Protein AF-A0AAD6QR06-F1 (afdb_monomer_lite)

Secondary structure (DSSP, 8-state):
----------------------S------------S-----PPPHHHHHHHHHHHHHHHHHTTTEEEETTEEEETTT--B---HHHHHHHHHHHHHHHHHHTSHHHHHHHHHHHHHHHHTTS-S----TT-SGGGGS-EEE--HHHHHHHTT--HHHHHHHHHHHHHHHTSHHHHHHHHHHHHHHHHHHHHHHHHH----S--HHHHHHHHHHHHHHHHHTT--TTS-TTSPPPPP--TT------SHHHHHHHHHHHHHHHTT-GGGHHHHHHHHHHHHHHHHHTTS---TT--HHHHHHHHHHHHHHHHHH--TT-HHHHHHHHHHHHS--PPEEESB---EEE-SSTTEEEEEEEEE-S--SHHHHHHHHHHHHHHHHHHHHHHHHTT-SSEEEEEEEEEEE-----S-TTSSEEEEEEETT--HHHHHHHHHHHHHHHHHHHHTTSS--S--------

Structure (mmCIF, N/CA/C/O backbone):
data_AF-A0AAD6QR06-F1
#
_entry.id   AF-A0AAD6QR06-F1
#
loop_
_atom_site.group_PDB
_atom_site.id
_atom_site.type_symbol
_atom_site.label_atom_id
_atom_site.label_alt_id
_atom_site.label_comp_id
_atom_site.label_asym_id
_atom_site.label_entity_id
_atom_site.label_seq_id
_atom_site.pdbx_PDB_ins_code
_atom_site.Cartn_x
_atom_site.Cartn_y
_atom_site.Cartn_z
_atom_site.occupancy
_atom_site.B_iso_or_equiv
_atom_site.auth_seq_id
_atom_site.auth_comp_id
_atom_site.auth_asym_id
_atom_site.auth_atom_id
_atom_site.pdbx_PDB_model_num
ATOM 1 N N . MET A 1 1 ? 11.609 42.475 17.264 1.00 23.59 1 MET A N 1
ATOM 2 C CA . MET A 1 1 ? 11.074 43.327 16.184 1.00 23.59 1 MET A CA 1
ATOM 3 C C . MET A 1 1 ? 11.097 42.509 14.900 1.00 23.59 1 MET A C 1
ATOM 5 O O . MET A 1 1 ? 12.183 42.180 14.459 1.00 23.59 1 MET A O 1
ATOM 9 N N . MET A 1 2 ? 9.897 42.173 14.398 1.00 23.73 2 MET A N 1
ATOM 10 C CA . MET A 1 2 ? 9.542 41.562 13.097 1.00 23.73 2 MET A CA 1
ATOM 11 C C . MET A 1 2 ? 10.066 40.153 12.747 1.00 23.73 2 MET A C 1
ATOM 13 O O . MET A 1 2 ? 11.244 39.888 12.904 1.00 23.73 2 MET A O 1
ATOM 17 N N . VAL A 1 3 ? 9.311 39.222 12.151 1.00 22.89 3 VAL A N 1
ATOM 18 C CA . VAL A 1 3 ? 7.869 38.895 12.049 1.00 22.89 3 VAL A CA 1
ATOM 19 C C . VAL A 1 3 ? 7.801 37.560 11.271 1.00 22.89 3 VAL A C 1
ATOM 21 O O . VAL A 1 3 ? 8.634 37.286 10.413 1.00 22.89 3 VAL A O 1
ATOM 24 N N . TYR A 1 4 ? 6.807 36.749 11.626 1.00 23.62 4 TYR A N 1
ATOM 25 C CA . TYR A 1 4 ? 6.247 35.560 10.966 1.00 23.62 4 TYR A CA 1
ATOM 26 C C . TYR A 1 4 ? 6.240 35.534 9.417 1.00 23.62 4 TYR A C 1
ATOM 28 O O . TYR A 1 4 ? 6.037 36.564 8.781 1.00 23.62 4 TYR A O 1
ATOM 36 N N . GLY A 1 5 ? 6.282 34.330 8.820 1.00 22.58 5 GLY A N 1
ATOM 37 C CA . GLY A 1 5 ? 6.011 34.126 7.386 1.00 22.58 5 GLY A CA 1
ATOM 38 C C . GLY A 1 5 ? 5.990 32.661 6.916 1.00 22.58 5 GLY A C 1
ATOM 39 O O . GLY A 1 5 ? 6.977 32.162 6.399 1.00 22.58 5 GLY A O 1
ATOM 40 N N . HIS A 1 6 ? 4.847 32.008 7.130 1.00 23.20 6 HIS A N 1
ATOM 41 C CA . HIS A 1 6 ? 4.323 30.709 6.670 1.00 23.20 6 HIS A CA 1
ATOM 42 C C . HIS A 1 6 ? 4.967 29.847 5.551 1.00 23.20 6 HIS A C 1
ATOM 44 O O . HIS A 1 6 ? 5.336 30.292 4.469 1.00 23.20 6 HIS A O 1
ATOM 50 N N . VAL A 1 7 ? 4.873 28.541 5.846 1.00 27.84 7 VAL A N 1
ATOM 51 C CA . VAL A 1 7 ? 4.613 27.336 5.028 1.00 27.84 7 VAL A CA 1
ATOM 52 C C . VAL A 1 7 ? 3.863 27.565 3.697 1.00 27.84 7 VAL A C 1
ATOM 54 O O . VAL A 1 7 ? 2.975 28.408 3.617 1.00 27.84 7 VAL A O 1
ATOM 57 N N . GLN A 1 8 ? 4.135 26.660 2.738 1.00 23.53 8 GLN A N 1
ATOM 58 C CA . GLN A 1 8 ? 3.248 26.144 1.670 1.00 23.53 8 GLN A CA 1
ATOM 59 C C . GLN A 1 8 ? 3.609 26.553 0.231 1.00 23.53 8 GLN A C 1
ATOM 61 O O . GLN A 1 8 ? 3.416 27.698 -0.168 1.00 23.53 8 GLN A O 1
ATOM 66 N N . LYS A 1 9 ? 4.048 25.564 -0.571 1.00 22.41 9 LYS A N 1
ATOM 67 C CA . LYS A 1 9 ? 3.583 25.302 -1.954 1.00 22.41 9 LYS A CA 1
ATOM 68 C C . LYS A 1 9 ? 4.241 24.044 -2.543 1.00 22.41 9 LYS A C 1
ATOM 70 O O . LYS A 1 9 ? 5.333 24.080 -3.098 1.00 22.41 9 LYS A O 1
ATOM 75 N N . PHE A 1 10 ? 3.517 22.932 -2.430 1.00 25.58 10 PHE A N 1
ATOM 76 C CA . PHE A 1 10 ? 3.449 21.927 -3.489 1.00 25.58 10 PHE A CA 1
ATOM 77 C C . PHE A 1 10 ? 2.713 22.539 -4.702 1.00 25.58 10 PHE A C 1
ATOM 79 O O . PHE A 1 10 ? 1.826 23.370 -4.511 1.00 25.58 10 PHE A O 1
ATOM 86 N N . LEU A 1 11 ? 3.042 22.035 -5.899 1.00 24.23 11 LEU A N 1
ATOM 87 C CA . LEU A 1 11 ? 2.409 22.214 -7.223 1.00 24.23 11 LEU A CA 1
ATOM 88 C C . LEU A 1 11 ? 2.989 23.268 -8.194 1.00 24.23 11 LEU A C 1
ATOM 90 O O . LEU A 1 11 ? 3.011 24.468 -7.934 1.00 24.23 11 LEU A O 1
ATOM 94 N N . THR A 1 12 ? 3.287 22.742 -9.396 1.00 25.30 12 THR A N 1
ATOM 95 C CA . THR A 1 12 ? 3.298 23.347 -10.749 1.00 25.30 12 THR A CA 1
ATOM 96 C C . THR A 1 12 ? 4.293 24.463 -11.089 1.00 25.30 12 THR A C 1
ATOM 98 O O . THR A 1 12 ? 4.269 25.545 -10.517 1.00 25.30 12 THR A O 1
ATOM 101 N N . GLY A 1 13 ? 5.075 24.238 -12.155 1.00 23.14 13 GLY A N 1
ATOM 102 C CA . GLY A 1 13 ? 5.738 25.309 -12.907 1.00 23.14 13 GLY A CA 1
ATOM 103 C C . GLY A 1 13 ? 6.953 24.849 -13.715 1.00 23.14 13 GLY A C 1
ATOM 104 O O . GLY A 1 13 ? 8.020 24.615 -13.154 1.00 23.14 13 GLY A O 1
ATOM 105 N N . ALA A 1 14 ? 6.797 24.758 -15.037 1.00 29.11 14 ALA A N 1
ATOM 106 C CA . ALA A 1 14 ? 7.862 24.482 -15.999 1.00 29.11 14 ALA A CA 1
ATOM 107 C C . ALA A 1 14 ? 8.745 25.715 -16.271 1.00 29.11 14 ALA A C 1
ATOM 109 O O . ALA A 1 14 ? 8.269 26.848 -16.199 1.00 29.11 14 ALA A O 1
ATOM 110 N N . LYS A 1 15 ? 10.006 25.475 -16.662 1.00 24.91 15 LYS A N 1
ATOM 111 C CA . LYS A 1 15 ? 10.748 26.232 -17.692 1.00 24.91 15 LYS A CA 1
ATOM 112 C C . LYS A 1 15 ? 12.075 25.533 -18.008 1.00 24.91 15 LYS A C 1
ATOM 114 O O . LYS A 1 15 ? 12.868 25.262 -17.108 1.00 24.91 15 LYS A O 1
ATOM 119 N N . CYS A 1 16 ? 12.284 25.264 -19.293 1.00 26.81 16 CYS A N 1
ATOM 120 C CA . CYS A 1 16 ? 13.544 24.810 -19.875 1.00 26.81 16 CYS A CA 1
ATOM 121 C C . CYS A 1 16 ? 14.561 25.967 -19.892 1.00 26.81 16 CYS A C 1
ATOM 123 O O . CYS A 1 16 ? 14.151 27.128 -19.949 1.00 26.81 16 CYS A O 1
ATOM 125 N N . PHE A 1 17 ? 15.864 25.667 -19.875 1.00 26.86 17 PHE A N 1
ATOM 126 C CA . PHE A 1 17 ? 16.877 26.644 -20.276 1.00 26.86 17 PHE A CA 1
ATOM 127 C C . PHE A 1 17 ? 17.873 26.056 -21.265 1.00 26.86 17 PHE A C 1
ATOM 129 O O . PHE A 1 17 ? 18.478 25.007 -21.041 1.00 26.86 17 PHE A O 1
ATOM 136 N N . GLU A 1 18 ? 18.013 26.816 -22.346 1.00 27.47 18 GLU A N 1
ATOM 137 C CA . GLU A 1 18 ? 18.989 26.690 -23.406 1.00 27.47 18 GLU A CA 1
ATOM 138 C C . GLU A 1 18 ? 20.428 26.716 -22.896 1.00 27.47 18 GLU A C 1
ATOM 140 O O . GLU A 1 18 ? 20.798 27.342 -21.899 1.00 27.47 18 GLU A O 1
ATOM 145 N N . TYR A 1 19 ? 21.254 26.052 -23.686 1.00 27.06 19 TYR A N 1
ATOM 146 C CA . TYR A 1 19 ? 22.686 25.938 -23.543 1.00 27.06 19 TYR A CA 1
ATOM 147 C C . TYR A 1 19 ? 23.368 27.315 -23.620 1.00 27.06 19 TYR A C 1
ATOM 149 O O . TYR A 1 19 ? 23.449 27.920 -24.689 1.00 27.06 19 TYR A O 1
ATOM 157 N N . LYS A 1 20 ? 23.970 27.782 -22.518 1.00 24.98 20 LYS A N 1
ATOM 158 C CA . LYS A 1 20 ? 25.107 28.710 -22.597 1.00 24.98 20 LYS A CA 1
ATOM 159 C C . LYS A 1 20 ? 26.310 28.174 -21.832 1.00 24.98 20 LYS A C 1
ATOM 161 O O . LYS A 1 20 ? 26.338 28.055 -20.614 1.00 24.98 20 LYS A O 1
ATOM 166 N N . ARG A 1 21 ? 27.309 27.848 -22.647 1.00 34.66 21 ARG A N 1
ATOM 167 C CA . ARG A 1 21 ? 28.691 27.473 -22.358 1.00 34.66 21 ARG A CA 1
ATOM 168 C C . ARG A 1 21 ? 29.282 28.364 -21.257 1.00 34.66 21 ARG A C 1
ATOM 170 O O . ARG A 1 21 ? 29.522 29.533 -21.522 1.00 34.66 21 ARG A O 1
ATOM 177 N N . ASN A 1 22 ? 29.521 27.811 -20.063 1.00 24.97 22 ASN A N 1
ATOM 178 C CA . ASN A 1 22 ? 30.714 28.072 -19.246 1.00 24.97 22 ASN A CA 1
ATOM 179 C C . ASN A 1 22 ? 30.798 27.138 -18.023 1.00 24.97 22 ASN A C 1
ATOM 181 O O . ASN A 1 22 ? 29.799 26.713 -17.453 1.00 24.97 22 ASN A O 1
ATOM 185 N N . ARG A 1 23 ? 32.039 26.763 -17.700 1.00 34.47 23 ARG A N 1
ATOM 186 C CA . ARG A 1 23 ? 32.459 25.707 -16.770 1.00 34.47 23 ARG A CA 1
ATOM 187 C C . ARG A 1 23 ? 32.049 25.991 -15.318 1.00 34.47 23 ARG A C 1
ATOM 189 O O . ARG A 1 23 ? 32.700 26.821 -14.708 1.00 34.47 23 ARG A O 1
ATOM 196 N N . VAL A 1 24 ? 31.070 25.248 -14.786 1.00 25.41 24 VAL A N 1
ATOM 197 C CA . VAL A 1 24 ? 30.998 24.643 -13.429 1.00 25.41 24 VAL A CA 1
ATOM 198 C C . VAL A 1 24 ? 29.870 23.593 -13.474 1.00 25.41 24 VAL A C 1
ATOM 200 O O . VAL A 1 24 ? 28.715 23.929 -13.720 1.00 25.41 24 VAL A O 1
ATOM 203 N N . THR A 1 25 ? 30.174 22.310 -13.272 1.00 28.23 25 THR A N 1
ATOM 204 C CA . THR A 1 25 ? 29.180 21.219 -13.259 1.00 28.23 25 THR A CA 1
ATOM 205 C C . THR A 1 25 ? 28.503 21.094 -11.893 1.00 28.23 25 THR A C 1
ATOM 207 O O . THR A 1 25 ? 28.933 20.307 -11.056 1.00 28.23 25 THR A O 1
ATOM 210 N N . HIS A 1 26 ? 27.406 21.826 -11.684 1.00 26.89 26 HIS A N 1
ATOM 211 C CA . HIS A 1 26 ? 26.409 21.491 -10.662 1.00 26.89 26 HIS A CA 1
ATOM 212 C C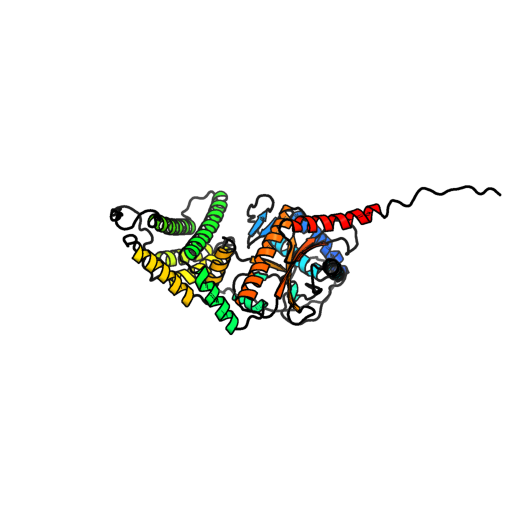 . HIS A 1 26 ? 25.263 20.709 -11.315 1.00 26.89 26 HIS A C 1
ATOM 214 O O . HIS A 1 26 ? 24.435 21.268 -12.031 1.00 26.89 26 HIS A O 1
ATOM 220 N N . LEU A 1 27 ? 25.220 19.397 -11.079 1.00 31.75 27 LEU A N 1
ATOM 221 C CA . LEU A 1 27 ? 24.152 18.503 -11.536 1.00 31.75 27 LEU A CA 1
ATOM 222 C C . LEU A 1 27 ? 22.964 18.592 -10.560 1.00 31.75 27 LEU A C 1
ATOM 224 O O . LEU A 1 27 ? 22.673 17.660 -9.818 1.00 31.75 27 LEU A O 1
ATOM 228 N N . ASN A 1 28 ? 22.297 19.748 -10.536 1.00 28.44 28 ASN A N 1
ATOM 229 C CA . ASN A 1 28 ? 21.021 19.899 -9.839 1.00 28.44 28 ASN A CA 1
ATOM 230 C C . ASN A 1 28 ? 19.931 19.206 -10.666 1.00 28.44 28 ASN A C 1
ATOM 232 O O . ASN A 1 28 ? 19.435 19.751 -11.651 1.00 28.44 28 ASN A O 1
ATOM 236 N N . LEU A 1 29 ? 19.596 17.975 -10.276 1.00 37.25 29 LEU A N 1
ATOM 237 C CA . LEU A 1 29 ? 18.522 17.184 -10.868 1.00 37.25 29 LEU A CA 1
ATOM 238 C C . LEU A 1 29 ? 17.175 17.827 -10.484 1.00 37.25 29 LEU A C 1
ATOM 240 O O . LEU A 1 29 ? 16.661 17.609 -9.389 1.00 37.25 29 LEU A O 1
ATOM 244 N N . ARG A 1 30 ? 16.618 18.673 -11.357 1.00 33.72 30 ARG A N 1
ATOM 245 C CA . ARG A 1 30 ? 15.245 19.178 -11.206 1.00 33.72 30 ARG A CA 1
ATOM 246 C C . ARG A 1 30 ? 14.251 18.131 -11.709 1.00 33.72 30 ARG A C 1
ATOM 248 O O . ARG A 1 30 ? 14.433 17.550 -12.774 1.00 33.72 30 ARG A O 1
ATOM 255 N N . LEU A 1 31 ? 13.211 17.915 -10.909 1.00 32.22 31 LEU A N 1
ATOM 256 C CA . LEU A 1 31 ? 12.103 16.990 -11.136 1.00 32.22 31 LEU A CA 1
ATOM 257 C C . LEU A 1 31 ? 11.321 17.360 -12.408 1.00 32.22 31 LEU A C 1
ATOM 259 O O . LEU A 1 31 ? 10.751 18.447 -12.490 1.00 32.22 31 LEU A O 1
ATOM 263 N N . PHE A 1 32 ? 11.258 16.438 -13.369 1.00 37.38 32 PHE A N 1
ATOM 264 C CA . PHE A 1 32 ? 10.325 16.501 -14.493 1.00 37.38 32 PHE A CA 1
ATOM 265 C C . PHE A 1 32 ? 9.001 15.858 -14.068 1.00 37.38 32 PHE A C 1
ATOM 267 O O . PHE A 1 32 ? 8.853 14.641 -14.119 1.00 37.38 32 PHE A O 1
ATOM 274 N N . HIS A 1 33 ? 8.041 16.675 -13.639 1.00 31.59 33 HIS A N 1
ATOM 275 C CA . HIS A 1 33 ? 6.640 16.269 -13.535 1.00 31.59 33 HIS A CA 1
ATOM 276 C C . HIS A 1 33 ? 5.791 17.302 -14.271 1.00 31.59 33 HIS A C 1
ATOM 278 O O . HIS A 1 33 ? 5.741 18.470 -13.882 1.00 31.59 33 HIS A O 1
ATOM 284 N N . SER A 1 34 ? 5.143 16.902 -15.361 1.00 30.45 34 SER A N 1
ATOM 285 C CA . SER A 1 34 ? 4.104 17.701 -16.010 1.00 30.45 34 SER A CA 1
ATOM 286 C C . SER A 1 34 ? 3.046 16.778 -16.595 1.00 30.45 34 SER A C 1
ATOM 288 O O . SER A 1 34 ? 3.274 16.068 -17.566 1.00 30.45 34 SER A O 1
ATOM 290 N N . SER A 1 35 ? 1.884 16.828 -15.949 1.00 34.47 35 SER A N 1
ATOM 291 C CA . SER A 1 35 ? 0.579 16.390 -16.431 1.00 34.47 35 SER A CA 1
ATOM 292 C C . SER A 1 35 ? 0.161 17.272 -17.614 1.00 34.47 35 SER A C 1
ATOM 294 O O . SER A 1 35 ? -0.552 18.262 -17.452 1.00 34.47 35 SER A O 1
ATOM 296 N N . GLY A 1 36 ? 0.638 16.923 -18.798 1.00 29.39 36 GLY A N 1
ATOM 297 C CA . GLY A 1 36 ? 0.153 17.414 -20.077 1.00 29.39 36 GLY A CA 1
ATOM 298 C C . GLY A 1 36 ? 0.478 16.353 -21.113 1.00 29.39 36 GLY A C 1
ATOM 299 O O . GLY A 1 36 ? 1.550 15.758 -21.053 1.00 29.39 36 GLY A O 1
ATOM 300 N N . GLU A 1 37 ? -0.453 16.066 -22.016 1.00 33.41 37 GLU A N 1
ATOM 301 C CA . GLU A 1 37 ? -0.216 15.209 -23.179 1.00 33.41 37 GLU A CA 1
ATOM 302 C C . GLU A 1 37 ? 0.811 15.887 -24.100 1.00 33.41 37 GLU A C 1
ATOM 304 O O . GLU A 1 37 ? 0.477 16.496 -25.110 1.00 33.41 37 GLU A O 1
ATOM 309 N N . THR A 1 38 ? 2.084 15.857 -23.718 1.00 32.12 38 THR A N 1
ATOM 310 C CA . THR A 1 38 ? 3.198 16.261 -24.567 1.00 32.12 38 THR A CA 1
ATOM 311 C C . THR A 1 38 ? 3.811 15.002 -25.147 1.00 32.12 38 THR A C 1
ATOM 313 O O . THR A 1 38 ? 4.170 14.082 -24.409 1.00 32.12 38 THR A O 1
ATOM 316 N N . GLN A 1 39 ? 3.858 14.977 -26.480 1.00 39.69 39 GLN A N 1
ATOM 317 C CA . GLN A 1 39 ? 4.442 13.928 -27.305 1.00 39.69 39 GLN A CA 1
ATOM 318 C C . GLN A 1 39 ? 5.783 13.440 -26.750 1.00 39.69 39 GLN A C 1
ATOM 320 O O . GLN A 1 39 ? 6.558 14.214 -26.193 1.00 39.69 39 GLN A O 1
ATOM 325 N N . GLU A 1 40 ? 6.004 12.137 -26.911 1.00 49.09 40 GLU A N 1
ATOM 326 C CA . GLU A 1 40 ? 7.196 11.375 -26.544 1.00 49.09 40 GLU A CA 1
ATOM 327 C C . GLU A 1 40 ? 8.504 12.160 -26.728 1.00 49.09 40 GLU A C 1
ATOM 329 O O . GLU A 1 40 ? 9.080 12.189 -27.813 1.00 49.09 40 GLU A O 1
ATOM 334 N N . GLU A 1 41 ? 9.044 12.737 -25.655 1.00 57.91 41 GLU A N 1
ATOM 335 C CA . GLU A 1 41 ? 10.452 13.137 -25.651 1.00 57.91 41 GLU A CA 1
ATOM 336 C C . GLU A 1 41 ? 11.297 11.896 -25.357 1.00 57.91 41 GLU A C 1
ATOM 338 O O . GLU A 1 41 ? 11.707 11.624 -24.225 1.00 57.91 41 GLU A O 1
ATOM 343 N N . VAL A 1 42 ? 11.527 11.100 -26.404 1.00 65.50 42 VAL A N 1
ATOM 344 C CA . VAL A 1 42 ? 12.669 10.185 -26.430 1.00 65.50 42 VAL A CA 1
ATOM 345 C C . VAL A 1 42 ? 13.918 11.046 -26.271 1.00 65.50 42 VAL A C 1
ATOM 347 O O . VAL A 1 42 ? 14.171 11.949 -27.069 1.00 65.50 42 VAL A O 1
ATOM 350 N N . LEU A 1 43 ? 14.679 10.801 -25.205 1.00 77.88 43 LEU A N 1
ATOM 351 C CA . LEU A 1 43 ? 15.882 11.578 -24.927 1.00 77.88 43 LEU A CA 1
ATOM 352 C C . LEU A 1 43 ? 16.978 11.248 -25.958 1.00 77.88 43 LEU A C 1
ATOM 354 O O . LEU A 1 43 ? 17.017 10.128 -26.473 1.00 77.88 43 LEU A O 1
ATOM 358 N N . PRO A 1 44 ? 17.893 12.188 -26.256 1.00 80.31 44 PRO A N 1
ATOM 359 C CA . PRO A 1 44 ? 19.030 11.912 -27.129 1.00 80.31 44 PRO A CA 1
ATOM 360 C C . PRO A 1 44 ? 19.883 10.755 -26.597 1.00 80.31 44 PRO A C 1
ATOM 362 O O . PRO A 1 44 ? 20.020 10.585 -25.380 1.00 80.31 44 PRO A O 1
ATOM 365 N N . ILE A 1 45 ? 20.487 9.972 -27.494 1.00 77.00 45 ILE A N 1
ATOM 366 C CA . ILE A 1 45 ? 21.297 8.803 -27.119 1.00 77.00 45 ILE A CA 1
ATOM 367 C C . ILE A 1 45 ? 22.451 9.181 -26.179 1.00 77.00 45 ILE A C 1
ATOM 369 O O . ILE A 1 45 ? 22.734 8.466 -25.218 1.00 77.00 45 ILE A O 1
ATOM 373 N N . GLU A 1 46 ? 23.018 10.374 -26.360 1.00 80.69 46 GLU A N 1
ATOM 374 C CA . GLU A 1 46 ? 24.108 10.926 -25.555 1.00 80.69 46 GLU A CA 1
ATOM 375 C C . GLU A 1 46 ? 23.699 11.132 -24.088 1.00 80.69 46 GLU A C 1
ATOM 377 O O . GLU A 1 46 ? 24.531 11.066 -23.178 1.00 80.69 46 GLU A O 1
ATOM 382 N N . TRP A 1 47 ? 22.409 11.380 -23.824 1.00 86.44 47 TRP A N 1
ATOM 383 C CA . TRP A 1 47 ? 21.896 11.467 -22.458 1.00 86.44 47 TRP A CA 1
ATOM 384 C C . TRP A 1 47 ? 21.946 10.100 -21.776 1.00 86.44 47 TRP A C 1
ATOM 386 O O . TRP A 1 47 ? 22.433 9.999 -20.646 1.00 86.44 47 TRP A O 1
ATOM 396 N N . TYR A 1 48 ? 21.497 9.047 -22.468 1.00 81.69 48 TYR A N 1
ATOM 397 C CA . TYR A 1 48 ? 21.517 7.683 -21.941 1.00 81.69 48 TYR A CA 1
ATOM 398 C C . TYR A 1 48 ? 22.954 7.217 -21.683 1.00 81.69 48 TYR A C 1
ATOM 400 O O . TYR A 1 48 ? 23.241 6.714 -20.597 1.00 81.69 48 TYR A O 1
ATOM 408 N N . GLU A 1 49 ? 23.876 7.471 -22.613 1.00 82.00 49 GLU A N 1
ATOM 409 C CA . GLU A 1 49 ? 25.301 7.150 -22.449 1.00 82.00 49 GLU A CA 1
ATOM 410 C C . GLU A 1 49 ? 25.929 7.858 -21.239 1.00 82.00 49 GLU A C 1
ATOM 412 O O . GLU A 1 49 ? 26.700 7.257 -20.491 1.00 82.00 49 GLU A O 1
ATOM 417 N N . LYS A 1 50 ? 25.562 9.121 -20.988 1.00 86.19 50 LYS A N 1
ATOM 418 C CA . LYS A 1 50 ? 26.084 9.900 -19.856 1.00 86.19 50 LYS A CA 1
ATOM 419 C C . LYS A 1 50 ? 25.501 9.480 -18.505 1.00 86.19 50 LYS A C 1
ATOM 421 O O . LYS A 1 50 ? 26.181 9.581 -17.484 1.00 86.19 50 LYS A O 1
ATOM 426 N N . VAL A 1 51 ? 24.233 9.076 -18.469 1.00 86.00 51 VAL A N 1
ATOM 427 C CA . VAL A 1 51 ? 23.521 8.747 -17.223 1.00 86.00 51 VAL A CA 1
ATOM 428 C C . VAL A 1 51 ? 23.733 7.296 -16.805 1.00 86.00 51 VAL A C 1
ATOM 430 O O . VAL A 1 51 ? 23.735 7.008 -15.608 1.00 86.00 51 VAL A O 1
ATOM 433 N N . PHE A 1 52 ? 23.958 6.389 -17.755 1.00 84.06 52 PHE A N 1
ATOM 434 C CA . PHE A 1 52 ? 24.112 4.965 -17.473 1.00 84.06 52 PHE A CA 1
ATOM 435 C C . PHE A 1 52 ? 25.202 4.650 -16.428 1.00 84.06 52 PHE A C 1
ATOM 437 O O . PHE A 1 52 ? 24.882 3.948 -15.469 1.00 84.06 52 PHE A O 1
ATOM 444 N N . PRO A 1 53 ? 26.425 5.227 -16.481 1.00 87.44 53 PRO A N 1
ATOM 445 C CA . PRO A 1 53 ? 27.439 4.998 -15.447 1.00 87.44 53 PRO A CA 1
ATOM 446 C C . PRO A 1 53 ? 26.954 5.339 -14.034 1.00 87.44 53 PRO A C 1
ATOM 448 O O . PRO A 1 53 ? 27.274 4.632 -13.082 1.00 87.44 53 PRO A O 1
ATOM 451 N N . LYS A 1 54 ? 26.126 6.383 -13.899 1.00 89.31 54 LYS A N 1
ATOM 452 C CA . LYS A 1 54 ? 25.536 6.780 -12.617 1.00 89.31 54 LYS A CA 1
ATOM 453 C C . LYS A 1 54 ? 24.497 5.770 -12.128 1.00 89.31 54 LYS A C 1
ATOM 455 O O . LYS A 1 54 ? 24.431 5.512 -10.931 1.00 89.31 54 LYS A O 1
ATOM 460 N N . ILE A 1 55 ? 23.690 5.194 -13.023 1.00 88.56 55 ILE A N 1
ATOM 461 C CA . ILE A 1 55 ? 22.764 4.106 -12.665 1.00 88.56 55 ILE A CA 1
ATOM 462 C C . ILE A 1 55 ? 23.554 2.895 -12.175 1.00 88.56 55 ILE A C 1
ATOM 464 O O . ILE A 1 55 ? 23.215 2.348 -11.130 1.00 88.56 55 ILE A O 1
ATOM 468 N N . THR A 1 56 ? 24.620 2.509 -12.876 1.00 87.69 56 THR A N 1
ATOM 469 C CA . THR A 1 56 ? 25.477 1.383 -12.482 1.00 87.69 56 THR A CA 1
ATOM 470 C C . THR A 1 56 ? 26.122 1.616 -11.118 1.00 87.69 56 THR A C 1
ATOM 472 O O . THR A 1 56 ? 26.076 0.737 -10.259 1.00 87.69 56 THR A O 1
ATOM 475 N N . GLU A 1 57 ? 26.657 2.816 -10.881 1.00 90.81 57 GLU A N 1
ATOM 476 C CA . GLU A 1 57 ? 27.228 3.201 -9.588 1.00 90.81 57 GLU A CA 1
ATOM 477 C C . GLU A 1 57 ? 26.184 3.123 -8.463 1.00 90.81 57 GLU A C 1
ATOM 479 O O . GLU A 1 57 ? 26.435 2.510 -7.426 1.00 90.81 57 GLU A O 1
ATOM 484 N N . LEU A 1 58 ? 24.995 3.697 -8.672 1.00 91.88 58 LEU A N 1
ATOM 485 C CA . LEU A 1 58 ? 23.913 3.671 -7.685 1.00 91.88 58 LEU A CA 1
ATOM 486 C C . LEU A 1 58 ? 23.406 2.249 -7.423 1.00 91.88 58 LEU A C 1
ATOM 488 O O . LEU A 1 58 ? 23.167 1.901 -6.273 1.00 91.88 58 LEU A O 1
ATOM 492 N N . THR A 1 59 ? 23.279 1.428 -8.465 1.00 90.38 59 THR A N 1
ATOM 493 C CA . THR A 1 59 ? 22.860 0.021 -8.361 1.00 90.38 59 THR A CA 1
ATOM 494 C C . THR A 1 59 ? 23.853 -0.768 -7.507 1.00 90.38 59 THR A C 1
ATOM 496 O O . THR A 1 59 ? 23.447 -1.493 -6.606 1.00 90.38 59 THR A O 1
ATOM 499 N N . HIS A 1 60 ? 25.158 -0.552 -7.709 1.00 90.88 60 HIS A N 1
ATOM 500 C CA . HIS A 1 60 ? 26.200 -1.165 -6.885 1.00 90.88 60 HIS A CA 1
ATOM 501 C C . HIS A 1 60 ? 26.171 -0.666 -5.431 1.00 90.88 60 HIS A C 1
ATOM 503 O O . HIS A 1 60 ? 26.305 -1.454 -4.499 1.00 90.88 60 HIS A O 1
ATOM 509 N N . GLN A 1 61 ? 25.993 0.639 -5.212 1.00 92.44 61 GLN A N 1
ATOM 510 C CA . GLN A 1 61 ? 25.942 1.222 -3.864 1.00 92.44 61 GLN A CA 1
ATOM 511 C C . GLN A 1 61 ? 24.692 0.818 -3.072 1.00 92.44 61 GLN A C 1
ATOM 513 O O . GLN A 1 61 ? 24.724 0.837 -1.847 1.00 92.44 61 GLN A O 1
ATOM 518 N N . LEU A 1 62 ? 23.601 0.486 -3.762 1.00 93.12 62 LEU A N 1
ATOM 519 C CA . LEU A 1 62 ? 22.317 0.091 -3.178 1.00 93.12 62 LEU A CA 1
ATOM 520 C C . LEU A 1 62 ? 22.084 -1.419 -3.260 1.00 93.12 62 LEU A C 1
ATOM 522 O O . LEU A 1 62 ? 20.942 -1.875 -3.194 1.00 93.12 62 LEU A O 1
ATOM 526 N N . LYS A 1 63 ? 23.151 -2.202 -3.434 1.00 89.69 63 LYS A N 1
ATOM 527 C CA . LYS A 1 63 ? 23.048 -3.655 -3.502 1.00 89.69 63 LYS A CA 1
ATOM 528 C C . LYS A 1 63 ? 22.358 -4.185 -2.239 1.00 89.69 63 LYS A C 1
ATOM 530 O O . LYS A 1 63 ? 22.716 -3.783 -1.135 1.00 89.69 63 LYS A O 1
ATOM 535 N N . HIS A 1 64 ? 21.382 -5.076 -2.416 1.00 89.75 64 HIS A N 1
ATOM 536 C CA . HIS A 1 64 ? 20.534 -5.643 -1.354 1.00 89.75 64 HIS A CA 1
ATOM 537 C C . HIS A 1 64 ? 19.581 -4.653 -0.667 1.00 89.75 64 HIS A C 1
ATOM 539 O O . HIS A 1 64 ? 18.913 -5.024 0.290 1.00 89.75 64 HIS A O 1
ATOM 545 N N . VAL A 1 65 ? 19.486 -3.407 -1.133 1.00 93.06 65 VAL A N 1
ATOM 546 C CA . VAL A 1 65 ? 18.569 -2.408 -0.575 1.00 93.06 65 VAL A CA 1
ATOM 547 C C . VAL A 1 65 ? 17.361 -2.245 -1.498 1.00 93.06 65 VAL A C 1
ATOM 549 O O . VAL A 1 65 ? 17.536 -2.096 -2.708 1.00 93.06 65 VAL A O 1
ATOM 552 N N . ASP A 1 66 ? 16.145 -2.217 -0.944 1.00 90.75 66 ASP A N 1
ATOM 553 C CA . ASP A 1 66 ? 14.915 -1.820 -1.653 1.00 90.75 66 ASP A CA 1
ATOM 554 C C . ASP A 1 66 ? 13.994 -0.969 -0.756 1.00 90.75 66 ASP A C 1
ATOM 556 O O . ASP A 1 66 ? 14.120 -0.954 0.465 1.00 90.75 66 ASP A O 1
ATOM 560 N N . MET A 1 67 ? 13.073 -0.230 -1.375 1.00 88.38 67 MET A N 1
ATOM 561 C CA . MET A 1 67 ? 12.006 0.517 -0.709 1.00 88.38 67 MET A CA 1
ATOM 562 C C . MET A 1 67 ? 10.734 -0.335 -0.612 1.00 88.38 67 MET A C 1
ATOM 564 O O . MET A 1 67 ? 9.920 -0.331 -1.527 1.00 88.38 67 MET A O 1
ATOM 568 N N . ILE A 1 68 ? 10.546 -1.088 0.459 1.00 87.00 68 ILE A N 1
ATOM 569 C CA . ILE A 1 68 ? 9.426 -2.013 0.633 1.00 87.00 68 ILE A CA 1
ATOM 570 C C . ILE A 1 68 ? 8.375 -1.374 1.541 1.00 87.00 68 ILE A C 1
ATOM 572 O O . ILE A 1 68 ? 8.675 -1.037 2.686 1.00 87.00 68 ILE A O 1
ATOM 576 N N . ASP A 1 69 ? 7.137 -1.244 1.053 1.00 79.81 69 ASP A N 1
ATOM 577 C CA . ASP A 1 69 ? 5.986 -0.809 1.857 1.00 79.81 69 ASP A CA 1
ATOM 578 C C . ASP A 1 69 ? 6.252 0.509 2.639 1.00 79.81 69 ASP A C 1
ATOM 580 O O . ASP A 1 69 ? 5.968 0.626 3.838 1.00 79.81 69 ASP A O 1
ATOM 584 N N . GLY A 1 70 ? 6.873 1.489 1.965 1.00 78.81 70 GLY A N 1
ATOM 585 C CA . GLY A 1 70 ? 7.237 2.801 2.521 1.00 78.81 70 GLY A CA 1
ATOM 586 C C . GLY A 1 70 ? 8.526 2.839 3.350 1.00 78.81 70 GLY A C 1
ATOM 587 O O . GLY A 1 70 ? 8.862 3.883 3.910 1.00 78.81 70 GLY A O 1
ATOM 588 N N . ARG A 1 71 ? 9.259 1.723 3.463 1.00 84.25 71 ARG A N 1
ATOM 589 C CA . ARG A 1 71 ? 10.519 1.641 4.217 1.00 84.25 71 ARG A CA 1
ATOM 590 C C . ARG A 1 71 ? 11.682 1.237 3.346 1.00 84.25 71 ARG A C 1
ATOM 592 O O . ARG A 1 71 ? 11.579 0.336 2.524 1.00 84.25 71 ARG A O 1
ATOM 599 N N . LEU A 1 72 ? 12.831 1.839 3.610 1.00 89.00 72 LEU A N 1
ATOM 600 C CA . LEU A 1 72 ? 14.084 1.360 3.061 1.00 89.00 72 LEU A CA 1
ATOM 601 C C . LEU A 1 72 ? 14.538 0.141 3.874 1.00 89.00 72 LEU A C 1
ATOM 603 O O . LEU A 1 72 ? 14.624 0.220 5.097 1.00 89.00 72 LEU A O 1
ATOM 607 N N . VAL A 1 73 ? 14.782 -0.985 3.210 1.00 90.38 73 VAL A N 1
ATOM 608 C CA . VAL A 1 73 ? 15.045 -2.278 3.852 1.00 90.38 73 VAL A CA 1
ATOM 609 C C . VAL A 1 73 ? 16.254 -2.944 3.206 1.00 90.38 73 VAL A C 1
ATOM 611 O O . VAL A 1 73 ? 16.394 -2.923 1.980 1.00 90.38 73 VAL A O 1
ATOM 614 N N . ASN A 1 74 ? 17.110 -3.551 4.027 1.00 91.75 74 ASN A N 1
ATOM 615 C CA . ASN A 1 74 ? 18.076 -4.539 3.561 1.00 91.75 74 ASN A CA 1
ATOM 616 C C . ASN A 1 74 ? 17.348 -5.873 3.360 1.00 91.75 74 ASN A C 1
ATOM 618 O O . ASN A 1 74 ? 16.834 -6.467 4.303 1.00 91.75 74 ASN A O 1
ATOM 622 N N . VAL A 1 75 ? 17.273 -6.336 2.120 1.00 90.31 75 VAL A N 1
ATOM 623 C CA . VAL A 1 75 ? 16.468 -7.499 1.737 1.00 90.31 75 VAL A CA 1
ATOM 624 C C . VAL A 1 75 ? 17.044 -8.812 2.272 1.00 90.31 75 VAL A C 1
ATOM 626 O O . VAL A 1 75 ? 16.286 -9.758 2.456 1.00 90.31 75 VAL A O 1
ATOM 629 N N . ASN A 1 76 ? 18.341 -8.871 2.590 1.00 87.94 76 ASN A N 1
ATOM 630 C CA . ASN A 1 76 ? 18.969 -10.102 3.075 1.00 87.94 76 ASN A CA 1
ATOM 631 C C . ASN A 1 76 ? 18.551 -10.462 4.507 1.00 87.94 76 ASN A C 1
ATOM 633 O O . ASN A 1 76 ? 18.393 -11.636 4.826 1.00 87.94 76 ASN A O 1
ATOM 637 N N . ASP A 1 77 ? 18.421 -9.462 5.379 1.00 87.00 77 ASP A N 1
ATOM 638 C CA . ASP A 1 77 ? 18.126 -9.653 6.806 1.00 87.00 77 ASP A CA 1
ATOM 639 C C . ASP A 1 77 ? 16.800 -9.012 7.247 1.00 87.00 77 ASP A C 1
ATOM 641 O O . ASP A 1 77 ? 16.372 -9.191 8.386 1.00 87.00 77 ASP A O 1
ATOM 645 N N . GLY A 1 78 ? 16.128 -8.285 6.350 1.00 84.19 78 GLY A N 1
ATOM 646 C CA . GLY A 1 78 ? 14.871 -7.593 6.620 1.00 84.19 78 GLY A CA 1
ATOM 647 C C . GLY A 1 78 ? 15.016 -6.346 7.494 1.00 84.19 78 GLY A C 1
ATOM 648 O O . GLY A 1 78 ? 14.003 -5.788 7.920 1.00 84.19 78 GLY A O 1
ATOM 649 N N . SER A 1 79 ? 16.241 -5.892 7.779 1.00 85.00 79 SER A N 1
ATOM 650 C CA . SER A 1 79 ? 16.475 -4.737 8.646 1.00 85.00 79 SER A CA 1
ATOM 651 C C . SER A 1 79 ? 16.046 -3.424 7.986 1.00 85.00 79 SER A C 1
ATOM 653 O O . SER A 1 79 ? 16.263 -3.188 6.795 1.00 85.00 79 SER A O 1
ATOM 655 N N . VAL A 1 80 ? 15.423 -2.544 8.776 1.00 84.81 80 VAL A N 1
ATOM 656 C CA . VAL A 1 80 ? 15.001 -1.211 8.326 1.00 84.81 80 VAL A CA 1
ATOM 657 C C . VAL A 1 80 ? 16.199 -0.264 8.345 1.00 84.81 80 VAL A C 1
ATOM 659 O O . VAL A 1 80 ? 16.879 -0.119 9.359 1.00 84.81 80 VAL A O 1
ATOM 662 N N . ILE A 1 81 ? 16.429 0.419 7.227 1.00 85.12 81 ILE A N 1
ATOM 663 C CA . ILE A 1 81 ? 17.502 1.395 7.051 1.00 85.12 81 ILE A CA 1
ATOM 664 C C . ILE A 1 81 ? 16.925 2.796 7.250 1.00 85.12 81 ILE A C 1
ATOM 666 O O . ILE A 1 81 ? 16.114 3.271 6.455 1.00 85.12 81 ILE A O 1
ATOM 670 N N . VAL A 1 82 ? 17.387 3.488 8.290 1.00 81.06 82 VAL A N 1
ATOM 671 C CA . VAL A 1 82 ? 17.008 4.878 8.584 1.00 81.06 82 VAL A CA 1
ATOM 672 C C . VAL A 1 82 ? 18.171 5.799 8.211 1.00 81.06 82 VAL A C 1
ATOM 674 O O . VAL A 1 82 ? 18.891 6.305 9.066 1.00 81.06 82 VAL A O 1
ATOM 677 N N . ASP A 1 83 ? 18.388 5.976 6.907 1.00 83.94 83 ASP A N 1
ATOM 678 C CA . ASP A 1 83 ? 19.442 6.836 6.360 1.00 83.94 83 ASP A CA 1
ATOM 679 C C . ASP A 1 83 ? 18.892 7.668 5.187 1.00 83.94 83 ASP A C 1
ATOM 681 O O . ASP A 1 83 ? 18.577 7.145 4.113 1.00 83.94 83 ASP A O 1
ATOM 685 N N . GLU A 1 84 ? 18.790 8.987 5.392 1.00 85.06 84 GLU A N 1
ATOM 686 C CA . GLU A 1 84 ? 18.270 9.941 4.401 1.00 85.06 84 GLU A CA 1
ATOM 687 C C . GLU A 1 84 ? 19.134 9.979 3.127 1.00 85.06 84 GLU A C 1
ATOM 689 O O . GLU A 1 84 ? 18.629 10.170 2.018 1.00 85.06 84 GLU A O 1
ATOM 694 N N . TYR A 1 85 ? 20.443 9.764 3.247 1.00 89.31 85 TYR A N 1
ATOM 695 C CA . TYR A 1 85 ? 21.353 9.734 2.110 1.00 89.31 85 TYR A CA 1
ATOM 696 C C . TYR A 1 85 ? 21.148 8.474 1.260 1.00 89.31 85 TYR A C 1
ATOM 698 O O . TYR A 1 85 ? 21.062 8.580 0.031 1.00 89.31 85 TYR A O 1
ATOM 706 N N . ILE A 1 86 ? 20.993 7.299 1.879 1.00 91.00 86 ILE A N 1
ATOM 707 C CA . ILE A 1 86 ? 20.683 6.057 1.147 1.00 91.00 86 ILE A CA 1
ATOM 708 C C . ILE A 1 86 ? 19.279 6.136 0.530 1.00 91.00 86 ILE A C 1
ATOM 710 O O . ILE A 1 86 ? 19.097 5.786 -0.639 1.00 91.00 86 ILE A O 1
ATOM 714 N N . GLN A 1 87 ? 18.301 6.691 1.247 1.00 89.12 87 GLN A N 1
ATOM 715 C CA . GLN A 1 87 ? 16.959 6.931 0.716 1.00 89.12 87 GLN A CA 1
ATOM 716 C C . GLN A 1 87 ? 16.989 7.845 -0.524 1.00 89.12 87 GLN A C 1
ATOM 718 O O . GLN A 1 87 ? 16.382 7.531 -1.551 1.00 89.12 87 GLN A O 1
ATOM 723 N N . ASN A 1 88 ? 17.757 8.936 -0.486 1.00 90.50 88 ASN A N 1
ATOM 724 C CA . ASN A 1 88 ? 17.928 9.834 -1.630 1.00 90.50 88 ASN A CA 1
ATOM 725 C C . ASN A 1 88 ? 18.610 9.151 -2.826 1.00 90.50 88 ASN A C 1
ATOM 727 O O . ASN A 1 88 ? 18.223 9.387 -3.979 1.00 90.50 88 ASN A O 1
ATOM 731 N N . LYS A 1 89 ? 19.591 8.272 -2.582 1.00 93.62 89 LYS A N 1
ATOM 732 C CA . LYS A 1 89 ? 20.184 7.435 -3.636 1.00 93.62 89 LYS A CA 1
ATOM 733 C C . LYS A 1 89 ? 19.150 6.514 -4.264 1.00 93.62 89 LYS A C 1
ATOM 735 O O . LYS A 1 89 ? 19.090 6.447 -5.490 1.00 93.62 89 LYS A O 1
ATOM 740 N N . MET A 1 90 ? 18.320 5.858 -3.453 1.00 93.56 90 MET A N 1
ATOM 741 C CA . MET A 1 90 ? 17.265 4.963 -3.928 1.00 93.56 90 MET A CA 1
ATOM 742 C C . MET A 1 90 ? 16.251 5.707 -4.803 1.00 93.56 90 MET A C 1
ATOM 744 O O . MET A 1 90 ? 15.980 5.293 -5.931 1.00 93.56 90 MET A O 1
ATOM 748 N N . HIS A 1 91 ? 15.753 6.859 -4.346 1.00 91.56 91 HIS A N 1
ATOM 749 C CA . HIS A 1 91 ? 14.854 7.693 -5.148 1.00 91.56 91 HIS A CA 1
ATOM 750 C C . HIS A 1 91 ? 15.511 8.166 -6.450 1.00 91.56 91 HIS A C 1
ATOM 752 O O . HIS A 1 91 ? 14.870 8.154 -7.504 1.00 91.56 91 HIS A O 1
ATOM 758 N N . THR A 1 92 ? 16.795 8.537 -6.405 1.00 92.75 92 THR A N 1
ATOM 759 C CA . THR A 1 92 ? 17.554 8.919 -7.603 1.00 92.75 92 THR A CA 1
ATOM 760 C C . THR A 1 92 ? 17.654 7.752 -8.579 1.00 92.75 92 THR A C 1
ATOM 762 O O . THR A 1 92 ? 17.343 7.930 -9.755 1.00 92.75 92 THR A O 1
ATOM 765 N N . LEU A 1 93 ? 18.030 6.560 -8.107 1.00 92.94 93 LEU A N 1
ATOM 766 C CA . LEU A 1 93 ? 18.128 5.357 -8.928 1.00 92.94 93 LEU A CA 1
ATOM 767 C C . LEU A 1 93 ? 16.788 5.050 -9.600 1.00 92.94 93 LEU A C 1
ATOM 769 O O . LEU A 1 93 ? 16.720 5.032 -10.827 1.00 92.94 93 LEU A O 1
ATOM 773 N N . LYS A 1 94 ? 15.714 4.885 -8.816 1.00 92.56 94 LYS A N 1
ATOM 774 C CA . LYS A 1 94 ? 14.374 4.578 -9.339 1.00 92.56 94 LYS A CA 1
ATOM 775 C C . LYS A 1 94 ? 13.905 5.635 -10.335 1.00 92.56 94 LYS A C 1
ATOM 777 O O . LYS A 1 94 ? 13.356 5.300 -11.381 1.00 92.56 94 LYS A O 1
ATOM 782 N N . SER A 1 95 ? 14.180 6.914 -10.070 1.00 90.88 95 SER A N 1
ATOM 783 C CA . SER A 1 95 ? 13.846 7.987 -11.004 1.00 90.88 95 SER A CA 1
ATOM 784 C C . SER A 1 95 ? 14.564 7.844 -12.345 1.00 90.88 95 SER A C 1
ATOM 786 O O . SER A 1 95 ? 13.904 7.871 -13.381 1.00 90.88 95 SER A O 1
ATOM 788 N N . LEU A 1 96 ? 15.883 7.627 -12.333 1.00 89.94 96 LEU A N 1
ATOM 789 C CA . LEU A 1 96 ? 16.680 7.464 -13.551 1.00 89.94 96 LEU A CA 1
ATOM 790 C C . LEU A 1 96 ? 16.277 6.205 -14.327 1.00 89.94 96 LEU A C 1
ATOM 792 O O . LEU A 1 96 ? 16.086 6.275 -15.538 1.00 89.94 96 LEU A O 1
ATOM 796 N N . VAL A 1 97 ? 16.082 5.076 -13.641 1.00 89.19 97 VAL A N 1
ATOM 797 C CA . VAL A 1 97 ? 15.688 3.807 -14.269 1.00 89.19 97 VAL A CA 1
ATOM 798 C C . VAL A 1 97 ? 14.369 3.951 -15.033 1.00 89.19 97 VAL A C 1
ATOM 800 O O . VAL A 1 97 ? 14.277 3.476 -16.161 1.00 89.19 97 VAL A O 1
ATOM 803 N N . ARG A 1 98 ? 13.378 4.683 -14.509 1.00 89.12 98 ARG A N 1
ATOM 804 C CA . ARG A 1 98 ? 12.102 4.922 -15.216 1.00 89.12 98 ARG A CA 1
ATOM 805 C C . ARG A 1 98 ? 12.278 5.629 -16.560 1.00 89.12 98 ARG A C 1
ATOM 807 O O . ARG A 1 98 ? 11.531 5.340 -17.486 1.00 89.12 98 ARG A O 1
ATOM 814 N N . PHE A 1 99 ? 13.273 6.502 -16.723 1.00 85.81 99 PHE A N 1
ATOM 815 C CA . PHE A 1 99 ? 13.578 7.078 -18.042 1.00 85.81 99 PHE A CA 1
ATOM 816 C C . PHE A 1 99 ? 14.159 6.037 -19.002 1.00 85.81 99 PHE A C 1
ATOM 818 O O . PHE A 1 99 ? 13.823 6.035 -20.186 1.00 85.81 99 PHE A O 1
ATOM 825 N N . PHE A 1 100 ? 14.996 5.129 -18.497 1.00 86.25 100 PHE A N 1
ATOM 826 C CA . PHE A 1 100 ? 15.574 4.045 -19.292 1.00 86.25 100 PHE A CA 1
ATOM 827 C C . PHE A 1 100 ? 14.537 3.004 -19.706 1.00 86.25 100 PHE A C 1
ATOM 829 O O . PHE A 1 100 ? 14.616 2.509 -20.829 1.00 86.25 100 PHE A O 1
ATOM 836 N N . VAL A 1 101 ? 13.536 2.721 -18.864 1.00 84.94 101 VAL A N 1
ATOM 837 C CA . VAL A 1 101 ? 12.417 1.833 -19.225 1.00 84.94 101 VAL A CA 1
ATOM 838 C C . VAL A 1 101 ? 11.713 2.312 -20.495 1.00 84.94 101 VAL A C 1
ATOM 840 O O . VAL A 1 101 ? 11.344 1.496 -21.329 1.00 84.94 101 VAL A O 1
ATOM 843 N N . GLY A 1 102 ? 11.593 3.627 -20.693 1.00 82.19 102 GLY A N 1
ATOM 844 C CA . GLY A 1 102 ? 11.008 4.211 -21.902 1.00 82.19 102 GLY A CA 1
ATOM 845 C C . GLY A 1 102 ? 11.932 4.292 -23.119 1.00 82.19 102 GLY A C 1
ATOM 846 O O . GLY A 1 102 ? 11.503 4.796 -24.150 1.00 82.19 102 GLY A O 1
ATOM 847 N N . SER A 1 103 ? 13.195 3.866 -23.021 1.00 82.75 103 SER A N 1
ATOM 848 C CA . SER A 1 103 ? 14.137 3.973 -24.143 1.00 82.75 103 SER A CA 1
ATOM 849 C C . SER A 1 103 ? 13.791 2.992 -25.276 1.00 82.75 103 SER A C 1
ATOM 851 O O . SER A 1 103 ? 13.336 1.880 -24.990 1.00 82.75 103 SER A O 1
ATOM 853 N N . PRO A 1 104 ? 14.054 3.337 -26.554 1.00 79.62 104 PRO A N 1
ATOM 854 C CA . PRO A 1 104 ? 13.725 2.471 -27.689 1.00 79.62 104 PRO A CA 1
ATOM 855 C C . PRO A 1 104 ? 14.300 1.052 -27.581 1.00 79.62 104 PRO A C 1
ATOM 857 O O . PRO A 1 104 ? 13.587 0.080 -27.814 1.00 79.62 104 PRO A O 1
ATOM 860 N N . SER A 1 105 ? 15.560 0.913 -27.151 1.00 75.12 105 SER A N 1
ATOM 861 C CA . SER A 1 105 ? 16.213 -0.394 -26.974 1.00 75.12 105 SER A CA 1
ATOM 862 C C . SER A 1 105 ? 15.527 -1.257 -25.916 1.00 75.12 105 SER A C 1
ATOM 864 O O . SER A 1 105 ? 15.371 -2.465 -26.086 1.00 75.12 105 SER A O 1
ATOM 866 N N . VAL A 1 106 ? 15.084 -0.641 -24.820 1.00 76.88 106 VAL A N 1
ATOM 867 C CA . VAL A 1 106 ? 14.386 -1.352 -23.749 1.00 76.88 106 VAL A CA 1
ATOM 868 C C . VAL A 1 106 ? 12.970 -1.728 -24.170 1.00 76.88 106 VAL A C 1
ATOM 870 O O . VAL A 1 106 ? 12.556 -2.864 -23.953 1.00 76.88 106 VAL A O 1
ATOM 873 N N . GLN A 1 107 ? 12.254 -0.819 -24.829 1.00 79.62 107 GLN A N 1
ATOM 874 C CA . GLN A 1 107 ? 10.913 -1.072 -25.355 1.00 79.62 107 GLN A CA 1
ATOM 875 C C . GLN A 1 107 ? 10.913 -2.182 -26.418 1.00 79.62 107 GLN A C 1
ATOM 877 O O . GLN A 1 107 ? 10.024 -3.035 -26.416 1.00 79.62 107 GLN A O 1
ATOM 882 N N . GLN A 1 108 ? 11.952 -2.249 -27.259 1.00 76.19 108 GLN A N 1
ATOM 883 C CA . GLN A 1 108 ? 12.151 -3.362 -28.188 1.00 76.19 108 GLN A CA 1
ATOM 884 C C . GLN A 1 108 ? 12.282 -4.698 -27.442 1.00 76.19 108 GLN A C 1
ATOM 886 O O . GLN A 1 108 ? 11.586 -5.656 -27.774 1.00 76.19 108 GLN A O 1
ATOM 891 N N . LYS A 1 109 ? 13.105 -4.754 -26.389 1.00 72.81 109 LYS A N 1
ATOM 892 C CA . LYS A 1 109 ? 13.302 -5.973 -25.592 1.00 72.81 109 LYS A CA 1
ATOM 893 C C . LYS A 1 109 ? 12.045 -6.397 -24.827 1.00 72.81 109 LYS A C 1
ATOM 895 O O . LYS A 1 109 ? 11.735 -7.584 -24.757 1.00 72.81 109 LYS A O 1
ATOM 900 N N . VAL A 1 110 ? 11.298 -5.439 -24.274 1.00 71.44 110 VAL A N 1
ATOM 901 C CA . VAL A 1 110 ? 9.988 -5.703 -23.658 1.00 71.44 110 VAL A CA 1
ATOM 902 C C . VAL A 1 110 ? 9.043 -6.311 -24.696 1.00 71.44 110 VAL A C 1
ATOM 904 O O . VAL A 1 110 ? 8.411 -7.327 -24.415 1.00 71.44 110 VAL A O 1
ATOM 907 N N . SER A 1 111 ? 9.002 -5.763 -25.913 1.00 73.38 111 SER A N 1
ATOM 908 C CA . SER A 1 111 ? 8.198 -6.312 -27.010 1.00 73.38 111 SER A CA 1
ATOM 909 C C . SER A 1 111 ? 8.616 -7.737 -27.394 1.00 73.38 111 SER A C 1
ATOM 911 O O . SER A 1 111 ? 7.754 -8.597 -27.562 1.00 73.38 111 SER A O 1
ATOM 913 N N . GLU A 1 112 ? 9.916 -8.019 -27.502 1.00 72.81 112 GLU A N 1
ATOM 914 C CA . GLU A 1 112 ? 10.446 -9.356 -27.811 1.00 72.81 112 GLU A CA 1
ATOM 915 C C . GLU A 1 112 ? 10.085 -10.386 -26.730 1.00 72.81 112 GLU A C 1
ATOM 917 O O . GLU A 1 112 ? 9.570 -11.457 -27.052 1.00 72.81 112 GLU A O 1
ATOM 922 N N . ASN A 1 113 ? 10.262 -10.041 -25.452 1.00 67.94 113 ASN A N 1
ATOM 923 C CA . ASN A 1 113 ? 9.902 -10.916 -24.333 1.00 67.94 113 ASN A CA 1
ATOM 924 C C . ASN A 1 113 ? 8.400 -11.218 -24.301 1.00 67.94 113 ASN A C 1
ATOM 926 O O . ASN A 1 113 ? 7.992 -12.359 -24.093 1.00 67.94 113 ASN A O 1
ATOM 930 N N . VAL A 1 114 ? 7.570 -10.199 -24.537 1.00 66.31 114 VAL A N 1
ATOM 931 C CA . VAL A 1 114 ? 6.116 -10.366 -24.603 1.00 66.31 114 VAL A CA 1
ATOM 932 C C . VAL A 1 114 ? 5.727 -11.256 -25.784 1.00 66.31 114 VAL A C 1
ATOM 934 O O . VAL A 1 114 ? 4.894 -12.140 -25.611 1.00 66.31 114 VAL A O 1
ATOM 937 N N . LYS A 1 115 ? 6.367 -11.101 -26.953 1.00 68.31 115 LYS A N 1
ATOM 938 C CA . LYS A 1 115 ? 6.156 -11.989 -28.110 1.00 68.31 115 LYS A CA 1
ATOM 939 C C . LYS A 1 115 ? 6.531 -13.439 -27.805 1.00 68.31 115 LYS A C 1
ATOM 941 O O . LYS A 1 115 ? 5.787 -14.328 -28.204 1.00 68.31 115 LYS A O 1
ATOM 946 N N . GLY A 1 116 ? 7.620 -13.684 -27.075 1.00 61.38 116 GLY A N 1
ATOM 947 C CA . GLY A 1 116 ? 7.993 -15.032 -26.627 1.00 61.38 116 GLY A CA 1
ATOM 948 C C . GLY A 1 116 ? 6.898 -15.699 -25.785 1.00 61.38 116 GLY A C 1
ATOM 949 O O . GLY A 1 116 ? 6.557 -16.853 -26.015 1.00 61.38 116 GLY A O 1
ATOM 950 N N . LEU A 1 117 ? 6.255 -14.942 -24.890 1.00 61.25 117 LEU A N 1
ATOM 951 C CA . LEU A 1 117 ? 5.151 -15.439 -24.056 1.00 61.25 117 LEU A CA 1
ATOM 952 C C . LEU A 1 117 ? 3.854 -15.722 -24.832 1.00 61.25 117 LEU A C 1
ATOM 954 O O . LEU A 1 117 ? 3.033 -16.518 -24.369 1.00 61.25 117 LEU A O 1
ATOM 958 N N . LEU A 1 118 ? 3.652 -15.090 -25.996 1.00 57.34 118 LEU A N 1
ATOM 959 C CA . LEU A 1 118 ? 2.535 -15.411 -26.896 1.00 57.34 118 LEU A CA 1
ATOM 960 C C . LEU A 1 118 ? 2.715 -16.791 -27.541 1.00 57.34 118 LEU A C 1
ATOM 962 O O . LEU A 1 118 ? 1.739 -17.518 -27.702 1.00 57.34 118 LEU A O 1
ATOM 966 N N . VAL A 1 119 ? 3.952 -17.142 -27.922 1.00 55.38 119 VAL A N 1
ATOM 967 C CA . VAL A 1 119 ? 4.269 -18.421 -28.588 1.00 55.38 119 VAL A CA 1
ATOM 968 C C . VAL A 1 119 ? 3.984 -19.602 -27.656 1.00 55.38 119 VAL A C 1
ATOM 970 O O . VAL A 1 119 ? 3.475 -20.625 -28.107 1.00 55.38 119 VAL A O 1
ATOM 973 N N . ASP A 1 120 ? 4.187 -19.413 -26.352 1.00 53.66 120 ASP A N 1
ATOM 974 C CA . ASP A 1 120 ? 3.858 -20.390 -25.307 1.00 53.66 120 ASP A CA 1
ATOM 975 C C . ASP A 1 120 ? 2.367 -20.395 -24.903 1.00 53.66 120 ASP A C 1
ATOM 977 O O . ASP A 1 120 ? 1.975 -21.107 -23.978 1.00 53.66 120 ASP A O 1
ATOM 981 N N . GLY A 1 121 ? 1.517 -19.582 -25.545 1.00 54.28 121 GLY A N 1
ATOM 982 C CA . GLY A 1 121 ? 0.082 -19.491 -25.250 1.00 54.28 121 GLY A CA 1
ATOM 983 C C . GLY A 1 121 ? -0.266 -18.873 -23.887 1.00 54.28 121 GLY A C 1
ATOM 984 O O . GLY A 1 121 ? -1.427 -18.917 -23.479 1.00 54.28 121 GLY A O 1
ATOM 985 N N . LYS A 1 122 ? 0.716 -18.294 -23.179 1.00 51.97 122 LYS A N 1
ATOM 986 C CA . LYS A 1 122 ? 0.569 -17.745 -21.817 1.00 51.97 122 LYS A CA 1
ATOM 987 C C . LYS A 1 122 ? 0.067 -16.304 -21.779 1.00 51.97 122 LYS A C 1
ATOM 989 O O . LYS A 1 122 ? -0.435 -15.871 -20.751 1.00 51.97 122 LYS A O 1
ATOM 994 N N . CYS A 1 123 ? 0.192 -15.557 -22.873 1.00 51.19 123 CYS A N 1
ATOM 995 C CA . CYS A 1 123 ? -0.314 -14.192 -22.990 1.00 51.19 123 CYS A CA 1
ATOM 996 C C . CYS A 1 123 ? -1.150 -14.079 -24.265 1.00 51.19 123 CYS A C 1
ATOM 998 O O . CYS A 1 123 ? -0.723 -14.543 -25.321 1.00 51.19 123 CYS A O 1
ATOM 1000 N N . ARG A 1 124 ? -2.348 -13.492 -24.183 1.00 52.69 124 ARG A N 1
ATOM 1001 C CA . ARG A 1 124 ? -3.223 -13.339 -25.357 1.00 52.69 124 ARG A CA 1
ATOM 1002 C C . ARG A 1 124 ? -3.007 -12.016 -26.087 1.00 52.69 124 ARG A C 1
ATOM 1004 O O . ARG A 1 124 ? -3.386 -11.918 -27.249 1.00 52.69 124 ARG A O 1
ATOM 1011 N N . ASN A 1 125 ? -2.386 -11.019 -25.443 1.00 56.84 125 ASN A N 1
ATOM 1012 C CA . ASN A 1 125 ? -2.365 -9.640 -25.938 1.00 56.84 125 ASN A CA 1
ATOM 1013 C C . ASN A 1 125 ? -1.016 -8.934 -25.734 1.00 56.84 125 ASN A C 1
ATOM 1015 O O . ASN A 1 125 ? -0.636 -8.646 -24.600 1.00 56.84 125 ASN A O 1
ATOM 1019 N N . PRO A 1 126 ? -0.303 -8.579 -26.815 1.00 52.50 126 PRO A N 1
ATOM 1020 C CA . PRO A 1 126 ? 0.993 -7.926 -26.725 1.00 52.50 126 PRO A CA 1
ATOM 1021 C C . PRO A 1 126 ? 0.859 -6.406 -26.823 1.00 52.50 126 PRO A C 1
ATOM 1023 O O . PRO A 1 126 ? 1.187 -5.801 -27.843 1.00 52.50 126 PRO A O 1
ATOM 1026 N N . GLY A 1 127 ? 0.376 -5.766 -25.760 1.00 58.41 127 GLY A N 1
ATOM 1027 C CA . GLY A 1 127 ? 0.606 -4.332 -25.600 1.00 58.41 127 GLY A CA 1
ATOM 1028 C C . GLY A 1 127 ? 2.090 -4.079 -25.319 1.00 58.41 127 GLY A C 1
ATOM 1029 O O . GLY A 1 127 ? 2.695 -4.785 -24.512 1.00 58.41 127 GLY A O 1
ATOM 1030 N N . VAL A 1 128 ? 2.700 -3.089 -25.976 1.00 67.25 128 VAL A N 1
ATOM 1031 C CA . VAL A 1 128 ? 4.027 -2.597 -25.577 1.00 67.25 128 VAL A CA 1
ATOM 1032 C C . VAL A 1 128 ? 3.845 -1.762 -24.309 1.00 67.25 128 VAL A C 1
ATOM 1034 O O . VAL A 1 128 ? 3.430 -0.602 -24.370 1.00 67.25 128 VAL A O 1
ATOM 1037 N N . SER A 1 129 ? 4.099 -2.385 -23.159 1.00 76.69 129 SER A N 1
ATOM 1038 C CA . SER A 1 129 ? 3.931 -1.757 -21.850 1.00 76.69 129 SER A CA 1
ATOM 1039 C C . SER A 1 129 ? 4.995 -0.695 -21.571 1.00 76.69 129 SER A C 1
ATOM 1041 O O . SER A 1 129 ? 6.174 -0.878 -21.882 1.00 76.69 129 SER A O 1
ATOM 1043 N N . PHE A 1 130 ? 4.589 0.383 -20.892 1.00 85.69 130 PHE A N 1
ATOM 1044 C CA . PHE A 1 130 ? 5.467 1.454 -20.403 1.00 85.69 130 PHE A CA 1
ATOM 1045 C C . PHE A 1 130 ? 6.044 2.366 -21.490 1.00 85.69 130 PHE A C 1
ATOM 1047 O O . PHE A 1 130 ? 7.034 3.059 -21.242 1.00 85.69 130 PHE A O 1
ATOM 1054 N N . SER A 1 131 ? 5.443 2.396 -22.677 1.00 81.06 131 SER A N 1
ATOM 1055 C CA . SER A 1 131 ? 5.865 3.272 -23.778 1.00 81.06 131 SER A CA 1
ATOM 1056 C C . SER A 1 131 ? 5.569 4.744 -23.477 1.00 81.06 131 SER A C 1
ATOM 1058 O O . SER A 1 131 ? 6.368 5.626 -23.807 1.00 81.06 131 SER A O 1
ATOM 1060 N N . LYS A 1 132 ? 4.499 5.032 -22.725 1.00 85.62 132 LYS A N 1
ATOM 1061 C CA . LYS A 1 132 ? 4.132 6.403 -22.341 1.00 85.62 132 LYS A CA 1
ATOM 1062 C C . LYS A 1 132 ? 4.860 6.849 -21.077 1.00 85.62 132 LYS A C 1
ATOM 1064 O O . LYS A 1 132 ? 5.014 6.091 -20.123 1.00 85.62 132 LYS A O 1
ATOM 1069 N N . SER A 1 133 ? 5.256 8.121 -21.022 1.00 84.31 133 SER A N 1
ATOM 1070 C CA . SER A 1 133 ? 5.859 8.717 -19.817 1.00 84.31 133 SER A CA 1
ATOM 1071 C C . SER A 1 133 ? 4.940 8.618 -18.600 1.00 84.31 133 SER A C 1
ATOM 1073 O O . SER A 1 133 ? 5.407 8.302 -17.508 1.00 84.31 133 SER A O 1
ATOM 1075 N N . SER A 1 134 ? 3.633 8.794 -18.803 1.00 86.50 134 SER A N 1
ATOM 1076 C CA . SER A 1 134 ? 2.616 8.657 -17.762 1.00 86.50 134 SER A CA 1
ATOM 1077 C C . SER A 1 134 ? 2.548 7.242 -17.182 1.00 86.50 134 SER A C 1
ATOM 1079 O O . SER A 1 134 ? 2.314 7.099 -15.987 1.00 86.50 134 SER A O 1
ATOM 1081 N N . GLU A 1 135 ? 2.787 6.191 -17.964 1.00 89.81 135 GLU A N 1
ATOM 1082 C CA . GLU A 1 135 ? 2.808 4.800 -17.481 1.00 89.81 135 GLU A CA 1
ATOM 1083 C C . GLU A 1 135 ? 4.033 4.524 -16.597 1.00 89.81 135 GLU A C 1
ATOM 1085 O O . GLU A 1 135 ? 4.012 3.634 -15.750 1.00 89.81 135 GLU A O 1
ATOM 1090 N N . ARG A 1 136 ? 5.102 5.311 -16.757 1.00 90.44 136 ARG A N 1
ATOM 1091 C CA . ARG A 1 136 ? 6.366 5.142 -16.031 1.00 90.44 136 ARG A CA 1
ATOM 1092 C C . ARG A 1 136 ? 6.440 5.906 -14.716 1.00 90.44 136 ARG A C 1
ATOM 1094 O O . ARG A 1 136 ? 7.483 5.905 -14.073 1.00 90.44 136 ARG A O 1
ATOM 1101 N N . GLU A 1 137 ? 5.364 6.568 -14.311 1.00 91.06 137 GLU A N 1
ATOM 1102 C CA . GLU A 1 137 ? 5.279 7.250 -13.021 1.00 91.06 137 GLU A CA 1
ATOM 1103 C C . GLU A 1 137 ? 5.126 6.250 -11.862 1.00 91.06 137 GLU A C 1
ATOM 1105 O O . GLU A 1 137 ? 4.572 5.162 -12.055 1.00 91.06 137 GLU A O 1
ATOM 1110 N N . PRO A 1 138 ? 5.596 6.600 -10.649 1.00 92.56 138 PRO A N 1
ATOM 1111 C CA . PRO A 1 138 ? 5.410 5.743 -9.492 1.00 92.56 138 PRO A CA 1
ATOM 1112 C C . PRO A 1 138 ? 3.961 5.867 -9.009 1.00 92.56 138 PRO A C 1
ATOM 1114 O O . PRO A 1 138 ? 3.286 6.873 -9.247 1.00 92.56 138 PRO A O 1
ATOM 1117 N N . MET A 1 139 ? 3.484 4.877 -8.270 1.00 92.81 139 MET A N 1
ATOM 1118 C CA . MET A 1 139 ? 2.167 4.920 -7.653 1.00 92.81 139 MET A CA 1
ATOM 1119 C C . MET A 1 139 ? 2.221 4.331 -6.252 1.00 92.81 139 MET A C 1
ATOM 1121 O O . MET A 1 139 ? 2.694 3.219 -6.055 1.00 92.81 139 MET A O 1
ATOM 1125 N N . VAL A 1 140 ? 1.667 5.071 -5.293 1.00 92.25 140 VAL A N 1
ATOM 1126 C CA . VAL A 1 140 ? 1.367 4.561 -3.952 1.00 92.25 140 VAL A CA 1
ATOM 1127 C C . VAL A 1 140 ? -0.125 4.267 -3.885 1.00 92.25 140 VAL A C 1
ATOM 1129 O O . VAL A 1 140 ? -0.953 5.178 -4.044 1.00 92.25 140 VAL A O 1
ATOM 1132 N N . VAL A 1 141 ? -0.455 2.997 -3.680 1.00 92.94 141 VAL A N 1
ATOM 1133 C CA . VAL A 1 141 ? -1.821 2.495 -3.559 1.00 92.94 141 VAL A CA 1
ATOM 1134 C C . VAL A 1 141 ? -2.229 2.585 -2.090 1.00 92.94 141 VAL A C 1
ATOM 1136 O O . VAL A 1 141 ? -1.847 1.741 -1.287 1.00 92.94 141 VAL A O 1
ATOM 1139 N N . ASP A 1 142 ? -2.986 3.631 -1.749 1.00 92.62 142 ASP A N 1
ATOM 1140 C CA . ASP A 1 142 ? -3.372 3.977 -0.367 1.00 92.62 142 ASP A CA 1
ATOM 1141 C C . ASP A 1 142 ? -4.887 4.151 -0.157 1.00 92.62 142 ASP A C 1
ATOM 1143 O O . ASP A 1 142 ? -5.341 4.555 0.918 1.00 92.62 142 ASP A O 1
ATOM 1147 N N . SER A 1 143 ? -5.685 3.909 -1.200 1.00 95.12 143 SER A N 1
ATOM 1148 C CA . SER A 1 143 ? -7.137 4.066 -1.165 1.00 95.12 143 SER A CA 1
ATOM 1149 C C . SER A 1 143 ? -7.824 3.323 -2.309 1.00 95.12 143 SER A C 1
ATOM 1151 O O . SER A 1 143 ? -7.314 3.253 -3.433 1.00 95.12 143 SER A O 1
ATOM 1153 N N . LEU A 1 144 ? -9.059 2.867 -2.066 1.00 96.12 144 LEU A N 1
ATOM 1154 C CA . LEU A 1 144 ? -9.925 2.318 -3.119 1.00 96.12 144 LEU A CA 1
ATOM 1155 C C . LEU A 1 144 ? -10.224 3.351 -4.209 1.00 96.12 144 LEU A C 1
ATOM 1157 O O . LEU A 1 144 ? -10.413 2.987 -5.367 1.00 96.12 144 LEU A O 1
ATOM 1161 N N . ALA A 1 145 ? -10.260 4.642 -3.860 1.00 95.75 145 ALA A N 1
ATOM 1162 C CA . ALA A 1 145 ? -10.447 5.726 -4.818 1.00 95.75 145 ALA A CA 1
ATOM 1163 C C . ALA A 1 145 ? -9.338 5.758 -5.875 1.00 95.75 145 ALA A C 1
ATOM 1165 O O . ALA A 1 145 ? -9.659 5.850 -7.058 1.00 95.75 145 ALA A O 1
ATOM 1166 N N . LYS A 1 146 ? -8.063 5.627 -5.481 1.00 95.69 146 LYS A N 1
ATOM 1167 C CA . LYS A 1 146 ? -6.948 5.562 -6.438 1.00 95.69 146 LYS A CA 1
ATOM 1168 C C . LYS A 1 146 ? -7.071 4.360 -7.371 1.00 95.69 146 LYS A C 1
ATOM 1170 O O . LYS A 1 146 ? -7.024 4.544 -8.583 1.00 95.69 146 LYS A O 1
ATOM 1175 N N . VAL A 1 147 ? -7.307 3.169 -6.818 1.00 96.38 147 VAL A N 1
ATOM 1176 C CA . VAL A 1 147 ? -7.471 1.928 -7.601 1.00 96.38 147 VAL A CA 1
ATOM 1177 C C . VAL A 1 147 ? -8.653 2.043 -8.567 1.00 96.38 147 VAL A C 1
ATOM 1179 O O . VAL A 1 147 ? -8.524 1.783 -9.758 1.00 96.38 147 VAL A O 1
ATOM 1182 N N . SER A 1 148 ? -9.798 2.519 -8.080 1.00 96.31 148 SER A N 1
ATOM 1183 C CA . SER A 1 148 ? -11.019 2.673 -8.877 1.00 96.31 148 SER A CA 1
ATOM 1184 C C . SER A 1 148 ? -10.904 3.741 -9.956 1.00 96.31 148 SER A C 1
ATOM 1186 O O . SER A 1 148 ? -11.462 3.574 -11.035 1.00 96.31 148 SER A O 1
ATOM 1188 N N . ASN A 1 149 ? -10.212 4.849 -9.679 1.00 95.44 149 ASN A N 1
ATOM 1189 C CA . ASN A 1 149 ? -9.934 5.868 -10.688 1.00 95.44 149 ASN A CA 1
ATOM 1190 C C . ASN A 1 149 ? -9.030 5.301 -11.783 1.00 95.44 149 ASN A C 1
ATOM 1192 O O . ASN A 1 149 ? -9.298 5.522 -12.955 1.00 95.44 149 ASN A O 1
ATOM 1196 N N . TYR A 1 150 ? -8.003 4.540 -11.403 1.00 94.56 150 TYR A N 1
ATOM 1197 C CA . TYR A 1 150 ? -7.089 3.917 -12.353 1.00 94.56 150 TYR A CA 1
ATOM 1198 C C . TYR A 1 150 ? -7.798 2.879 -13.242 1.00 94.56 150 TYR A C 1
ATOM 1200 O O . TYR A 1 150 ? -7.611 2.871 -14.453 1.00 94.56 150 TYR A O 1
ATOM 1208 N N . LEU A 1 151 ? -8.665 2.046 -12.658 1.00 93.94 151 LEU A N 1
ATOM 1209 C CA . LEU A 1 151 ? -9.471 1.042 -13.369 1.00 93.94 151 LEU A CA 1
ATOM 1210 C C . LEU A 1 151 ? -10.705 1.626 -14.089 1.00 93.94 151 LEU A C 1
ATOM 1212 O O . LEU A 1 151 ? -11.490 0.870 -14.656 1.00 93.94 151 LEU A O 1
ATOM 1216 N N . ASN A 1 152 ? -10.913 2.949 -14.052 1.00 93.69 152 ASN A N 1
ATOM 1217 C CA . ASN A 1 152 ? -12.100 3.625 -14.593 1.00 93.69 152 ASN A CA 1
ATOM 1218 C C . ASN A 1 152 ? -13.442 3.064 -14.076 1.00 93.69 152 ASN A C 1
ATOM 1220 O O . ASN A 1 152 ? -14.450 3.046 -14.782 1.00 93.69 152 ASN A O 1
ATOM 1224 N N . VAL A 1 153 ? -13.481 2.636 -12.812 1.00 94.75 153 VAL A N 1
ATOM 1225 C CA . VAL A 1 153 ? -14.691 2.121 -12.156 1.00 94.75 153 VAL A CA 1
ATOM 1226 C C . VAL A 1 153 ? -15.700 3.256 -11.979 1.00 94.75 153 VAL A C 1
ATOM 1228 O O . VAL A 1 153 ? -15.386 4.304 -11.395 1.00 94.75 153 VAL A O 1
ATOM 1231 N N . SER A 1 154 ? -16.931 3.042 -12.446 1.00 94.75 154 SER A N 1
ATOM 1232 C CA . SER A 1 154 ? -18.010 4.036 -12.377 1.00 94.75 154 SER A CA 1
ATOM 1233 C C . SER A 1 154 ? -18.477 4.306 -10.943 1.00 94.75 154 SER A C 1
ATOM 1235 O O . SER A 1 154 ? -18.304 3.487 -10.041 1.00 94.75 154 SER A O 1
ATOM 1237 N N . ALA A 1 155 ? -19.149 5.438 -10.714 1.00 94.62 155 ALA A N 1
ATOM 1238 C CA . ALA A 1 155 ? -19.678 5.783 -9.391 1.00 94.62 155 ALA A CA 1
ATOM 1239 C C . ALA A 1 155 ? -20.647 4.724 -8.828 1.00 94.62 155 ALA A C 1
ATOM 1241 O O . ALA A 1 155 ? -20.658 4.483 -7.621 1.00 94.62 155 ALA A O 1
ATOM 1242 N N . GLN A 1 156 ? -21.434 4.066 -9.686 1.00 95.00 156 GLN A N 1
ATOM 1243 C CA . GLN A 1 156 ? -22.354 3.013 -9.257 1.00 95.00 156 GLN A CA 1
ATOM 1244 C C . GLN A 1 156 ? -21.603 1.746 -8.835 1.00 95.00 156 GLN A C 1
ATOM 1246 O O . GLN A 1 156 ? -21.907 1.171 -7.793 1.00 95.00 156 GLN A O 1
ATOM 1251 N N . GLN A 1 157 ? -20.579 1.350 -9.588 1.00 95.94 157 GLN A N 1
ATOM 1252 C CA . GLN A 1 157 ? -19.744 0.201 -9.236 1.00 95.94 157 GLN A CA 1
ATOM 1253 C C . GLN A 1 157 ? -18.922 0.464 -7.972 1.00 95.94 157 GLN A C 1
ATOM 1255 O O . GLN A 1 157 ? -18.819 -0.412 -7.124 1.00 95.94 157 GLN A O 1
ATOM 1260 N N . ARG A 1 158 ? -18.431 1.693 -7.764 1.00 95.69 158 ARG A N 1
ATOM 1261 C CA . ARG A 1 158 ? -17.769 2.087 -6.505 1.00 95.69 158 ARG A CA 1
ATOM 1262 C C . ARG A 1 158 ? -18.668 1.885 -5.289 1.00 95.69 158 ARG A C 1
ATOM 1264 O O . ARG A 1 158 ? -18.178 1.495 -4.233 1.00 95.69 158 ARG A O 1
ATOM 1271 N N . LYS A 1 159 ? -19.980 2.126 -5.415 1.00 94.50 159 LYS A N 1
ATOM 1272 C CA . LYS A 1 159 ? -20.933 1.824 -4.335 1.00 94.50 159 LYS A CA 1
ATOM 1273 C C . LYS A 1 159 ? -20.975 0.326 -4.054 1.00 94.50 159 LYS A C 1
ATOM 1275 O O . LYS A 1 159 ? -20.869 -0.046 -2.893 1.00 94.50 159 LYS A O 1
ATOM 1280 N N . VAL A 1 160 ? -21.080 -0.508 -5.092 1.00 94.44 160 VAL A N 1
ATOM 1281 C CA . VAL A 1 160 ? -21.065 -1.978 -4.962 1.00 94.44 160 VAL A CA 1
ATOM 1282 C C . VAL A 1 160 ? -19.779 -2.445 -4.281 1.00 94.44 160 VAL A C 1
ATOM 1284 O O . VAL A 1 160 ? -19.851 -3.116 -3.257 1.00 94.44 160 VAL A O 1
ATOM 1287 N N . VAL A 1 161 ? -18.620 -1.993 -4.768 1.00 94.44 161 VAL A N 1
ATOM 1288 C CA . VAL A 1 161 ? -17.304 -2.273 -4.173 1.00 94.44 161 VAL A CA 1
ATOM 1289 C C . VAL A 1 161 ? -17.274 -1.906 -2.697 1.00 94.44 161 VAL A C 1
ATOM 1291 O O . VAL A 1 161 ? -16.941 -2.746 -1.864 1.00 94.44 161 VAL A O 1
ATOM 1294 N N . ARG A 1 162 ? -17.686 -0.681 -2.354 1.00 95.12 162 ARG A N 1
ATOM 1295 C CA . ARG A 1 162 ? -17.732 -0.228 -0.961 1.00 95.12 162 ARG A CA 1
ATOM 1296 C C . ARG A 1 162 ? -18.626 -1.125 -0.108 1.00 95.12 162 ARG A C 1
ATOM 1298 O O . ARG A 1 162 ? -18.185 -1.564 0.944 1.00 95.12 162 ARG A O 1
ATOM 1305 N N . PHE A 1 163 ? -19.866 -1.381 -0.529 1.00 92.19 163 PHE A N 1
ATOM 1306 C CA . PHE A 1 163 ? -20.818 -2.161 0.269 1.00 92.19 163 PHE A CA 1
ATOM 1307 C C . PHE A 1 163 ? -20.324 -3.588 0.520 1.00 92.19 163 PHE A C 1
ATOM 1309 O O . PHE A 1 163 ? -20.368 -4.042 1.662 1.00 92.19 163 PHE A O 1
ATOM 1316 N N . THR A 1 164 ? -19.792 -4.252 -0.509 1.00 92.50 164 THR A N 1
ATOM 1317 C CA . THR A 1 164 ? -19.251 -5.612 -0.391 1.00 92.50 164 THR A CA 1
ATOM 1318 C C . THR A 1 164 ? -18.031 -5.659 0.527 1.00 92.50 164 THR A C 1
ATOM 1320 O O . THR A 1 164 ? -17.956 -6.516 1.406 1.00 92.50 164 THR A O 1
ATOM 1323 N N . ILE A 1 165 ? -17.087 -4.725 0.359 1.00 93.19 165 ILE A N 1
ATOM 1324 C CA . ILE A 1 165 ? -15.857 -4.688 1.159 1.00 93.19 165 ILE A CA 1
ATOM 1325 C C . ILE A 1 165 ? -16.165 -4.324 2.611 1.00 93.19 165 ILE A C 1
ATOM 1327 O O . ILE A 1 165 ? -15.723 -5.036 3.508 1.00 93.19 165 ILE A O 1
ATOM 1331 N N . CYS A 1 166 ? -16.946 -3.264 2.859 1.00 92.56 166 CYS A N 1
ATOM 1332 C CA . CYS A 1 166 ? -17.272 -2.800 4.210 1.00 92.56 166 CYS A CA 1
ATOM 1333 C C . CYS A 1 166 ? -17.830 -3.930 5.079 1.00 92.56 166 CYS A C 1
ATOM 1335 O O . CYS A 1 166 ? -17.355 -4.130 6.193 1.00 92.56 166 CYS A O 1
ATOM 1337 N N . GLN A 1 167 ? -18.773 -4.716 4.550 1.00 87.00 167 GLN A N 1
ATOM 1338 C CA . GLN A 1 167 ? -19.381 -5.816 5.296 1.00 87.00 167 GLN A CA 1
ATOM 1339 C C . GLN A 1 167 ? -18.341 -6.829 5.802 1.00 87.00 167 GLN A C 1
ATOM 1341 O O . GLN A 1 167 ? -18.491 -7.371 6.900 1.00 87.00 167 GLN A O 1
ATOM 1346 N N . GLN A 1 168 ? -17.293 -7.080 5.016 1.00 89.12 168 GLN A N 1
ATOM 1347 C CA . GLN A 1 168 ? -16.246 -8.036 5.358 1.00 89.12 168 GLN A CA 1
ATOM 1348 C C . GLN A 1 168 ? -15.197 -7.419 6.280 1.00 89.12 168 GLN A C 1
ATOM 1350 O O . GLN A 1 168 ? -14.894 -8.002 7.314 1.00 89.12 168 GLN A O 1
ATOM 1355 N N . VAL A 1 169 ? -14.671 -6.239 5.941 1.00 92.44 169 VAL A N 1
ATOM 1356 C CA . VAL A 1 169 ? -13.456 -5.701 6.575 1.00 92.44 169 VAL A CA 1
ATOM 1357 C C . VAL A 1 169 ? -13.722 -4.897 7.846 1.00 92.44 169 VAL A C 1
ATOM 1359 O O . VAL A 1 169 ? -12.808 -4.702 8.638 1.00 92.44 169 VAL A O 1
ATOM 1362 N N . THR A 1 170 ? -14.958 -4.445 8.091 1.00 92.56 170 THR A N 1
ATOM 1363 C CA . THR A 1 170 ? -15.289 -3.686 9.313 1.00 92.56 170 THR A CA 1
ATOM 1364 C C . THR A 1 170 ? -15.737 -4.574 10.474 1.00 92.56 170 THR A C 1
ATOM 1366 O O . THR A 1 170 ? -16.326 -4.074 11.431 1.00 92.56 170 THR A O 1
ATOM 1369 N N . GLN A 1 171 ? -15.523 -5.893 10.400 1.00 89.19 171 GLN A N 1
ATOM 1370 C CA . GLN A 1 171 ? -15.747 -6.781 11.545 1.00 89.19 171 GLN A CA 1
ATOM 1371 C C . GLN A 1 171 ? -14.862 -6.342 12.716 1.00 89.19 171 GLN A C 1
ATOM 1373 O O . GLN A 1 171 ? -13.693 -6.016 12.509 1.00 89.19 171 GLN A O 1
ATOM 1378 N N . HIS A 1 172 ? -15.397 -6.389 13.940 1.00 87.44 172 HIS A N 1
ATOM 1379 C CA . HIS A 1 172 ? -14.700 -5.907 15.137 1.00 87.44 172 HIS A CA 1
ATOM 1380 C C . HIS A 1 172 ? -13.294 -6.515 15.295 1.00 87.44 172 HIS A C 1
ATOM 1382 O O . HIS A 1 172 ? -12.332 -5.786 15.516 1.00 87.44 172 HIS A O 1
ATOM 1388 N N . ARG A 1 173 ? -13.144 -7.824 15.051 1.00 88.62 173 ARG A N 1
ATOM 1389 C CA . ARG A 1 173 ? -11.841 -8.513 15.076 1.00 88.62 173 ARG A CA 1
ATOM 1390 C C . ARG A 1 173 ? -10.824 -7.970 14.062 1.00 88.62 173 ARG A C 1
ATOM 1392 O O . ARG A 1 173 ? -9.659 -7.829 14.398 1.00 88.62 173 ARG A O 1
ATOM 1399 N N . ILE A 1 174 ? -11.257 -7.646 12.839 1.00 90.69 174 ILE A N 1
ATOM 1400 C CA . ILE A 1 174 ? -10.376 -7.135 11.773 1.00 90.69 174 ILE A CA 1
ATOM 1401 C C . ILE A 1 174 ? -9.987 -5.697 12.097 1.00 90.69 174 ILE A C 1
ATOM 1403 O O . ILE A 1 174 ? -8.815 -5.348 12.031 1.00 90.69 174 ILE A O 1
ATOM 1407 N N . TRP A 1 175 ? -10.970 -4.886 12.496 1.00 92.12 175 TRP A N 1
ATOM 1408 C CA . TRP A 1 175 ? -10.763 -3.517 12.960 1.00 92.12 175 TRP A CA 1
ATOM 1409 C C . TRP A 1 175 ? -9.706 -3.447 14.059 1.00 92.12 175 TRP A C 1
ATOM 1411 O O . TRP A 1 175 ? -8.721 -2.717 13.950 1.00 92.12 175 TRP A O 1
ATOM 1421 N N . ARG A 1 176 ? -9.913 -4.243 15.108 1.00 90.88 176 ARG A N 1
ATOM 1422 C CA . ARG A 1 176 ? -9.053 -4.275 16.279 1.00 90.88 176 ARG A CA 1
ATOM 1423 C C . ARG A 1 176 ? -7.652 -4.766 15.939 1.00 90.88 176 ARG A C 1
ATOM 1425 O O . ARG A 1 176 ? -6.682 -4.128 16.330 1.00 90.88 176 ARG A O 1
ATOM 1432 N N . ALA A 1 177 ? -7.546 -5.859 15.192 1.00 92.94 177 ALA A N 1
ATOM 1433 C CA . ALA A 1 177 ? -6.252 -6.436 14.871 1.00 92.94 177 ALA A CA 1
ATOM 1434 C C . ALA A 1 177 ? -5.447 -5.559 13.889 1.00 92.94 177 ALA A C 1
ATOM 1436 O O . ALA A 1 177 ? -4.232 -5.455 14.020 1.00 92.94 177 ALA A O 1
ATOM 1437 N N . ALA A 1 178 ? -6.108 -4.826 12.984 1.00 95.12 178 ALA A N 1
ATOM 1438 C CA . ALA A 1 178 ? -5.451 -3.808 12.162 1.00 95.12 178 ALA A CA 1
ATOM 1439 C C . ALA A 1 178 ? -4.925 -2.627 13.000 1.00 95.12 178 ALA A C 1
ATOM 1441 O O . ALA A 1 178 ? -3.837 -2.115 12.741 1.00 95.12 178 ALA A O 1
ATOM 1442 N N . LEU A 1 179 ? -5.688 -2.190 14.010 1.00 94.81 179 LEU A N 1
ATOM 1443 C CA . LEU A 1 179 ? -5.258 -1.149 14.948 1.00 94.81 179 LEU A CA 1
ATOM 1444 C C . LEU A 1 179 ? -4.031 -1.593 15.753 1.00 94.81 179 LEU A C 1
ATOM 1446 O O . LEU A 1 179 ? -3.082 -0.828 15.915 1.00 94.81 179 LEU A O 1
ATOM 1450 N N . GLU A 1 180 ? -4.058 -2.835 16.231 1.00 94.69 180 GLU A N 1
ATOM 1451 C CA . GLU A 1 180 ? -2.965 -3.461 16.966 1.00 94.69 180 GLU A CA 1
ATOM 1452 C C . GLU A 1 180 ? -1.701 -3.596 16.108 1.00 94.69 180 GLU A C 1
ATOM 1454 O O . GLU A 1 180 ? -0.624 -3.223 16.566 1.00 94.69 180 GLU A O 1
ATOM 1459 N N . GLU A 1 181 ? -1.830 -4.030 14.851 1.00 94.94 181 GLU A N 1
ATOM 1460 C CA . GLU A 1 181 ? -0.713 -4.114 13.900 1.00 94.94 181 GLU A CA 1
ATOM 1461 C C . GLU A 1 181 ? -0.028 -2.751 13.711 1.00 94.94 181 GLU A C 1
ATOM 1463 O O . GLU A 1 181 ? 1.190 -2.653 13.830 1.00 94.94 181 GLU A O 1
ATOM 1468 N N . ILE A 1 182 ? -0.794 -1.669 13.507 1.00 93.81 182 ILE A N 1
ATOM 1469 C CA . ILE A 1 182 ? -0.237 -0.309 13.355 1.00 93.81 182 ILE A CA 1
ATOM 1470 C C . ILE A 1 182 ? 0.545 0.110 14.602 1.00 93.81 182 ILE A C 1
ATOM 1472 O O . ILE A 1 182 ? 1.648 0.650 14.503 1.00 93.81 182 ILE A O 1
ATOM 1476 N N . LEU A 1 183 ? -0.029 -0.120 15.784 1.00 94.19 183 LEU A N 1
ATOM 1477 C CA . LEU A 1 183 ? 0.592 0.255 17.051 1.00 94.19 183 LEU A CA 1
ATOM 1478 C C . LEU A 1 183 ? 1.843 -0.584 17.346 1.00 94.19 183 LEU A C 1
ATOM 1480 O O . LEU A 1 183 ? 2.824 -0.038 17.846 1.00 94.19 183 LEU A O 1
ATOM 1484 N N . ASN A 1 184 ? 1.835 -1.877 17.016 1.00 93.25 184 ASN A N 1
ATOM 1485 C CA . ASN A 1 184 ? 2.987 -2.763 17.176 1.00 93.25 184 ASN A CA 1
ATOM 1486 C C . ASN A 1 184 ? 4.120 -2.410 16.209 1.00 93.25 184 ASN A C 1
ATOM 1488 O O . ASN A 1 184 ? 5.274 -2.330 16.633 1.00 93.25 184 ASN A O 1
ATOM 1492 N N . GLU A 1 185 ? 3.808 -2.137 14.939 1.00 89.00 185 GLU A N 1
ATOM 1493 C CA . GLU A 1 185 ? 4.804 -1.669 13.975 1.00 89.00 185 GLU A CA 1
ATOM 1494 C C . GLU A 1 185 ? 5.444 -0.359 14.446 1.00 89.00 185 GLU A C 1
ATOM 1496 O O . GLU A 1 185 ? 6.671 -0.258 14.505 1.00 89.00 185 GLU A O 1
ATOM 1501 N N . LEU A 1 186 ? 4.630 0.617 14.855 1.00 88.88 186 LEU A N 1
ATOM 1502 C CA . LEU A 1 186 ? 5.125 1.881 15.392 1.00 88.88 186 LEU A CA 1
ATOM 1503 C C . LEU A 1 186 ? 5.987 1.668 16.642 1.00 88.88 186 LEU A C 1
ATOM 1505 O O . LEU A 1 186 ? 7.076 2.230 16.733 1.00 88.88 186 LEU A O 1
ATOM 1509 N N . LYS A 1 187 ? 5.538 0.834 17.589 1.00 90.44 187 LYS A N 1
ATOM 1510 C CA . LYS A 1 187 ? 6.296 0.512 18.803 1.00 90.44 187 LYS A CA 1
ATOM 1511 C C . LYS A 1 187 ? 7.668 -0.068 18.468 1.00 90.44 187 LYS A C 1
ATOM 1513 O O . LYS A 1 187 ? 8.661 0.396 19.018 1.00 90.44 187 LYS A O 1
ATOM 1518 N N . SER A 1 188 ? 7.726 -1.025 17.541 1.00 85.75 188 SER A N 1
ATOM 1519 C CA . SER A 1 188 ? 8.983 -1.658 17.129 1.00 85.75 188 SER A CA 1
ATOM 1520 C C . SER A 1 188 ? 9.980 -0.650 16.546 1.00 85.75 188 SER A C 1
ATOM 1522 O O . SER A 1 188 ? 11.169 -0.700 16.854 1.00 85.75 188 SER A O 1
ATOM 1524 N N . GLU A 1 189 ? 9.502 0.324 15.768 1.00 81.56 189 GLU A N 1
ATOM 1525 C CA . GLU A 1 189 ? 10.351 1.377 15.206 1.00 81.56 189 GLU A CA 1
ATOM 1526 C C . GLU A 1 189 ? 10.794 2.391 16.271 1.00 81.56 189 GLU A C 1
ATOM 1528 O O . GLU A 1 189 ? 11.950 2.816 16.277 1.00 81.56 189 GLU A O 1
ATOM 1533 N N . MET A 1 190 ? 9.923 2.719 17.229 1.00 83.12 190 MET A N 1
ATOM 1534 C CA . MET A 1 190 ? 10.292 3.533 18.391 1.00 83.12 190 MET A CA 1
ATOM 1535 C C . MET A 1 190 ? 11.354 2.849 19.259 1.00 83.12 190 MET A C 1
ATOM 1537 O O . MET A 1 190 ? 12.279 3.518 19.719 1.00 83.12 190 MET A O 1
ATOM 1541 N N . ASP A 1 191 ? 11.252 1.535 19.468 1.00 83.75 191 ASP A N 1
ATOM 1542 C CA . ASP A 1 191 ? 12.228 0.752 20.232 1.00 83.75 191 ASP A CA 1
ATOM 1543 C C . ASP A 1 191 ? 13.609 0.755 19.544 1.00 83.75 191 ASP A C 1
ATOM 1545 O O . ASP A 1 191 ? 14.628 0.964 20.208 1.00 83.75 191 ASP A O 1
ATOM 1549 N N . LEU A 1 192 ? 13.653 0.626 18.210 1.00 76.06 192 LEU A N 1
ATOM 1550 C CA . LEU A 1 192 ? 14.892 0.727 17.422 1.00 76.06 192 LEU A CA 1
ATOM 1551 C C . LEU A 1 192 ? 15.558 2.106 17.545 1.00 76.06 192 LEU A C 1
ATOM 1553 O O . LEU A 1 192 ? 16.780 2.206 17.662 1.00 76.06 192 LEU A O 1
ATOM 1557 N N . LEU A 1 193 ? 14.768 3.181 17.535 1.00 72.56 193 LEU A N 1
ATOM 1558 C CA . LEU A 1 193 ? 15.283 4.546 17.663 1.00 72.56 193 LEU A CA 1
ATOM 1559 C C . LEU A 1 193 ? 15.737 4.865 19.090 1.00 72.56 193 LEU A C 1
ATOM 1561 O O . LEU A 1 193 ? 16.787 5.479 19.272 1.00 72.56 193 LEU A O 1
ATOM 1565 N N . ASN A 1 194 ? 15.000 4.396 20.100 1.00 70.12 194 ASN A N 1
ATOM 1566 C CA . ASN A 1 194 ? 15.392 4.530 21.504 1.00 70.12 194 ASN A CA 1
ATOM 1567 C C . ASN A 1 194 ? 16.711 3.801 21.803 1.00 70.12 194 ASN A C 1
ATOM 1569 O O . ASN A 1 194 ? 17.492 4.279 22.620 1.00 70.12 194 ASN A O 1
ATOM 1573 N N . TYR A 1 195 ? 17.007 2.688 21.121 1.00 54.66 195 TYR A N 1
ATOM 1574 C CA . TYR A 1 195 ? 18.298 2.004 21.255 1.00 54.66 195 TYR A CA 1
ATOM 1575 C C . TYR A 1 195 ? 19.476 2.868 20.767 1.00 54.66 195 TYR A C 1
ATOM 1577 O O . TYR A 1 195 ? 20.561 2.836 21.348 1.00 54.66 195 TYR A O 1
ATOM 1585 N N . ASN A 1 196 ? 19.252 3.693 19.738 1.00 52.97 196 ASN A N 1
ATOM 1586 C CA . ASN A 1 196 ? 20.257 4.608 19.189 1.00 52.97 196 ASN A CA 1
ATOM 1587 C C . ASN A 1 196 ? 20.361 5.934 19.968 1.00 52.97 196 ASN A C 1
ATOM 1589 O O . ASN A 1 196 ? 21.381 6.620 19.890 1.00 52.97 196 ASN A O 1
ATOM 1593 N N . CYS A 1 197 ? 19.337 6.287 20.747 1.00 46.91 197 CYS A N 1
ATOM 1594 C CA . CYS A 1 197 ? 19.308 7.461 21.613 1.00 46.91 197 CYS A CA 1
ATOM 1595 C C . CYS A 1 197 ? 19.261 7.035 23.088 1.00 46.91 197 CYS A C 1
ATOM 1597 O O . CYS A 1 197 ? 18.208 7.036 23.721 1.00 46.91 197 CYS A O 1
ATOM 1599 N N . LEU A 1 198 ? 20.427 6.713 23.657 1.00 42.25 198 LEU A N 1
ATOM 1600 C CA . LEU A 1 198 ? 20.626 6.554 25.104 1.00 42.25 198 LEU A CA 1
ATOM 1601 C C . LEU A 1 198 ? 20.356 7.897 25.812 1.00 42.25 198 LEU A C 1
ATOM 1603 O O . LEU A 1 198 ? 21.260 8.691 26.060 1.00 42.25 198 LEU A O 1
ATOM 1607 N N . GLY A 1 199 ? 19.085 8.176 26.093 1.00 43.25 199 GLY A N 1
ATOM 1608 C CA . GLY A 1 199 ? 18.640 9.429 26.689 1.00 43.25 199 GLY A CA 1
ATOM 1609 C C . GLY A 1 199 ? 17.250 9.296 27.292 1.00 43.25 199 GLY A C 1
ATOM 1610 O O . GLY A 1 199 ? 16.243 9.462 26.616 1.00 43.25 199 GLY A O 1
ATOM 1611 N N . GLN A 1 200 ? 17.217 8.990 28.586 1.00 47.56 200 GLN A N 1
ATOM 1612 C CA . GLN A 1 200 ? 16.038 9.003 29.447 1.00 47.56 200 GLN A CA 1
ATOM 1613 C C . GLN A 1 200 ? 15.184 10.267 29.257 1.00 47.56 200 GLN A C 1
ATOM 1615 O O . GLN A 1 200 ? 15.655 11.387 29.442 1.00 47.56 200 GLN A O 1
ATOM 1620 N N . GLY A 1 201 ? 13.896 10.060 29.011 1.00 42.59 201 GLY A N 1
ATOM 1621 C CA . GLY A 1 201 ? 12.862 11.077 29.148 1.00 42.59 201 GLY A CA 1
ATOM 1622 C C . GLY A 1 201 ? 11.587 10.582 28.493 1.00 42.59 201 GLY A C 1
ATOM 1623 O O . GLY A 1 201 ? 11.572 10.443 27.280 1.00 42.59 201 GLY A O 1
ATOM 1624 N N . ASN A 1 202 ? 10.569 10.260 29.302 1.00 54.12 202 ASN A N 1
ATOM 1625 C CA . ASN A 1 202 ? 9.202 9.892 28.908 1.00 54.12 202 ASN A CA 1
ATOM 1626 C C . ASN A 1 202 ? 8.857 10.293 27.465 1.00 54.12 202 ASN A C 1
ATOM 1628 O O . ASN A 1 202 ? 8.372 11.401 27.228 1.00 54.12 202 ASN A O 1
ATOM 1632 N N . ASN A 1 203 ? 9.088 9.398 26.500 1.00 74.00 203 ASN A N 1
ATOM 1633 C CA . ASN A 1 203 ? 8.573 9.612 25.159 1.00 74.00 203 ASN A CA 1
ATOM 1634 C C . ASN A 1 203 ? 7.057 9.445 25.275 1.00 74.00 203 ASN A C 1
ATOM 1636 O O . ASN A 1 203 ? 6.554 8.326 25.377 1.00 74.00 203 ASN A O 1
ATOM 1640 N N . MET A 1 204 ? 6.345 10.569 25.356 1.00 83.56 204 MET A N 1
ATOM 1641 C CA . MET A 1 204 ? 4.892 10.616 25.507 1.00 83.56 204 MET A CA 1
ATOM 1642 C C . MET A 1 204 ? 4.207 9.744 24.448 1.00 83.56 204 MET A C 1
ATOM 1644 O O . MET A 1 204 ? 3.310 8.978 24.782 1.00 83.56 204 MET A O 1
ATOM 1648 N N . GLY A 1 205 ? 4.715 9.742 23.209 1.00 85.25 205 GLY A N 1
ATOM 1649 C CA . GLY A 1 205 ? 4.239 8.849 22.152 1.00 85.25 205 GLY A CA 1
ATOM 1650 C C . GLY A 1 205 ? 4.370 7.366 22.515 1.00 85.25 205 GLY A C 1
ATOM 1651 O O . GLY A 1 205 ? 3.437 6.599 22.302 1.00 85.25 205 GLY A O 1
ATOM 1652 N N . TYR A 1 206 ? 5.478 6.954 23.139 1.00 87.56 206 TYR A N 1
ATOM 1653 C CA . TYR A 1 206 ? 5.692 5.562 23.554 1.00 87.56 206 TYR A CA 1
ATOM 1654 C C . TYR A 1 206 ? 4.718 5.134 24.655 1.00 87.56 206 TYR A C 1
ATOM 1656 O O . TYR A 1 206 ? 4.189 4.018 24.642 1.00 87.56 206 TYR A O 1
ATOM 1664 N N . GLN A 1 207 ? 4.466 6.030 25.613 1.00 88.81 207 GLN A N 1
ATOM 1665 C CA . GLN A 1 207 ? 3.491 5.803 26.678 1.00 88.81 207 GLN A CA 1
ATOM 1666 C C . GLN A 1 207 ? 2.075 5.695 26.115 1.00 88.81 207 GLN A C 1
ATOM 1668 O O . GLN A 1 207 ? 1.335 4.793 26.509 1.00 88.81 207 GLN A O 1
ATOM 1673 N N . ILE A 1 208 ? 1.722 6.559 25.160 1.00 90.62 208 ILE A N 1
ATOM 1674 C CA . ILE A 1 208 ? 0.436 6.504 24.465 1.00 90.62 208 ILE A CA 1
ATOM 1675 C C . ILE A 1 208 ? 0.277 5.176 23.712 1.00 90.62 208 ILE A C 1
ATOM 1677 O O . ILE A 1 208 ? -0.722 4.485 23.909 1.00 90.62 208 ILE A O 1
ATOM 1681 N N . VAL A 1 209 ? 1.272 4.768 22.914 1.00 92.06 209 VAL A N 1
ATOM 1682 C CA . VAL A 1 209 ? 1.249 3.490 22.176 1.00 92.06 209 VAL A CA 1
ATOM 1683 C C . VAL A 1 209 ? 1.094 2.308 23.131 1.00 92.06 209 VAL A C 1
ATOM 1685 O O . VAL A 1 209 ? 0.232 1.454 22.931 1.00 92.06 209 VAL A O 1
ATOM 1688 N N . SER A 1 210 ? 1.872 2.285 24.215 1.00 91.06 210 SER A N 1
ATOM 1689 C CA . SER A 1 210 ? 1.790 1.232 25.233 1.00 91.06 210 SER A CA 1
ATOM 1690 C C . SER A 1 210 ? 0.421 1.188 25.919 1.00 91.06 210 SER A C 1
ATOM 1692 O O . SER A 1 210 ? -0.085 0.106 26.213 1.00 91.06 210 SER A O 1
ATOM 1694 N N . SER A 1 211 ? -0.194 2.350 26.153 1.00 91.19 211 SER A N 1
ATOM 1695 C CA . SER A 1 211 ? -1.514 2.455 26.782 1.00 91.19 211 SER A CA 1
ATOM 1696 C C . SER A 1 211 ? -2.625 1.978 25.847 1.00 91.19 211 SER A C 1
ATOM 1698 O O . SER A 1 211 ? -3.490 1.218 26.278 1.00 91.19 211 SER A O 1
ATOM 1700 N N . CYS A 1 212 ? -2.556 2.336 24.560 1.00 92.44 212 CYS A N 1
ATOM 1701 C CA . CYS A 1 212 ? -3.474 1.843 23.532 1.00 92.44 212 CYS A CA 1
ATOM 1702 C C . CYS A 1 212 ? -3.362 0.321 23.358 1.00 92.44 212 CYS A C 1
ATOM 1704 O O . CYS A 1 212 ? -4.375 -0.369 23.351 1.00 92.44 212 CYS A O 1
ATOM 1706 N N . LEU A 1 213 ? -2.145 -0.226 23.275 1.00 92.94 213 LEU A N 1
ATOM 1707 C CA . LEU A 1 213 ? -1.939 -1.676 23.166 1.00 92.94 213 LEU A CA 1
ATOM 1708 C C . LEU A 1 213 ? -2.487 -2.420 24.386 1.00 92.94 213 LEU A C 1
ATOM 1710 O O . LEU A 1 213 ? -3.207 -3.401 24.232 1.00 92.94 213 LEU A O 1
ATOM 1714 N N . LYS A 1 214 ? -2.217 -1.917 25.597 1.00 90.88 214 LYS A N 1
ATOM 1715 C CA . LYS A 1 214 ? -2.763 -2.495 26.830 1.00 90.88 214 LYS A CA 1
ATOM 1716 C C . LYS A 1 214 ? -4.291 -2.488 26.832 1.00 90.88 214 LYS A C 1
ATOM 1718 O O . LYS A 1 214 ? -4.901 -3.484 27.208 1.00 90.88 214 LYS A O 1
ATOM 1723 N N . PHE A 1 215 ? -4.900 -1.388 26.395 1.00 88.75 215 PHE A N 1
ATOM 1724 C CA . PHE A 1 215 ? -6.348 -1.296 26.249 1.00 88.75 215 PHE A CA 1
ATOM 1725 C C . PHE A 1 215 ? -6.898 -2.382 25.317 1.00 88.75 215 PHE A C 1
ATOM 1727 O O . PHE A 1 215 ? -7.865 -3.048 25.678 1.00 88.75 215 PHE A O 1
ATOM 1734 N N . LEU A 1 216 ? -6.255 -2.608 24.164 1.00 88.75 216 LEU A N 1
ATOM 1735 C CA . LEU A 1 216 ? -6.663 -3.656 23.228 1.00 88.75 216 LEU A CA 1
ATOM 1736 C C . LEU A 1 216 ? -6.528 -5.043 23.868 1.00 88.75 216 LEU A C 1
ATOM 1738 O O . LEU A 1 216 ? -7.490 -5.803 23.839 1.00 88.75 216 LEU A O 1
ATOM 1742 N N . SER A 1 217 ? -5.398 -5.361 24.506 1.00 85.81 217 SER A N 1
ATOM 1743 C CA . SER A 1 217 ? -5.190 -6.658 25.171 1.00 85.81 217 SER A CA 1
ATOM 1744 C C . SER A 1 217 ? -6.183 -6.925 26.307 1.00 85.81 217 SER A C 1
ATOM 1746 O O . SER A 1 217 ? -6.637 -8.056 26.482 1.00 85.81 217 SER A O 1
ATOM 1748 N N . ASP A 1 218 ? -6.569 -5.899 27.070 1.00 79.62 218 ASP A N 1
ATOM 1749 C CA . ASP A 1 218 ? -7.560 -6.041 28.140 1.00 79.62 218 ASP A CA 1
ATOM 1750 C C . ASP A 1 218 ? -8.936 -6.482 27.591 1.00 79.62 218 ASP A C 1
ATOM 1752 O O . ASP A 1 218 ? -9.692 -7.145 28.305 1.00 79.62 218 ASP A O 1
ATOM 1756 N N . MET A 1 219 ? -9.261 -6.175 26.326 1.00 72.06 219 MET A N 1
ATOM 1757 C CA . MET A 1 219 ? -10.512 -6.606 25.687 1.00 72.06 219 MET A CA 1
ATOM 1758 C C . MET A 1 219 ? -10.547 -8.120 25.396 1.00 72.06 219 MET A C 1
ATOM 1760 O O . MET A 1 219 ? -11.609 -8.727 25.555 1.00 72.06 219 MET A O 1
ATOM 1764 N N . ASP A 1 220 ? -9.411 -8.747 25.050 1.00 61.56 220 ASP A N 1
ATOM 1765 C CA . ASP A 1 220 ? -9.313 -10.200 24.774 1.00 61.56 220 ASP A CA 1
ATOM 1766 C C . ASP A 1 220 ? -9.641 -11.058 25.991 1.00 61.56 220 ASP A C 1
ATOM 1768 O O . ASP A 1 220 ? -10.278 -12.105 25.890 1.00 61.56 220 ASP A O 1
ATOM 1772 N N . THR A 1 221 ? -9.227 -10.609 27.175 1.00 50.53 221 THR A N 1
ATOM 1773 C CA . THR A 1 221 ? -9.376 -11.391 28.412 1.00 50.53 221 THR A CA 1
ATOM 1774 C C . THR A 1 221 ? -10.834 -11.570 28.858 1.00 50.53 221 THR A C 1
ATOM 1776 O O . THR A 1 221 ? -11.110 -12.329 29.787 1.00 50.53 221 THR A O 1
ATOM 1779 N N . SER A 1 222 ? -11.782 -10.908 28.183 1.00 44.66 222 SER A N 1
ATOM 1780 C CA . SER A 1 222 ? -13.223 -11.040 28.425 1.00 44.66 222 SER A CA 1
ATOM 1781 C C . SER A 1 222 ? -13.913 -12.101 27.551 1.00 44.66 222 SER A C 1
ATOM 1783 O O . SER A 1 222 ? -15.036 -12.518 27.862 1.00 44.66 222 SER A O 1
ATOM 1785 N N . SER A 1 223 ? -13.258 -12.592 26.491 1.00 45.09 223 SER A N 1
ATOM 1786 C CA . SER A 1 223 ? -13.823 -13.545 25.527 1.00 45.09 223 SER A CA 1
ATOM 1787 C C . SER A 1 223 ? -13.143 -14.914 25.604 1.00 45.09 223 SER A C 1
ATOM 1789 O O . SER A 1 223 ? -12.593 -15.411 24.627 1.00 45.09 223 SER A O 1
ATOM 1791 N N . ASP A 1 224 ? -13.200 -15.560 26.769 1.00 40.97 224 ASP A N 1
ATOM 1792 C CA . ASP A 1 224 ? -12.920 -16.996 26.850 1.00 40.97 224 ASP A CA 1
ATOM 1793 C C . ASP A 1 224 ? -14.027 -17.759 26.096 1.00 40.97 224 ASP A C 1
ATOM 1795 O O . ASP A 1 224 ? -15.158 -17.865 26.587 1.00 40.97 224 ASP A O 1
ATOM 1799 N N . HIS A 1 225 ? -13.728 -18.175 24.862 1.00 47.41 225 HIS A N 1
ATOM 1800 C CA . HIS A 1 225 ? -14.682 -18.755 23.908 1.00 47.41 225 HIS A CA 1
ATOM 1801 C C . HIS A 1 225 ? -15.199 -20.145 24.320 1.00 47.41 225 HIS A C 1
ATOM 1803 O O . HIS A 1 225 ? -16.267 -20.540 23.852 1.00 47.41 225 HIS A O 1
ATOM 1809 N N . ASP A 1 226 ? -14.514 -20.830 25.240 1.00 43.50 226 ASP A N 1
ATOM 1810 C CA . ASP A 1 226 ? -14.887 -22.167 25.725 1.00 43.50 226 ASP A CA 1
ATOM 1811 C C . ASP A 1 226 ? -15.712 -22.139 27.029 1.00 43.50 226 ASP A C 1
ATOM 1813 O O . ASP A 1 226 ? -16.203 -23.169 27.495 1.00 43.50 226 ASP A O 1
ATOM 1817 N N . SER A 1 227 ? -15.928 -20.954 27.612 1.00 41.12 227 SER A N 1
ATOM 1818 C CA . SER A 1 227 ? -16.664 -20.787 28.870 1.00 41.12 227 SER A CA 1
ATOM 1819 C C . SER A 1 227 ? -18.121 -20.385 28.630 1.00 41.12 227 SER A C 1
ATOM 1821 O O . SER A 1 227 ? -18.426 -19.252 28.247 1.00 41.12 227 SER A O 1
ATOM 1823 N N . THR A 1 228 ? -19.060 -21.283 28.937 1.00 41.00 228 THR A N 1
ATOM 1824 C CA . THR A 1 228 ? -20.498 -20.982 28.908 1.00 41.00 228 THR A CA 1
ATOM 1825 C C . THR A 1 228 ? -20.844 -19.824 29.853 1.00 41.00 228 THR A C 1
ATOM 1827 O O . THR A 1 228 ? -20.595 -19.883 31.058 1.00 41.00 228 THR A O 1
ATOM 1830 N N . SER A 1 229 ? -21.462 -18.773 29.303 1.00 46.16 229 SER A N 1
ATOM 1831 C CA . SER A 1 229 ? -21.626 -17.438 29.907 1.00 46.16 229 SER A CA 1
ATOM 1832 C C . SER A 1 229 ? -22.381 -17.363 31.242 1.00 46.16 229 SER A C 1
ATOM 1834 O O . SER A 1 229 ? -22.430 -16.295 31.841 1.00 46.16 229 SER A O 1
ATOM 1836 N N . TRP A 1 230 ? -23.000 -18.448 31.704 1.00 51.47 230 TRP A N 1
ATOM 1837 C CA . TRP A 1 230 ? -23.783 -18.502 32.944 1.00 51.47 230 TRP A CA 1
ATOM 1838 C C . TRP A 1 230 ? -22.977 -18.991 34.161 1.00 51.47 230 TRP A C 1
ATOM 1840 O O . TRP A 1 230 ? -23.505 -18.997 35.268 1.00 51.47 230 TRP A O 1
ATOM 1850 N N . MET A 1 231 ? -21.699 -19.355 33.978 1.00 39.91 231 MET A N 1
ATOM 1851 C CA . MET A 1 231 ? -20.778 -19.731 35.065 1.00 39.91 231 MET A CA 1
ATOM 1852 C C . MET A 1 231 ? -19.713 -18.666 35.381 1.00 39.91 231 MET A C 1
ATOM 1854 O O . MET A 1 231 ? -18.885 -18.875 36.268 1.00 39.91 231 MET A O 1
ATOM 1858 N N . ARG A 1 232 ? -19.706 -17.515 34.691 1.00 47.78 232 ARG A N 1
ATOM 1859 C CA . ARG A 1 232 ? -18.737 -16.447 34.983 1.00 47.78 232 ARG A CA 1
ATOM 1860 C C . ARG A 1 232 ? -19.122 -15.714 36.264 1.00 47.78 232 ARG A C 1
ATOM 1862 O O . ARG A 1 232 ? -20.167 -15.074 36.341 1.00 47.78 232 ARG A O 1
ATOM 1869 N N . LEU A 1 233 ? -18.240 -15.785 37.258 1.00 41.38 233 LEU A N 1
ATOM 1870 C CA . LEU A 1 233 ? -18.272 -14.893 38.413 1.00 41.38 233 LEU A CA 1
ATOM 1871 C C . LEU A 1 233 ? -18.116 -13.448 37.921 1.00 41.38 233 LEU A C 1
ATOM 1873 O O . LEU A 1 233 ? -17.282 -13.176 37.055 1.00 41.38 233 LEU A O 1
ATOM 1877 N N . ALA A 1 234 ? -18.917 -12.531 38.472 1.00 39.47 234 ALA A N 1
ATOM 1878 C CA . ALA A 1 234 ? -18.793 -11.103 38.197 1.00 39.47 234 ALA A CA 1
ATOM 1879 C C . ALA A 1 234 ? -17.326 -10.668 38.387 1.00 39.47 234 ALA A C 1
ATOM 1881 O O . ALA A 1 234 ? -16.717 -11.072 39.387 1.00 39.47 234 ALA A O 1
ATOM 1882 N N . PRO A 1 235 ? -16.740 -9.871 37.470 1.00 42.56 235 PRO A N 1
ATOM 1883 C CA . PRO A 1 235 ? -15.359 -9.435 37.606 1.00 42.56 235 PRO A CA 1
ATOM 1884 C C . PRO A 1 235 ? -15.179 -8.766 38.967 1.00 42.56 235 PRO A C 1
ATOM 1886 O O . PRO A 1 235 ? -15.863 -7.789 39.286 1.00 42.56 235 PRO A O 1
ATOM 1889 N N . ALA A 1 236 ? -14.286 -9.303 39.800 1.00 40.47 236 ALA A N 1
ATOM 1890 C CA . ALA A 1 236 ? -13.964 -8.671 41.069 1.00 40.47 236 ALA A CA 1
ATOM 1891 C C . ALA A 1 236 ? -13.467 -7.250 40.771 1.00 40.47 236 ALA A C 1
ATOM 1893 O O . ALA A 1 236 ? -12.531 -7.086 39.985 1.00 40.47 236 ALA A O 1
ATOM 1894 N N . LYS A 1 237 ? -14.099 -6.230 41.374 1.00 37.28 237 LYS A N 1
ATOM 1895 C CA . LYS A 1 237 ? -13.650 -4.831 41.298 1.00 37.28 237 LYS A CA 1
ATOM 1896 C C . LYS A 1 237 ? -12.172 -4.778 41.692 1.00 37.28 237 LYS A C 1
ATOM 1898 O O . LYS A 1 237 ? -11.851 -4.789 42.879 1.00 37.28 237 LYS A O 1
ATOM 1903 N N . ARG A 1 238 ? -11.263 -4.740 40.713 1.00 37.00 238 ARG A N 1
ATOM 1904 C CA . ARG A 1 238 ? -9.838 -4.521 40.972 1.00 37.00 238 ARG A CA 1
ATOM 1905 C C . ARG A 1 238 ? -9.662 -3.058 41.352 1.00 37.00 238 ARG A C 1
ATOM 1907 O O . ARG A 1 238 ? -9.550 -2.183 40.502 1.00 37.00 238 ARG A O 1
ATOM 1914 N N . VAL A 1 239 ? -9.677 -2.805 42.654 1.00 35.00 239 VAL A N 1
ATOM 1915 C CA . VAL A 1 239 ? -9.243 -1.539 43.239 1.00 35.00 239 VAL A CA 1
ATOM 1916 C C . VAL A 1 239 ? -7.727 -1.452 43.040 1.00 35.00 239 VAL A C 1
ATOM 1918 O O . VAL A 1 239 ? -6.998 -2.277 43.584 1.00 35.00 239 VAL A O 1
ATOM 1921 N N . GLY A 1 240 ? -7.260 -0.487 42.239 1.00 32.53 240 GLY A N 1
ATOM 1922 C CA . GLY A 1 240 ? -5.836 -0.126 42.170 1.00 32.53 240 GLY A CA 1
ATOM 1923 C C . GLY A 1 240 ? -5.143 -0.158 40.802 1.00 32.53 240 GLY A C 1
ATOM 1924 O O . GLY A 1 240 ? -3.921 -0.040 40.771 1.00 32.53 240 GLY A O 1
ATOM 1925 N N . CYS A 1 241 ? -5.844 -0.288 39.671 1.00 32.88 241 CYS A N 1
ATOM 1926 C CA . CYS A 1 241 ? -5.206 0.003 38.379 1.00 32.88 241 CYS A CA 1
ATOM 1927 C C . CYS A 1 241 ? -5.144 1.528 38.133 1.00 32.88 241 CYS A C 1
ATOM 1929 O O . CYS A 1 241 ? -6.091 2.224 38.506 1.00 32.88 241 CYS A O 1
ATOM 1931 N N . PRO A 1 242 ? -4.076 2.055 37.488 1.00 38.31 242 PRO A N 1
ATOM 1932 C CA . PRO A 1 242 ? -4.105 3.402 36.900 1.00 38.31 242 PRO A CA 1
ATOM 1933 C C . PRO A 1 242 ? -5.326 3.508 35.980 1.00 38.31 242 PRO A C 1
ATOM 1935 O O . PRO A 1 242 ? -5.763 2.448 35.519 1.00 38.31 242 PRO A O 1
ATOM 1938 N N . PRO A 1 243 ? -5.869 4.710 35.697 1.00 42.62 243 PRO A N 1
ATOM 1939 C CA . PRO A 1 243 ? -7.064 4.837 34.871 1.00 42.62 243 PRO A CA 1
ATOM 1940 C C . PRO A 1 243 ? -6.808 4.109 33.552 1.00 42.62 243 PRO A C 1
ATOM 1942 O O . PRO A 1 243 ? -6.005 4.534 32.725 1.00 42.62 243 PRO A O 1
ATOM 1945 N N . SER A 1 244 ? -7.401 2.924 33.416 1.00 51.12 244 SER A N 1
ATOM 1946 C CA . SER A 1 244 ? -7.441 2.237 32.144 1.00 51.12 244 SER A CA 1
ATOM 1947 C C . SER A 1 244 ? -8.321 3.107 31.273 1.00 51.12 244 SER A C 1
ATOM 1949 O O . SER A 1 244 ? -9.422 3.432 31.715 1.00 51.12 244 SER A O 1
ATOM 1951 N N . CYS A 1 245 ? -7.840 3.453 30.083 1.00 53.22 245 CYS A N 1
ATOM 1952 C CA . CYS A 1 245 ? -8.667 3.954 28.994 1.00 53.22 245 CYS A CA 1
ATOM 1953 C C . CYS A 1 245 ? -10.011 3.197 29.010 1.00 53.22 245 CYS A C 1
ATOM 1955 O O . CYS A 1 245 ? -10.036 1.960 28.969 1.00 53.22 245 CYS A O 1
ATOM 1957 N N . GLY A 1 246 ? -11.089 3.920 29.307 1.00 62.81 246 GLY A N 1
ATOM 1958 C CA . GLY A 1 246 ? -12.375 3.342 29.694 1.00 62.81 246 GLY A CA 1
ATOM 1959 C C . GLY A 1 246 ? -13.262 3.039 28.495 1.00 62.81 246 GLY A C 1
ATOM 1960 O O . GLY A 1 246 ? -14.082 2.122 28.553 1.00 62.81 246 GLY A O 1
ATOM 1961 N N . ASP A 1 247 ? -13.066 3.769 27.401 1.00 77.75 247 ASP A N 1
ATOM 1962 C CA . ASP A 1 247 ? -13.880 3.704 26.196 1.00 77.75 247 ASP A CA 1
ATOM 1963 C C . ASP A 1 247 ? -13.081 4.073 24.929 1.00 77.75 247 ASP A C 1
ATOM 1965 O O . ASP A 1 247 ? -11.878 4.334 24.957 1.00 77.75 247 ASP A O 1
ATOM 1969 N N . TRP A 1 248 ? -13.752 4.038 23.775 1.00 86.56 248 TRP A N 1
ATOM 1970 C CA . TRP A 1 248 ? -13.157 4.408 22.489 1.00 86.56 248 TRP A CA 1
ATOM 1971 C C . TRP A 1 248 ? -12.897 5.916 22.342 1.00 86.56 248 TRP A C 1
ATOM 1973 O O . TRP A 1 248 ? -12.140 6.300 21.446 1.00 86.56 248 TRP A O 1
ATOM 1983 N N . GLU A 1 249 ? -13.514 6.767 23.168 1.00 89.88 249 GLU A N 1
ATOM 1984 C CA . GLU A 1 249 ? -13.306 8.218 23.146 1.00 89.88 249 GLU A CA 1
ATOM 1985 C C . GLU A 1 249 ? -11.931 8.565 23.727 1.00 89.88 249 GLU A C 1
ATOM 1987 O O . GLU A 1 249 ? -11.149 9.246 23.063 1.00 89.88 249 GLU A O 1
ATOM 1992 N N . ASP A 1 250 ? -11.562 7.956 24.853 1.00 89.31 250 ASP A N 1
ATOM 1993 C CA . ASP A 1 250 ? -10.214 8.044 25.421 1.00 89.31 250 ASP A CA 1
ATOM 1994 C C . ASP A 1 250 ? -9.131 7.578 24.416 1.00 89.31 250 ASP A C 1
ATOM 1996 O O . ASP A 1 250 ? -8.081 8.209 24.263 1.00 89.31 250 ASP A O 1
ATOM 2000 N N . VAL A 1 251 ? -9.372 6.475 23.682 1.00 90.94 251 VAL A N 1
ATOM 2001 C CA . VAL A 1 251 ? -8.440 6.000 22.633 1.00 90.94 251 VAL A CA 1
ATOM 2002 C C . VAL A 1 251 ? -8.316 7.016 21.504 1.00 90.94 251 VAL A C 1
ATOM 2004 O O . VAL A 1 251 ? -7.225 7.230 20.974 1.00 90.94 251 VAL A O 1
ATOM 2007 N N . LEU A 1 252 ? -9.423 7.640 21.108 1.00 93.38 252 LEU A N 1
ATOM 2008 C CA . LEU A 1 252 ? -9.428 8.646 20.055 1.00 93.38 252 LEU A CA 1
ATOM 2009 C C . LEU A 1 252 ? -8.589 9.873 20.443 1.00 93.38 252 LEU A C 1
ATOM 2011 O O . LEU A 1 252 ? -7.837 10.376 19.601 1.00 93.38 252 LEU A O 1
ATOM 2015 N N . GLU A 1 253 ? -8.689 10.331 21.692 1.00 93.12 253 GLU A N 1
ATOM 2016 C CA . GLU A 1 253 ? -7.862 11.418 22.230 1.00 93.12 253 GLU A CA 1
ATOM 2017 C C . GLU A 1 253 ? -6.381 11.027 22.258 1.00 93.12 253 GLU A C 1
ATOM 2019 O O . GLU A 1 253 ? -5.540 11.746 21.717 1.00 93.12 253 GLU A O 1
ATOM 2024 N N . MET A 1 254 ? -6.067 9.822 22.740 1.00 93.38 254 MET A N 1
ATOM 2025 C CA . MET A 1 254 ? -4.711 9.273 22.681 1.00 93.38 254 MET A CA 1
ATOM 2026 C C . MET A 1 254 ? -4.157 9.242 21.247 1.00 93.38 254 MET A C 1
ATOM 2028 O O . MET A 1 254 ? -3.009 9.615 21.012 1.00 93.38 254 MET A O 1
ATOM 2032 N N . PHE A 1 255 ? -4.961 8.857 20.254 1.00 93.25 255 PHE A N 1
ATOM 2033 C CA . PHE A 1 255 ? -4.551 8.886 18.847 1.00 93.25 255 PHE A CA 1
ATOM 2034 C C . PHE A 1 255 ? -4.297 10.307 18.341 1.00 93.25 255 PHE A C 1
ATOM 2036 O O . PHE A 1 255 ? -3.370 10.521 17.556 1.00 93.25 255 PHE A O 1
ATOM 2043 N N . HIS A 1 256 ? -5.105 11.280 18.768 1.00 93.88 256 HIS A N 1
ATOM 2044 C CA . HIS A 1 256 ? -4.878 12.685 18.444 1.00 93.88 256 HIS A CA 1
ATOM 2045 C C . HIS A 1 256 ? -3.518 13.160 18.966 1.00 93.88 256 HIS A C 1
ATOM 2047 O O . HIS A 1 256 ? -2.724 13.702 18.189 1.00 93.88 256 HIS A O 1
ATOM 2053 N N . ASP A 1 257 ? -3.232 12.886 20.237 1.00 91.75 257 ASP A N 1
ATOM 2054 C CA . ASP A 1 257 ? -1.978 13.261 20.886 1.00 91.75 257 ASP A CA 1
ATOM 2055 C C . ASP A 1 257 ? -0.785 12.541 20.256 1.00 91.75 257 ASP A C 1
ATOM 2057 O O . ASP A 1 257 ? 0.222 13.173 19.942 1.00 91.75 257 ASP A O 1
ATOM 2061 N N . LEU A 1 258 ? -0.916 11.243 19.963 1.00 91.31 258 LEU A N 1
ATOM 2062 C CA . LEU A 1 258 ? 0.129 10.458 19.309 1.00 91.31 258 LEU A CA 1
ATOM 2063 C C . LEU A 1 258 ? 0.486 11.024 17.933 1.00 91.31 258 LEU A C 1
ATOM 2065 O O . LEU A 1 258 ? 1.663 11.196 17.616 1.00 91.31 258 LEU A O 1
ATOM 2069 N N . ILE A 1 259 ? -0.518 11.355 17.119 1.00 91.50 259 ILE A N 1
ATOM 2070 C CA . ILE A 1 259 ? -0.302 11.994 15.816 1.00 91.50 259 ILE A CA 1
ATOM 2071 C C . ILE A 1 259 ? 0.428 13.327 15.997 1.00 91.50 259 ILE A C 1
ATOM 2073 O O . ILE A 1 259 ? 1.339 13.634 15.229 1.00 91.50 259 ILE A O 1
ATOM 2077 N N . GLN A 1 260 ? 0.052 14.122 17.000 1.00 89.75 260 GLN A N 1
ATOM 2078 C CA . GLN A 1 260 ? 0.695 15.405 17.258 1.00 89.75 260 GLN A CA 1
ATOM 2079 C C . GLN A 1 260 ? 2.150 15.246 17.721 1.00 89.75 260 GLN A C 1
ATOM 2081 O O . GLN A 1 260 ? 3.006 15.994 17.249 1.00 89.75 260 GLN A O 1
ATOM 2086 N N . CYS A 1 261 ? 2.446 14.251 18.561 1.00 86.19 261 CYS A N 1
ATOM 2087 C CA . CYS A 1 261 ? 3.810 13.897 18.955 1.00 86.19 261 CYS A CA 1
ATOM 2088 C C . CYS A 1 261 ? 4.663 13.476 17.754 1.00 86.19 261 CYS A C 1
ATOM 2090 O O . CYS A 1 261 ? 5.830 13.837 17.666 1.00 86.19 261 CYS A O 1
ATOM 2092 N N . LEU A 1 262 ? 4.088 12.715 16.821 1.00 84.62 262 LEU A N 1
ATOM 2093 C CA . LEU A 1 262 ? 4.828 12.171 15.685 1.00 84.62 262 LEU A CA 1
ATOM 2094 C C . LEU A 1 262 ? 5.002 13.169 14.538 1.00 84.62 262 LEU A C 1
ATOM 2096 O O . LEU A 1 262 ? 5.946 13.031 13.769 1.00 84.62 262 LEU A O 1
ATOM 2100 N N . LYS A 1 263 ? 4.149 14.190 14.409 1.00 81.12 263 LYS A N 1
ATOM 2101 C CA . LYS A 1 263 ? 4.215 15.178 13.314 1.00 81.12 263 LYS A CA 1
ATOM 2102 C C . LYS A 1 263 ? 5.529 15.958 13.231 1.00 81.12 263 LYS A C 1
ATOM 2104 O O . LYS A 1 263 ? 5.860 16.448 12.152 1.00 81.12 263 LYS A O 1
ATOM 2109 N N . SER A 1 264 ? 6.258 16.107 14.336 1.00 71.56 264 SER A N 1
ATOM 2110 C CA . SER A 1 264 ? 7.586 16.736 14.344 1.00 71.56 264 SER A CA 1
ATOM 2111 C C . SER A 1 264 ? 8.700 15.808 13.854 1.00 71.56 264 SER A C 1
ATOM 2113 O O . SER A 1 264 ? 9.777 16.281 13.495 1.00 71.56 264 SER A O 1
ATOM 2115 N N . GLU A 1 265 ? 8.446 14.502 13.817 1.00 73.00 265 GLU A N 1
ATOM 2116 C CA . GLU A 1 265 ? 9.440 13.471 13.552 1.00 73.00 265 GLU A CA 1
ATOM 2117 C C . GLU A 1 265 ? 9.484 13.100 12.066 1.00 73.00 265 GLU A C 1
ATOM 2119 O O . GLU A 1 265 ? 8.494 12.672 11.478 1.00 73.00 265 GLU A O 1
ATOM 2124 N N . LYS A 1 266 ? 10.659 13.204 11.435 1.00 67.38 266 LYS A N 1
ATOM 2125 C CA . LYS A 1 266 ? 10.812 12.878 10.003 1.00 67.38 266 LYS A CA 1
ATOM 2126 C C . LYS A 1 266 ? 10.608 11.390 9.686 1.00 67.38 266 LYS A C 1
ATOM 2128 O O . LYS A 1 266 ? 10.195 11.061 8.579 1.00 67.38 266 LYS A O 1
ATOM 2133 N N . TRP A 1 267 ? 10.913 10.497 10.627 1.00 69.44 267 TRP A N 1
ATOM 2134 C CA . TRP A 1 267 ? 10.841 9.043 10.429 1.00 69.44 267 TRP A CA 1
ATOM 2135 C C . TRP A 1 267 ? 9.404 8.496 10.516 1.00 69.44 267 TRP A C 1
ATOM 2137 O O . TRP A 1 267 ? 9.126 7.409 10.021 1.00 69.44 267 TRP A O 1
ATOM 2147 N N . SER A 1 268 ? 8.470 9.260 11.091 1.00 68.00 268 SER A N 1
ATOM 2148 C CA . SER A 1 268 ? 7.114 8.798 11.409 1.00 68.00 268 SER A CA 1
ATOM 2149 C C . SER A 1 268 ? 6.093 9.013 10.281 1.00 68.00 268 SER A C 1
ATOM 2151 O O . SER A 1 268 ? 4.935 8.629 10.430 1.00 68.00 268 SER A O 1
ATOM 2153 N N . VAL A 1 269 ? 6.482 9.629 9.156 1.00 71.31 269 VAL A N 1
ATOM 2154 C CA . VAL A 1 269 ? 5.552 10.129 8.120 1.00 71.31 269 VAL A CA 1
ATOM 2155 C C . VAL A 1 269 ? 4.567 9.056 7.638 1.00 71.31 269 VAL A C 1
ATOM 2157 O O . VAL A 1 269 ? 3.373 9.328 7.491 1.00 71.31 269 VAL A O 1
ATOM 2160 N N . HIS A 1 270 ? 5.041 7.824 7.440 1.00 72.94 270 HIS A N 1
ATOM 2161 C CA . HIS A 1 270 ? 4.201 6.704 7.006 1.00 72.94 270 HIS A CA 1
ATOM 2162 C C . HIS A 1 270 ? 3.235 6.240 8.111 1.00 72.94 270 HIS A C 1
ATOM 2164 O O . HIS A 1 270 ? 2.064 5.972 7.830 1.00 72.94 270 HIS A O 1
ATOM 2170 N N . HIS A 1 271 ? 3.682 6.232 9.372 1.00 82.88 271 HIS A N 1
ATOM 2171 C CA . HIS A 1 271 ? 2.845 5.905 10.533 1.00 82.88 271 HIS A CA 1
ATOM 2172 C C . HIS A 1 271 ? 1.777 6.954 10.785 1.00 82.88 271 HIS A C 1
ATOM 2174 O O . HIS A 1 271 ? 0.626 6.602 11.014 1.00 82.88 271 HIS A O 1
ATOM 2180 N N . VAL A 1 272 ? 2.118 8.240 10.675 1.00 87.25 272 VAL A N 1
ATOM 2181 C CA . VAL A 1 272 ? 1.162 9.344 10.846 1.00 87.25 272 VAL A CA 1
ATOM 2182 C C . VAL A 1 272 ? -0.013 9.191 9.885 1.00 87.25 272 VAL A C 1
ATOM 2184 O O . VAL A 1 272 ? -1.160 9.295 10.312 1.00 87.25 272 VAL A O 1
ATOM 2187 N N . GLY A 1 273 ? 0.242 8.856 8.616 1.00 89.25 273 GLY A N 1
ATOM 2188 C CA . GLY A 1 273 ? -0.828 8.619 7.644 1.00 89.25 273 GLY A CA 1
ATOM 2189 C C . GLY A 1 273 ? -1.765 7.466 8.031 1.00 89.25 273 GLY A C 1
ATOM 2190 O O . GLY A 1 273 ? -2.975 7.558 7.816 1.00 89.25 273 GLY A O 1
ATOM 2191 N N . LYS A 1 274 ? -1.231 6.395 8.631 1.00 91.88 274 LYS A N 1
ATOM 2192 C CA . LYS A 1 274 ? -2.016 5.235 9.087 1.00 91.88 274 LYS A CA 1
ATOM 2193 C C . LYS A 1 274 ? -2.761 5.502 10.386 1.00 91.88 274 LYS A C 1
ATOM 2195 O O . LYS A 1 274 ? -3.926 5.129 10.502 1.00 91.88 274 LYS A O 1
ATOM 2200 N N . LEU A 1 275 ? -2.145 6.216 11.320 1.00 93.56 275 LEU A N 1
ATOM 2201 C CA . LEU A 1 275 ? -2.804 6.689 12.531 1.00 93.56 275 LEU A CA 1
ATOM 2202 C C . LEU A 1 275 ? -3.948 7.648 12.196 1.00 93.56 275 LEU A C 1
ATOM 2204 O O . LEU A 1 275 ? -5.029 7.513 12.756 1.00 93.56 275 LEU A O 1
ATOM 2208 N N . GLU A 1 276 ? -3.762 8.568 11.245 1.00 93.88 276 GLU A N 1
ATOM 2209 C CA . GLU A 1 276 ? -4.835 9.444 10.760 1.00 93.88 276 GLU A CA 1
ATOM 2210 C C . GLU A 1 276 ? -5.976 8.644 10.120 1.00 93.88 276 GLU A C 1
ATOM 2212 O O . GLU A 1 276 ? -7.146 8.925 10.391 1.00 93.88 276 GLU A O 1
ATOM 2217 N N . ALA A 1 277 ? -5.648 7.612 9.335 1.00 93.50 277 ALA A N 1
ATOM 2218 C CA . ALA A 1 277 ? -6.636 6.698 8.773 1.00 93.50 277 ALA A CA 1
ATOM 2219 C C . ALA A 1 277 ? -7.410 5.945 9.868 1.00 93.50 277 ALA A C 1
ATOM 2221 O O . ALA A 1 277 ? -8.630 5.865 9.802 1.00 93.50 277 ALA A O 1
ATOM 2222 N N . MET A 1 278 ? -6.758 5.430 10.911 1.00 94.75 278 MET A N 1
ATOM 2223 C CA . MET A 1 278 ? -7.471 4.755 12.005 1.00 94.75 278 MET A CA 1
ATOM 2224 C C . MET A 1 278 ? -8.249 5.722 12.895 1.00 94.75 278 MET A C 1
ATOM 2226 O O . MET A 1 278 ? -9.343 5.385 13.345 1.00 94.75 278 MET A O 1
ATOM 2230 N N . LYS A 1 279 ? -7.755 6.949 13.084 1.00 95.56 279 LYS A N 1
ATOM 2231 C CA . LYS A 1 279 ? -8.474 8.013 13.792 1.00 95.56 279 LYS A CA 1
ATOM 2232 C C . LYS A 1 279 ? -9.821 8.319 13.131 1.00 95.56 279 LYS A C 1
ATOM 2234 O O . LYS A 1 279 ? -10.799 8.572 13.831 1.00 95.56 279 LYS A O 1
ATOM 2239 N N . GLU A 1 280 ? -9.891 8.265 11.796 1.00 95.12 280 GLU A N 1
ATOM 2240 C CA . GLU A 1 280 ? -11.154 8.369 11.051 1.00 95.12 280 GLU A CA 1
ATOM 2241 C C . GLU A 1 280 ? -12.163 7.331 11.556 1.00 95.12 280 GLU A C 1
ATOM 2243 O O . GLU A 1 280 ? -13.260 7.712 11.946 1.00 95.12 280 GLU A O 1
ATOM 2248 N N . GLY A 1 281 ? -11.798 6.049 11.628 1.00 93.56 281 GLY A N 1
ATOM 2249 C CA . GLY A 1 281 ? -12.707 5.004 12.108 1.00 93.56 281 GLY A CA 1
ATOM 2250 C C . GLY A 1 281 ? -13.007 5.092 13.608 1.00 93.56 281 GLY A C 1
ATOM 2251 O O . GLY A 1 281 ? -14.172 4.983 13.983 1.00 93.56 281 GLY A O 1
ATOM 2252 N N . LEU A 1 282 ? -12.009 5.398 14.451 1.00 93.94 282 LEU A N 1
ATOM 2253 C CA . LEU A 1 282 ? -12.200 5.634 15.892 1.00 93.94 282 LEU A CA 1
ATOM 2254 C C . LEU A 1 282 ? -13.247 6.726 16.147 1.00 93.94 282 LEU A C 1
ATOM 2256 O O . LEU A 1 282 ? -14.148 6.549 16.962 1.00 93.94 282 LEU A O 1
ATOM 2260 N N . SER A 1 283 ? -13.208 7.816 15.373 1.00 93.56 283 SER A N 1
ATOM 2261 C CA . SER A 1 283 ? -14.185 8.905 15.493 1.00 93.56 283 SER A CA 1
ATOM 2262 C C . SER A 1 283 ? -15.630 8.466 15.235 1.00 93.56 283 SER A C 1
ATOM 2264 O O . SER A 1 283 ? -16.556 9.067 15.773 1.00 93.56 283 SER A O 1
ATOM 2266 N N . GLN A 1 284 ? -15.835 7.403 14.448 1.00 93.06 284 GLN A N 1
ATOM 2267 C CA . GLN A 1 284 ? -17.163 6.864 14.145 1.00 93.06 284 GLN A CA 1
ATOM 2268 C C . GLN A 1 284 ? -17.697 5.967 15.261 1.00 93.06 284 GLN A C 1
ATOM 2270 O O . GLN A 1 284 ? -18.904 5.743 15.337 1.00 93.06 284 GLN A O 1
ATOM 2275 N N . ILE A 1 285 ? -16.818 5.429 16.108 1.00 91.50 285 ILE A N 1
ATOM 2276 C CA . ILE A 1 285 ? -17.173 4.460 17.152 1.00 91.50 285 ILE A CA 1
ATOM 2277 C C . ILE A 1 285 ? -16.966 4.994 18.568 1.00 91.50 285 ILE A C 1
ATOM 2279 O O . ILE A 1 285 ? -17.237 4.263 19.510 1.00 91.50 285 ILE A O 1
ATOM 2283 N N . LYS A 1 286 ? -16.566 6.259 18.726 1.00 89.25 286 LYS A N 1
ATOM 2284 C CA . LYS A 1 286 ? -16.304 6.878 20.033 1.00 89.25 286 LYS A CA 1
ATOM 2285 C C . LYS A 1 286 ? -17.454 6.725 21.040 1.00 89.25 286 LYS A C 1
ATOM 2287 O O . LYS A 1 286 ? -17.202 6.423 22.193 1.00 89.25 286 LYS A O 1
ATOM 2292 N N . ASP A 1 287 ? -18.713 6.817 20.591 1.00 84.75 287 ASP A N 1
ATOM 2293 C CA . ASP A 1 287 ? -19.882 6.698 21.484 1.00 84.75 287 ASP A CA 1
ATOM 2294 C C . ASP A 1 287 ? -20.301 5.237 21.757 1.00 84.75 287 ASP A C 1
ATOM 2296 O O . ASP A 1 287 ? -21.398 4.982 22.254 1.00 84.75 287 ASP A O 1
ATOM 2300 N N . VAL A 1 288 ? -19.516 4.249 21.317 1.00 84.56 288 VAL A N 1
ATOM 2301 C CA . VAL A 1 288 ? -19.769 2.832 21.605 1.00 84.56 288 VAL A CA 1
ATOM 2302 C C . VAL A 1 288 ? -19.137 2.512 22.957 1.00 84.56 288 VAL A C 1
ATOM 2304 O O . VAL A 1 288 ? -17.923 2.608 23.111 1.00 84.56 288 VAL A O 1
ATOM 2307 N N . SER A 1 289 ? -19.946 2.128 23.943 1.00 72.12 289 SER A N 1
ATOM 2308 C CA . SER A 1 289 ? -19.443 1.817 25.280 1.00 72.12 289 SER A CA 1
ATOM 2309 C C . SER A 1 289 ? -18.731 0.463 25.324 1.00 72.12 289 SER A C 1
ATOM 2311 O O . SER A 1 289 ? -19.180 -0.522 24.734 1.00 72.12 289 SER A O 1
ATOM 2313 N N . ILE A 1 290 ? -17.630 0.402 26.076 1.00 69.88 290 ILE A N 1
ATOM 2314 C CA . ILE A 1 290 ? -16.893 -0.835 26.357 1.00 69.88 290 ILE A CA 1
ATOM 2315 C C . ILE A 1 290 ? -17.169 -1.221 27.805 1.00 69.88 290 ILE A C 1
ATOM 2317 O O . ILE A 1 290 ? -16.395 -0.929 28.714 1.00 69.88 290 ILE A O 1
ATOM 2321 N N . ASP A 1 291 ? -18.310 -1.858 28.044 1.00 64.56 291 ASP A N 1
ATOM 2322 C CA . ASP A 1 291 ? -18.622 -2.353 29.380 1.00 64.56 291 ASP A CA 1
ATOM 2323 C C . ASP A 1 291 ? -18.093 -3.786 29.553 1.00 64.56 291 ASP A C 1
ATOM 2325 O O . ASP A 1 291 ? -18.583 -4.753 28.970 1.00 64.56 291 ASP A O 1
ATOM 2329 N N . LYS A 1 292 ? -17.045 -3.899 30.379 1.00 62.47 292 LYS A N 1
ATOM 2330 C CA . LYS A 1 292 ? -16.326 -5.143 30.703 1.00 62.47 292 LYS A CA 1
ATOM 2331 C C . LYS A 1 292 ? -17.115 -6.075 31.640 1.00 62.47 292 LYS A C 1
ATOM 2333 O O . LYS A 1 292 ? -16.655 -7.179 31.920 1.00 62.47 292 LYS A O 1
ATOM 2338 N N . SER A 1 293 ? -18.267 -5.639 32.157 1.00 59.00 293 SER A N 1
ATOM 2339 C CA . SER A 1 293 ? -19.145 -6.425 33.039 1.00 59.00 293 SER A CA 1
ATOM 2340 C C . SER A 1 293 ? -20.317 -7.093 32.310 1.00 59.00 293 SER A C 1
ATOM 2342 O O . SER A 1 293 ? -21.102 -7.817 32.926 1.00 59.00 293 SER A O 1
ATOM 2344 N N . LEU A 1 294 ? -20.416 -6.876 30.998 1.00 60.72 294 LEU A N 1
ATOM 2345 C CA . LEU A 1 294 ? -21.513 -7.337 30.163 1.00 60.72 294 LEU A CA 1
ATOM 2346 C C . LEU A 1 294 ? -21.496 -8.846 29.888 1.00 60.72 294 LEU A C 1
ATOM 2348 O O . LEU A 1 294 ? -20.450 -9.489 29.774 1.00 60.72 294 LEU A O 1
ATOM 2352 N N . GLY A 1 295 ? -22.694 -9.413 29.728 1.00 62.94 295 GLY A N 1
ATOM 2353 C CA . GLY A 1 295 ? -22.863 -10.791 29.277 1.00 62.94 295 GLY A CA 1
ATOM 2354 C C . GLY A 1 295 ? -22.480 -10.963 27.801 1.00 62.94 295 GLY A C 1
ATOM 2355 O O . GLY A 1 295 ? -22.480 -10.015 27.021 1.00 62.94 295 GLY A O 1
ATOM 2356 N N . TYR A 1 296 ? -22.216 -12.204 27.380 1.00 66.25 296 TYR A N 1
ATOM 2357 C CA . TYR A 1 296 ? -21.791 -12.543 26.008 1.00 66.25 296 TYR A CA 1
ATOM 2358 C C . TYR A 1 296 ? -22.680 -11.936 24.899 1.00 66.25 296 TYR A C 1
ATOM 2360 O O . TYR A 1 296 ? -22.179 -11.463 23.881 1.00 66.25 296 TYR A O 1
ATOM 2368 N N . LYS A 1 297 ? -24.005 -11.907 25.102 1.00 68.00 297 LYS A N 1
ATOM 2369 C CA . LYS A 1 297 ? -24.957 -11.335 24.132 1.00 68.00 297 LYS A CA 1
ATOM 2370 C C . LYS A 1 297 ? -24.779 -9.829 23.940 1.00 68.00 297 LYS A C 1
ATOM 2372 O O . LYS A 1 297 ? -24.945 -9.337 22.827 1.00 68.00 297 LYS A O 1
ATOM 2377 N N . ASP A 1 298 ? -24.437 -9.123 25.007 1.00 72.44 298 ASP A N 1
ATOM 2378 C CA . ASP A 1 298 ? -24.267 -7.676 24.985 1.00 72.44 298 ASP A CA 1
ATOM 2379 C C . ASP A 1 298 ? -22.913 -7.304 24.360 1.00 72.44 298 ASP A C 1
ATOM 2381 O O . ASP A 1 298 ? -22.844 -6.355 23.586 1.00 72.44 298 ASP A O 1
ATOM 2385 N N . VAL A 1 299 ? -21.866 -8.116 24.571 1.00 72.62 299 VAL A N 1
ATOM 2386 C CA . VAL A 1 299 ? -20.582 -7.985 23.851 1.00 72.62 299 VAL A CA 1
ATOM 2387 C C . VAL A 1 299 ? -20.790 -8.146 22.344 1.00 72.62 299 VAL A C 1
ATOM 2389 O O . VAL A 1 299 ? -20.413 -7.264 21.575 1.00 72.62 299 VAL A O 1
ATOM 2392 N N . GLN A 1 300 ? -21.485 -9.204 21.912 1.00 77.56 300 GLN A N 1
ATOM 2393 C CA . GLN A 1 300 ? -21.802 -9.409 20.494 1.00 77.56 300 GLN A CA 1
ATOM 2394 C C . GLN A 1 300 ? -22.627 -8.250 19.910 1.00 77.56 300 GLN A C 1
ATOM 2396 O O . GLN A 1 300 ? -22.466 -7.883 18.744 1.00 77.56 300 GLN A O 1
ATOM 2401 N N . HIS A 1 301 ? -23.521 -7.660 20.709 1.00 82.06 301 HIS A N 1
ATOM 2402 C CA . HIS A 1 301 ? -24.277 -6.482 20.302 1.00 82.06 301 HIS A CA 1
ATOM 2403 C C . HIS A 1 301 ? -23.363 -5.275 20.052 1.00 82.06 301 HIS A C 1
ATOM 2405 O O . HIS A 1 301 ? -23.516 -4.618 19.020 1.00 82.06 301 HIS A O 1
ATOM 2411 N N . GLN A 1 302 ? -22.392 -5.016 20.935 1.00 80.44 302 GLN A N 1
ATOM 2412 C CA . GLN A 1 302 ? -21.414 -3.937 20.755 1.00 80.44 302 GLN A CA 1
ATOM 2413 C C . GLN A 1 302 ? -20.532 -4.166 19.522 1.00 80.44 302 GLN A C 1
ATOM 2415 O O . GLN A 1 302 ? -20.345 -3.248 18.724 1.00 80.44 302 GLN A O 1
ATOM 2420 N N . GLU A 1 303 ? -20.061 -5.392 19.288 1.00 85.25 303 GLU A N 1
ATOM 2421 C CA . GLU A 1 303 ? -19.276 -5.718 18.088 1.00 85.25 303 GLU A CA 1
ATOM 2422 C C . GLU A 1 303 ? -20.067 -5.484 16.795 1.00 85.25 303 GLU A C 1
ATOM 2424 O O . GLU A 1 303 ? -19.567 -4.881 15.839 1.00 85.25 303 GLU A O 1
ATOM 2429 N N . ASN A 1 304 ? -21.336 -5.901 16.779 1.00 86.88 304 ASN A N 1
ATOM 2430 C CA . ASN A 1 304 ? -22.237 -5.659 15.656 1.00 86.88 304 ASN A CA 1
ATOM 2431 C C . ASN A 1 304 ? -22.525 -4.161 15.475 1.00 86.88 304 ASN A C 1
ATOM 2433 O O . ASN A 1 304 ? -22.683 -3.692 14.345 1.00 86.88 304 ASN A O 1
ATOM 2437 N N . LEU A 1 305 ? -22.589 -3.393 16.567 1.00 89.69 305 LEU A N 1
ATOM 2438 C CA . LEU A 1 305 ? -22.775 -1.947 16.520 1.00 89.69 305 LEU A CA 1
ATOM 2439 C C . LEU A 1 305 ? -21.548 -1.244 15.928 1.00 89.69 305 LEU A C 1
ATOM 2441 O O . LEU A 1 305 ? -21.723 -0.394 15.054 1.00 89.69 305 LEU A O 1
ATOM 2445 N N . VAL A 1 306 ? -20.332 -1.633 16.331 1.00 88.81 306 VAL A N 1
ATOM 2446 C CA . VAL A 1 306 ? -19.071 -1.164 15.728 1.00 88.81 306 VAL A CA 1
ATOM 2447 C C . VAL A 1 306 ? -19.075 -1.438 14.228 1.00 88.81 306 VAL A C 1
ATOM 2449 O O . VAL A 1 306 ? -18.918 -0.508 13.433 1.00 88.81 306 VAL A O 1
ATOM 2452 N N . GLN A 1 307 ? -19.348 -2.685 13.831 1.00 91.62 307 GLN A N 1
ATOM 2453 C CA . GLN A 1 307 ? -19.397 -3.064 12.420 1.00 91.62 307 GLN A CA 1
ATOM 2454 C C . GLN A 1 307 ? -20.432 -2.233 11.657 1.00 91.62 307 GLN A C 1
ATOM 2456 O O . GLN A 1 307 ? -20.128 -1.705 10.589 1.00 91.62 307 GLN A O 1
ATOM 2461 N N . LYS A 1 308 ? -21.641 -2.071 12.209 1.00 91.94 308 LYS A N 1
ATOM 2462 C CA . LYS A 1 308 ? -22.719 -1.295 11.587 1.00 91.94 308 LYS A CA 1
ATOM 2463 C C . LYS A 1 308 ? -22.351 0.181 11.440 1.00 91.94 308 LYS A C 1
ATOM 2465 O O . LYS A 1 308 ? -22.615 0.752 10.383 1.00 91.94 308 LYS A O 1
ATOM 2470 N N . LYS A 1 309 ? -21.764 0.807 12.468 1.00 93.06 309 LYS A N 1
ATOM 2471 C CA . LYS A 1 309 ? -21.331 2.211 12.405 1.00 93.06 309 LYS A CA 1
ATOM 2472 C C . LYS A 1 309 ? -20.273 2.382 11.315 1.00 93.06 309 LYS A C 1
ATOM 2474 O O . LYS A 1 309 ? -20.515 3.143 10.383 1.00 93.06 309 LYS A O 1
ATOM 2479 N N . LEU A 1 310 ? -19.188 1.605 11.363 1.00 93.50 310 LEU A N 1
ATOM 2480 C CA . LEU A 1 310 ? -18.091 1.675 10.391 1.00 93.50 310 LEU A CA 1
ATOM 2481 C C . LEU A 1 310 ? -18.552 1.376 8.956 1.00 93.50 310 LEU A C 1
ATOM 2483 O O . LEU A 1 310 ? -18.239 2.128 8.038 1.00 93.50 310 LEU A O 1
ATOM 2487 N N . SER A 1 311 ? -19.347 0.323 8.745 1.00 92.50 311 SER A N 1
ATOM 2488 C CA . SER A 1 311 ? -19.864 -0.030 7.413 1.00 92.50 311 SER A CA 1
ATOM 2489 C C . SER A 1 311 ? -20.724 1.077 6.792 1.00 92.50 311 SER A C 1
ATOM 2491 O O . SER A 1 311 ? -20.713 1.272 5.572 1.00 92.50 311 SER A O 1
ATOM 2493 N N . ASN A 1 312 ? -21.475 1.813 7.615 1.00 91.44 312 ASN A N 1
ATOM 2494 C CA . ASN A 1 312 ? -22.328 2.895 7.138 1.00 91.44 312 ASN A CA 1
ATOM 2495 C C . ASN A 1 312 ? -21.529 4.166 6.845 1.00 91.44 312 ASN A C 1
ATOM 2497 O O . ASN A 1 312 ? -21.759 4.790 5.806 1.00 91.44 312 ASN A O 1
ATOM 2501 N N . THR A 1 313 ? -20.587 4.522 7.717 1.00 92.44 313 THR A N 1
ATOM 2502 C CA . THR A 1 313 ? -19.903 5.821 7.693 1.00 92.44 313 THR A CA 1
ATOM 2503 C C . THR A 1 313 ? -18.649 5.834 6.826 1.00 92.44 313 THR A C 1
ATOM 2505 O O . THR A 1 313 ? -18.415 6.824 6.132 1.00 92.44 313 THR A O 1
ATOM 2508 N N . LEU A 1 314 ? -17.870 4.745 6.789 1.00 93.38 314 LEU A N 1
ATOM 2509 C CA . LEU A 1 314 ? -16.641 4.696 6.001 1.00 93.38 314 LEU A CA 1
ATOM 2510 C C . LEU A 1 314 ? -16.963 4.741 4.502 1.00 93.38 314 LEU A C 1
ATOM 2512 O O . LEU A 1 314 ? -17.612 3.859 3.929 1.00 93.38 314 LEU A O 1
ATOM 2516 N N . GLY A 1 315 ? -16.538 5.823 3.856 1.00 92.56 315 GLY A N 1
ATOM 2517 C CA . GLY A 1 315 ? -16.768 6.065 2.437 1.00 92.56 315 GLY A CA 1
ATOM 2518 C C . GLY A 1 315 ? -15.843 5.249 1.532 1.00 92.56 315 GLY A C 1
ATOM 2519 O O . GLY A 1 315 ? -14.828 4.714 1.959 1.00 92.56 315 GLY A O 1
ATOM 2520 N N . HIS A 1 316 ? -16.142 5.223 0.232 1.00 92.19 316 HIS A N 1
ATOM 2521 C CA . HIS A 1 316 ? -15.272 4.573 -0.758 1.00 92.19 316 HIS A CA 1
ATOM 2522 C C . HIS A 1 316 ? -13.856 5.180 -0.797 1.00 92.19 316 HIS A C 1
ATOM 2524 O O . HIS A 1 316 ? -12.880 4.483 -1.039 1.00 92.19 316 HIS A O 1
ATOM 2530 N N . SER A 1 317 ? -13.724 6.485 -0.562 1.00 92.50 317 SER A N 1
ATOM 2531 C CA . SER A 1 317 ? -12.420 7.163 -0.530 1.00 92.50 317 SER A CA 1
ATOM 2532 C C . SER A 1 317 ? -11.738 7.114 0.842 1.00 92.50 317 SER A C 1
ATOM 2534 O O . SER A 1 317 ? -10.687 7.726 1.003 1.00 92.50 317 SER A O 1
ATOM 2536 N N . SER A 1 318 ? -12.331 6.427 1.823 1.00 95.19 318 SER A N 1
ATOM 2537 C CA . SER A 1 318 ? -11.791 6.321 3.178 1.00 95.19 318 SER A CA 1
ATOM 2538 C C . SER A 1 318 ? -10.455 5.579 3.169 1.00 95.19 318 SER A C 1
ATOM 2540 O O . SER A 1 318 ? -10.356 4.453 2.668 1.00 95.19 318 SER A O 1
ATOM 2542 N N . ARG A 1 319 ? -9.421 6.198 3.749 1.00 94.94 319 ARG A N 1
ATOM 2543 C CA . ARG A 1 319 ? -8.125 5.530 3.962 1.00 94.94 319 ARG A CA 1
ATOM 2544 C C . ARG A 1 319 ? -8.219 4.502 5.080 1.00 94.94 319 ARG A C 1
ATOM 2546 O O . ARG A 1 319 ? -7.517 3.494 5.036 1.00 94.94 319 ARG A O 1
ATOM 2553 N N . CYS A 1 320 ? -9.111 4.734 6.041 1.00 96.19 320 CYS A N 1
ATOM 2554 C CA . CYS A 1 320 ? -9.462 3.778 7.078 1.00 96.19 320 CYS A CA 1
ATOM 2555 C C . CYS A 1 320 ? -9.944 2.459 6.464 1.00 96.19 320 CYS A C 1
ATOM 2557 O O . CYS A 1 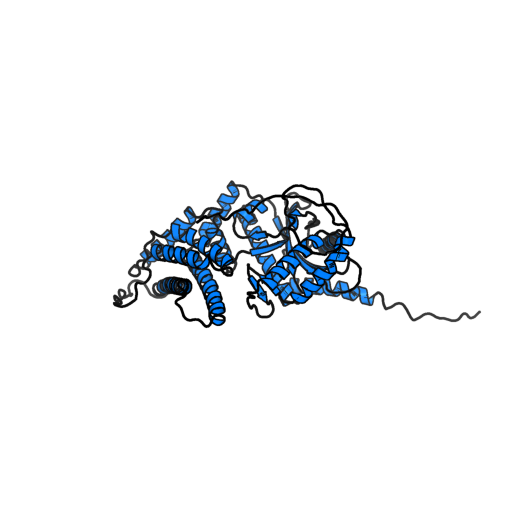320 ? -9.333 1.414 6.671 1.00 96.19 320 CYS A O 1
ATOM 2559 N N . LEU A 1 321 ? -10.965 2.531 5.600 1.00 96.25 321 LEU A N 1
ATOM 2560 C CA . LEU A 1 321 ? -11.522 1.363 4.913 1.00 96.25 321 LEU A CA 1
ATOM 2561 C C . LEU A 1 321 ? -10.458 0.597 4.123 1.00 96.25 321 LEU A C 1
ATOM 2563 O O . LEU A 1 321 ? -10.405 -0.630 4.170 1.00 96.25 321 LEU A O 1
ATOM 2567 N N . PHE A 1 322 ? -9.607 1.322 3.397 1.00 96.19 322 PHE A N 1
ATOM 2568 C CA . PHE A 1 322 ? -8.547 0.697 2.617 1.00 96.19 322 PHE A CA 1
ATOM 2569 C C . PHE A 1 322 ? -7.475 0.040 3.497 1.00 96.19 322 PHE A C 1
ATOM 2571 O O . PHE A 1 322 ? -6.985 -1.032 3.164 1.00 96.19 322 PHE A O 1
ATOM 2578 N N . THR A 1 323 ? -7.156 0.628 4.650 1.00 95.75 323 THR A N 1
ATOM 2579 C CA . THR A 1 323 ? -6.201 0.050 5.607 1.00 95.75 323 THR A CA 1
ATOM 2580 C C . THR A 1 323 ? -6.737 -1.257 6.201 1.00 95.75 323 THR A C 1
ATOM 2582 O O . THR A 1 323 ? -6.003 -2.239 6.272 1.00 95.75 323 THR A O 1
ATOM 2585 N N . LEU A 1 324 ? -8.035 -1.315 6.516 1.00 96.44 324 LEU A N 1
ATOM 2586 C CA . LEU A 1 324 ? -8.703 -2.555 6.933 1.00 96.44 324 LEU A CA 1
ATOM 2587 C C . LEU A 1 324 ? -8.716 -3.616 5.835 1.00 96.44 324 LEU A C 1
ATOM 2589 O O . LEU A 1 324 ? -8.548 -4.797 6.124 1.00 96.44 324 LEU A O 1
ATOM 2593 N N . LEU A 1 325 ? -8.898 -3.208 4.578 1.00 95.69 325 LEU A N 1
ATOM 2594 C CA . LEU A 1 325 ? -8.833 -4.123 3.443 1.00 95.69 325 LEU A CA 1
ATOM 2595 C C . LEU A 1 325 ? -7.441 -4.739 3.286 1.00 95.69 325 LEU A C 1
ATOM 2597 O O . LEU A 1 325 ? -7.337 -5.945 3.088 1.00 95.69 325 LEU A O 1
ATOM 2601 N N . LEU A 1 326 ? -6.383 -3.932 3.375 1.00 93.81 326 LEU A N 1
ATOM 2602 C CA . LEU A 1 326 ? -5.013 -4.437 3.291 1.00 93.81 326 LEU A CA 1
ATOM 2603 C C . LEU A 1 326 ? -4.721 -5.436 4.413 1.00 93.81 326 LEU A C 1
ATOM 2605 O O . LEU A 1 326 ? -4.195 -6.515 4.142 1.00 93.81 326 LEU A O 1
ATOM 2609 N N . TYR A 1 327 ? -5.154 -5.124 5.638 1.00 94.94 327 TYR A N 1
ATOM 2610 C CA . TYR A 1 327 ? -5.017 -6.042 6.761 1.00 94.94 327 TYR A CA 1
ATOM 2611 C C . TYR A 1 327 ? -5.807 -7.337 6.535 1.00 94.94 327 TYR A C 1
ATOM 2613 O O . TYR A 1 327 ? -5.286 -8.427 6.741 1.00 94.94 327 TYR A O 1
ATOM 2621 N N . TYR A 1 328 ? -7.041 -7.241 6.038 1.00 94.12 328 TYR A N 1
ATOM 2622 C CA . TYR A 1 328 ? -7.863 -8.407 5.725 1.00 94.12 328 TYR A CA 1
ATOM 2623 C C . TYR A 1 328 ? -7.236 -9.317 4.655 1.00 94.12 328 TYR A C 1
ATOM 2625 O O . TYR A 1 328 ? -7.286 -10.537 4.790 1.00 94.12 328 TYR A O 1
ATOM 2633 N N . LEU A 1 329 ? -6.650 -8.742 3.599 1.00 90.19 329 LEU A N 1
ATOM 2634 C CA . LEU A 1 329 ? -6.076 -9.511 2.490 1.00 90.19 329 LEU A CA 1
ATOM 2635 C C . LEU A 1 329 ? -4.680 -10.064 2.794 1.00 90.19 329 LEU A C 1
ATOM 2637 O O . LEU A 1 329 ? -4.345 -11.152 2.330 1.00 90.19 329 LEU A O 1
ATOM 2641 N N . TYR A 1 330 ? -3.858 -9.313 3.528 1.00 89.56 330 TYR A N 1
ATOM 2642 C CA . TYR A 1 330 ? -2.423 -9.586 3.644 1.00 89.56 330 TYR A CA 1
ATOM 2643 C C . TYR A 1 330 ? -1.904 -9.660 5.079 1.00 89.56 330 TYR A C 1
ATOM 2645 O O . TYR A 1 330 ? -0.719 -9.916 5.261 1.00 89.56 330 TYR A O 1
ATOM 2653 N N . GLY A 1 331 ? -2.741 -9.403 6.087 1.00 89.31 331 GLY A N 1
ATOM 2654 C CA . GLY A 1 331 ? -2.320 -9.311 7.488 1.00 89.31 331 GLY A CA 1
ATOM 2655 C C . GLY A 1 331 ? -1.464 -8.083 7.804 1.00 89.31 331 GLY A C 1
ATOM 2656 O O . GLY A 1 331 ? -0.961 -7.968 8.912 1.00 89.31 331 GLY A O 1
ATOM 2657 N N . HIS A 1 332 ? -1.305 -7.161 6.850 1.00 86.69 332 HIS A N 1
ATOM 2658 C CA . HIS A 1 332 ? -0.456 -5.980 6.975 1.00 86.69 332 HIS A CA 1
ATOM 2659 C C . HIS A 1 332 ? -1.206 -4.718 6.570 1.00 86.69 332 HIS A C 1
ATOM 2661 O O . HIS A 1 332 ? -2.085 -4.731 5.714 1.00 86.69 332 HIS A O 1
ATOM 2667 N N . VAL A 1 333 ? -0.815 -3.598 7.165 1.00 90.31 333 VAL A N 1
ATOM 2668 C CA . VAL A 1 333 ? -1.531 -2.317 7.066 1.00 90.31 333 VAL A CA 1
ATOM 2669 C C . VAL A 1 333 ? -0.859 -1.310 6.141 1.00 90.31 333 VAL A C 1
ATOM 2671 O O . VAL A 1 333 ? -1.413 -0.238 5.904 1.00 90.31 333 VAL A O 1
ATOM 2674 N N . ARG A 1 334 ? 0.328 -1.615 5.617 1.00 88.56 334 ARG A N 1
ATOM 2675 C CA . ARG A 1 334 ? 1.163 -0.665 4.873 1.00 88.56 334 ARG A CA 1
ATOM 2676 C C . ARG A 1 334 ? 0.649 -0.406 3.462 1.00 88.56 334 ARG A C 1
ATOM 2678 O O . ARG A 1 334 ? 0.132 -1.305 2.806 1.00 88.56 334 ARG A O 1
ATOM 2685 N N . ASP A 1 335 ? 0.794 0.838 3.010 1.00 90.19 335 ASP A N 1
ATOM 2686 C CA . ASP A 1 335 ? 0.449 1.213 1.637 1.00 90.19 335 ASP A CA 1
ATOM 2687 C C . ASP A 1 335 ? 1.387 0.509 0.645 1.00 90.19 335 ASP A C 1
ATOM 2689 O O . ASP A 1 335 ? 2.578 0.352 0.911 1.00 90.19 335 ASP A O 1
ATOM 2693 N N . ILE A 1 336 ? 0.846 0.098 -0.504 1.00 90.25 336 ILE A N 1
ATOM 2694 C CA . ILE A 1 336 ? 1.599 -0.674 -1.500 1.00 90.25 336 ILE A CA 1
ATOM 2695 C C . ILE A 1 336 ? 2.276 0.287 -2.475 1.00 90.25 336 ILE A C 1
ATOM 2697 O O . ILE A 1 336 ? 1.618 1.138 -3.085 1.00 90.25 336 ILE A O 1
ATOM 2701 N N . GLU A 1 337 ? 3.583 0.123 -2.668 1.00 90.38 337 GLU A N 1
ATOM 2702 C CA . GLU A 1 337 ? 4.367 0.938 -3.593 1.00 90.38 337 GLU A CA 1
ATOM 2703 C C . GLU A 1 337 ? 4.645 0.226 -4.916 1.00 90.38 337 GLU A C 1
ATOM 2705 O O . GLU A 1 337 ? 5.211 -0.868 -4.973 1.00 90.38 337 GLU A O 1
ATOM 2710 N N . VAL A 1 338 ? 4.337 0.913 -6.010 1.00 91.38 338 VAL A N 1
ATOM 2711 C CA . VAL A 1 338 ? 4.623 0.478 -7.374 1.00 91.38 338 VAL A CA 1
ATOM 2712 C C . VAL A 1 338 ? 5.568 1.490 -8.013 1.00 91.38 338 VAL A C 1
ATOM 2714 O O . VAL A 1 338 ? 5.264 2.682 -8.077 1.00 91.38 338 VAL A O 1
ATOM 2717 N N . ASP A 1 339 ? 6.716 1.031 -8.508 1.00 93.25 339 ASP A N 1
ATOM 2718 C CA . ASP A 1 339 ? 7.732 1.929 -9.075 1.00 93.25 339 ASP A CA 1
ATOM 2719 C C . ASP A 1 339 ? 7.344 2.448 -10.465 1.00 93.25 339 ASP A C 1
ATOM 2721 O O . ASP A 1 339 ? 7.713 3.564 -10.842 1.00 93.25 339 ASP A O 1
ATOM 2725 N N . ILE A 1 340 ? 6.606 1.626 -11.216 1.00 92.75 340 ILE A N 1
ATOM 2726 C CA . ILE A 1 340 ? 6.159 1.876 -12.586 1.00 92.75 340 ILE A CA 1
ATOM 2727 C C . ILE A 1 340 ? 4.695 1.449 -12.677 1.00 92.75 340 ILE A C 1
ATOM 2729 O O . ILE A 1 340 ? 4.388 0.259 -12.744 1.00 92.75 340 ILE A O 1
ATOM 2733 N N . ARG A 1 341 ? 3.766 2.406 -12.642 1.00 91.75 341 ARG A N 1
ATOM 2734 C CA . ARG A 1 341 ? 2.331 2.091 -12.549 1.00 91.75 341 ARG A CA 1
ATOM 2735 C C . ARG A 1 341 ? 1.745 1.407 -13.786 1.00 91.75 341 ARG A C 1
ATOM 2737 O O . ARG A 1 341 ? 0.666 0.843 -13.684 1.00 91.75 341 ARG A O 1
ATOM 2744 N N . GLY A 1 342 ? 2.410 1.509 -14.934 1.00 90.19 342 GLY A N 1
ATOM 2745 C CA . GLY A 1 342 ? 1.969 0.966 -16.214 1.00 90.19 342 GLY A CA 1
ATOM 2746 C C . GLY A 1 342 ? 0.612 1.476 -16.678 1.00 90.19 342 GLY A C 1
ATOM 2747 O O . GLY A 1 342 ? 0.221 2.606 -16.365 1.00 90.19 342 GLY A O 1
ATOM 2748 N N . GLY A 1 343 ? -0.085 0.641 -17.444 1.00 88.44 343 GLY A N 1
ATOM 2749 C CA . GLY A 1 343 ? -1.359 0.961 -18.080 1.00 88.44 343 GLY A CA 1
ATOM 2750 C C . GLY A 1 343 ? -2.290 -0.246 -18.158 1.00 88.44 343 GLY A C 1
ATOM 2751 O O . GLY A 1 343 ? -1.883 -1.383 -17.900 1.00 88.44 343 GLY A O 1
ATOM 2752 N N . ILE A 1 344 ? -3.540 0.029 -18.536 1.00 87.44 344 ILE A N 1
ATOM 2753 C CA . ILE A 1 344 ? -4.535 -0.983 -18.897 1.00 87.44 344 ILE A CA 1
ATOM 2754 C C . ILE A 1 344 ? -4.646 -0.992 -20.415 1.00 87.44 344 ILE A C 1
ATOM 2756 O O . ILE A 1 344 ? -5.002 0.021 -21.021 1.00 87.44 344 ILE A O 1
ATOM 2760 N N . TYR A 1 345 ? -4.360 -2.136 -21.020 1.00 82.56 345 TYR A N 1
ATOM 2761 C CA . TYR A 1 345 ? -4.411 -2.313 -22.464 1.00 82.56 345 TYR A CA 1
ATOM 2762 C C . TYR A 1 345 ? -5.625 -3.162 -22.825 1.00 82.56 345 TYR A C 1
ATOM 2764 O O . TYR A 1 345 ? -5.886 -4.191 -22.200 1.00 82.56 345 TYR A O 1
ATOM 2772 N N . GLY A 1 346 ? -6.379 -2.715 -23.830 1.00 72.69 346 GLY A N 1
ATOM 2773 C CA . GLY A 1 346 ? -7.432 -3.527 -24.424 1.00 72.69 346 GLY A CA 1
ATOM 2774 C C . GLY A 1 346 ? -6.803 -4.726 -25.120 1.00 72.69 346 GLY A C 1
ATOM 2775 O O . GLY A 1 346 ? -5.875 -4.573 -25.916 1.00 72.69 346 GLY A O 1
ATOM 2776 N N . GLY A 1 347 ? -7.282 -5.918 -24.796 1.00 59.03 347 GLY A N 1
ATOM 2777 C CA . GLY A 1 347 ? -6.935 -7.114 -25.531 1.00 59.03 347 GLY A CA 1
ATOM 2778 C C . GLY A 1 347 ? -7.501 -7.073 -26.945 1.00 59.03 347 GLY A C 1
ATOM 2779 O O . GLY A 1 347 ? -8.482 -6.385 -27.206 1.00 59.03 347 GLY A O 1
ATOM 2780 N N . GLY A 1 348 ? -6.920 -7.838 -27.867 1.00 53.66 348 GLY A N 1
ATOM 2781 C CA . GLY A 1 348 ? -7.365 -7.986 -29.255 1.00 53.66 348 GLY A CA 1
ATOM 2782 C C . GLY A 1 348 ? -8.782 -8.559 -29.435 1.00 53.66 348 GLY A C 1
ATOM 2783 O O . GLY A 1 348 ? -9.148 -8.900 -30.554 1.00 53.66 348 GLY A O 1
ATOM 2784 N N . GLY A 1 349 ? -9.581 -8.657 -28.366 1.00 56.34 349 GLY A N 1
ATOM 2785 C CA . GLY A 1 349 ? -11.016 -8.933 -28.376 1.00 56.34 349 GLY A CA 1
ATOM 2786 C C . GLY A 1 349 ? -11.742 -8.134 -27.283 1.00 56.34 349 GLY A C 1
ATOM 2787 O O . GLY A 1 349 ? -11.139 -7.751 -26.283 1.00 56.34 349 GLY A O 1
ATOM 2788 N N . GLU A 1 350 ? -13.050 -7.913 -27.450 1.00 60.34 350 GLU A N 1
ATOM 2789 C CA . GLU A 1 350 ? -13.879 -7.008 -26.623 1.00 60.34 350 GLU A CA 1
ATOM 2790 C C . GLU A 1 350 ? -13.957 -7.355 -25.117 1.00 60.34 350 GLU A C 1
ATOM 2792 O O . GLU A 1 350 ? -14.537 -6.599 -24.339 1.00 60.34 350 GLU A O 1
ATOM 2797 N N . SER A 1 351 ? -13.392 -8.487 -24.678 1.00 73.12 351 SER A N 1
ATOM 2798 C CA . SER A 1 351 ? -13.596 -9.044 -23.336 1.00 73.12 351 SER A CA 1
ATOM 2799 C C . SER A 1 351 ? -12.326 -9.349 -22.535 1.00 73.12 351 SER A C 1
ATOM 2801 O O . SER A 1 351 ? -12.436 -10.007 -21.501 1.00 73.12 351 SER A O 1
ATOM 2803 N N . ALA A 1 352 ? -11.136 -8.939 -22.978 1.00 80.56 352 ALA A N 1
ATOM 2804 C CA . ALA A 1 352 ? -9.893 -9.152 -22.229 1.00 80.56 352 ALA A CA 1
ATOM 2805 C C . ALA A 1 352 ? -9.145 -7.831 -22.040 1.00 80.56 352 ALA A C 1
ATOM 2807 O O . ALA A 1 352 ? -9.010 -7.056 -22.981 1.00 80.56 352 ALA A O 1
ATOM 2808 N N . PHE A 1 353 ? -8.652 -7.583 -20.832 1.00 85.19 353 PHE A N 1
ATOM 2809 C CA . PHE A 1 353 ? -7.876 -6.400 -20.469 1.00 85.19 353 PHE A CA 1
ATOM 2810 C C . PHE A 1 353 ? -6.566 -6.843 -19.836 1.00 85.19 353 PHE A C 1
ATOM 2812 O O . PHE A 1 353 ? -6.568 -7.777 -19.045 1.00 85.19 353 PHE A O 1
ATOM 2819 N N . LEU A 1 354 ? -5.464 -6.166 -20.146 1.00 84.81 354 LEU A N 1
ATOM 2820 C CA . LEU A 1 354 ? -4.151 -6.445 -19.570 1.00 84.81 354 LEU A CA 1
ATOM 2821 C C . LEU A 1 354 ? -3.722 -5.287 -18.674 1.00 84.81 354 LEU A C 1
ATOM 2823 O O . LEU A 1 354 ? -3.554 -4.169 -19.159 1.00 84.81 354 LEU A O 1
ATOM 2827 N N . LEU A 1 355 ? -3.519 -5.554 -17.386 1.00 89.00 355 LEU A N 1
ATOM 2828 C CA . LEU A 1 355 ? -2.919 -4.616 -16.443 1.00 89.00 355 LEU A CA 1
ATOM 2829 C C . LEU A 1 355 ? -1.428 -4.907 -16.309 1.00 89.00 355 LEU A C 1
ATOM 2831 O O . LEU A 1 355 ? -1.051 -5.970 -15.819 1.00 89.00 355 LEU A O 1
ATOM 2835 N N . SER A 1 356 ? -0.592 -3.943 -16.685 1.00 88.00 356 SER A N 1
ATOM 2836 C CA . SER A 1 356 ? 0.858 -4.042 -16.517 1.00 88.00 356 SER A CA 1
ATOM 2837 C C . SER A 1 356 ? 1.345 -3.139 -15.388 1.00 88.00 356 SER A C 1
ATOM 2839 O O . SER A 1 356 ? 0.947 -1.979 -15.319 1.00 88.00 356 SER A O 1
ATOM 2841 N N . MET A 1 357 ? 2.221 -3.648 -14.521 1.00 91.06 357 MET A N 1
ATOM 2842 C CA . MET A 1 357 ? 2.920 -2.875 -13.487 1.00 91.06 357 MET A CA 1
ATOM 2843 C C . MET A 1 357 ? 4.378 -3.307 -13.392 1.00 91.06 357 MET A C 1
ATOM 2845 O O . MET A 1 357 ? 4.716 -4.453 -13.684 1.00 91.06 357 MET A O 1
ATOM 2849 N N . GLY A 1 358 ? 5.252 -2.396 -12.971 1.00 90.56 358 GLY A N 1
ATOM 2850 C CA . GLY A 1 358 ? 6.683 -2.645 -12.879 1.00 90.56 358 GLY A CA 1
ATOM 2851 C C . GLY A 1 358 ? 7.292 -2.279 -11.530 1.00 90.56 358 GLY A C 1
ATOM 2852 O O . GLY A 1 358 ? 6.852 -1.354 -10.839 1.00 90.56 358 GLY A O 1
ATOM 2853 N N . ARG A 1 359 ? 8.340 -3.022 -11.181 1.00 91.50 359 ARG A N 1
ATOM 2854 C CA . ARG A 1 359 ? 9.149 -2.859 -9.974 1.00 91.50 359 ARG A CA 1
ATOM 2855 C C . ARG A 1 359 ? 10.618 -2.778 -10.354 1.00 91.50 359 ARG A C 1
ATOM 2857 O O . ARG A 1 359 ? 11.065 -3.514 -11.230 1.00 91.50 359 ARG A O 1
ATOM 2864 N N . ILE A 1 360 ? 11.360 -1.884 -9.716 1.00 91.56 360 ILE A N 1
ATOM 2865 C CA . ILE A 1 360 ? 12.772 -1.642 -10.000 1.00 91.56 360 ILE A CA 1
ATOM 2866 C C . ILE A 1 360 ? 13.596 -2.272 -8.886 1.00 91.56 360 ILE A C 1
ATOM 2868 O O . ILE A 1 360 ? 13.425 -1.920 -7.723 1.00 91.56 360 ILE A O 1
ATOM 2872 N N . LEU A 1 361 ? 14.495 -3.183 -9.254 1.00 91.31 361 LEU A N 1
ATOM 2873 C CA . LEU A 1 361 ? 15.361 -3.888 -8.310 1.00 91.31 361 LEU A CA 1
ATOM 2874 C C . LEU A 1 361 ? 16.803 -3.404 -8.437 1.00 91.31 361 LEU A C 1
ATOM 2876 O O . LEU A 1 361 ? 17.227 -2.944 -9.496 1.00 91.31 361 LEU A O 1
ATOM 2880 N N . THR A 1 362 ? 17.570 -3.543 -7.360 1.00 90.75 362 THR A N 1
ATOM 2881 C CA . THR A 1 362 ? 18.995 -3.180 -7.310 1.00 90.75 362 THR A CA 1
ATOM 2882 C C . THR A 1 362 ? 19.930 -4.351 -7.614 1.00 90.75 362 THR A C 1
ATOM 2884 O O . THR A 1 362 ? 21.125 -4.152 -7.804 1.00 90.75 362 THR A O 1
ATOM 2887 N N . SER A 1 363 ? 19.411 -5.578 -7.671 1.00 85.81 363 SER A N 1
ATOM 2888 C CA . SER A 1 363 ? 20.178 -6.792 -7.951 1.00 85.81 363 SER A CA 1
ATOM 2889 C C . SER A 1 363 ? 19.260 -7.894 -8.490 1.00 85.81 363 SER A C 1
ATOM 2891 O O . SER A 1 363 ? 18.047 -7.862 -8.279 1.00 85.81 363 SER A O 1
ATOM 2893 N N . ASP A 1 364 ? 19.847 -8.842 -9.220 1.00 84.06 364 ASP A N 1
ATOM 2894 C CA . ASP A 1 364 ? 19.228 -10.064 -9.737 1.00 84.06 364 ASP A CA 1
ATOM 2895 C C . ASP A 1 364 ? 19.347 -11.273 -8.801 1.00 84.06 364 ASP A C 1
ATOM 2897 O O . ASP A 1 364 ? 18.981 -12.381 -9.193 1.00 84.06 364 ASP A O 1
ATOM 2901 N N . GLU A 1 365 ? 19.820 -11.064 -7.574 1.00 87.12 365 GLU A N 1
ATOM 2902 C CA . GLU A 1 365 ? 19.829 -12.086 -6.535 1.00 87.12 365 GLU A CA 1
ATOM 2903 C C . GLU A 1 365 ? 18.415 -12.563 -6.184 1.00 87.12 365 GLU A C 1
ATOM 2905 O O . GLU A 1 365 ? 17.443 -11.804 -6.229 1.00 87.12 365 GLU A O 1
ATOM 2910 N N . GLU A 1 366 ? 18.308 -13.838 -5.813 1.00 86.94 366 GLU A N 1
ATOM 2911 C CA . GLU A 1 366 ? 17.030 -14.526 -5.617 1.00 86.94 366 GLU A CA 1
ATOM 2912 C C . GLU A 1 366 ? 16.132 -13.831 -4.585 1.00 86.94 366 GLU A C 1
ATOM 2914 O O . GLU A 1 366 ? 14.967 -13.570 -4.879 1.00 86.94 366 GLU A O 1
ATOM 2919 N N . GLU A 1 367 ? 16.679 -13.432 -3.433 1.00 88.94 367 GLU A N 1
ATOM 2920 C CA . GLU A 1 367 ? 15.923 -12.733 -2.383 1.00 88.94 367 GLU A CA 1
ATOM 2921 C C . GLU A 1 367 ? 15.363 -11.384 -2.867 1.00 88.94 367 GLU A C 1
ATOM 2923 O O . GLU A 1 367 ? 14.206 -11.043 -2.604 1.00 88.94 367 GLU A O 1
ATOM 2928 N N . MET A 1 368 ? 16.143 -10.636 -3.656 1.00 87.88 368 MET A N 1
ATOM 2929 C CA . MET A 1 368 ? 15.713 -9.369 -4.261 1.00 87.88 368 MET A CA 1
ATOM 2930 C C . MET A 1 368 ? 14.592 -9.581 -5.276 1.00 87.88 368 MET A C 1
ATOM 2932 O O . MET A 1 368 ? 13.591 -8.859 -5.269 1.00 87.88 368 MET A O 1
ATOM 2936 N N . VAL A 1 369 ? 14.740 -10.586 -6.140 1.00 87.81 369 VAL A N 1
ATOM 2937 C CA . VAL A 1 369 ? 13.737 -10.953 -7.146 1.00 87.81 369 VAL A CA 1
ATOM 2938 C C . VAL A 1 369 ? 12.442 -11.407 -6.474 1.00 87.81 369 VAL A C 1
ATOM 2940 O O . VAL A 1 369 ? 11.359 -10.965 -6.864 1.00 87.81 369 VAL A O 1
ATOM 2943 N N . TRP A 1 370 ? 12.543 -12.236 -5.436 1.00 87.81 370 TRP A N 1
ATOM 2944 C CA . TRP A 1 370 ? 11.404 -12.752 -4.685 1.00 87.81 370 TRP A CA 1
ATOM 2945 C C . TRP A 1 370 ? 10.662 -11.652 -3.928 1.00 87.81 370 TRP A C 1
ATOM 2947 O O . TRP A 1 370 ? 9.432 -11.575 -3.984 1.00 87.81 370 TRP A O 1
ATOM 2957 N N . SER A 1 371 ? 11.400 -10.755 -3.274 1.00 88.25 371 SER A N 1
ATOM 2958 C CA . SER A 1 371 ? 10.837 -9.572 -2.623 1.00 88.25 371 SER A CA 1
ATOM 2959 C C . SER A 1 371 ? 10.087 -8.684 -3.624 1.00 88.25 371 SER A C 1
ATOM 2961 O O . SER A 1 371 ? 8.913 -8.360 -3.421 1.00 88.25 371 SER A O 1
ATOM 2963 N N . GLY A 1 372 ? 10.714 -8.380 -4.765 1.00 89.00 372 GLY A N 1
ATOM 2964 C CA . GLY A 1 372 ? 10.095 -7.606 -5.840 1.00 89.00 372 GLY A CA 1
ATOM 2965 C C . GLY A 1 372 ? 8.824 -8.250 -6.397 1.00 89.00 372 GLY A C 1
ATOM 2966 O O . GLY A 1 372 ? 7.822 -7.566 -6.618 1.00 89.00 372 GLY A O 1
ATOM 2967 N N . MET A 1 373 ? 8.840 -9.572 -6.581 1.00 87.12 373 MET A N 1
ATOM 2968 C CA . MET A 1 373 ? 7.681 -10.340 -7.030 1.00 87.12 373 MET A CA 1
ATOM 2969 C C . MET A 1 373 ? 6.528 -10.266 -6.026 1.00 87.12 373 MET A C 1
ATOM 2971 O O . MET A 1 373 ? 5.403 -9.978 -6.428 1.00 87.12 373 MET A O 1
ATOM 2975 N N . LYS A 1 374 ? 6.792 -10.481 -4.730 1.00 89.31 374 LYS A N 1
ATOM 2976 C CA . LYS A 1 374 ? 5.769 -10.387 -3.674 1.00 89.31 374 LYS A CA 1
ATOM 2977 C C . LYS A 1 374 ? 5.089 -9.019 -3.665 1.00 89.31 374 LYS A C 1
ATOM 2979 O O . LYS A 1 374 ? 3.874 -8.937 -3.516 1.00 89.31 374 LYS A O 1
ATOM 2984 N N . GLN A 1 375 ? 5.864 -7.952 -3.836 1.00 89.44 375 GLN A N 1
ATOM 2985 C CA . GLN A 1 375 ? 5.345 -6.585 -3.855 1.00 89.44 375 GLN A CA 1
ATOM 2986 C C . GLN A 1 375 ? 4.459 -6.312 -5.078 1.00 89.44 375 GLN A C 1
ATOM 2988 O O . GLN A 1 375 ? 3.367 -5.757 -4.942 1.00 89.44 375 GLN A O 1
ATOM 2993 N N . LEU A 1 376 ? 4.868 -6.769 -6.267 1.00 90.31 376 LEU A N 1
ATOM 2994 C CA . LEU A 1 376 ? 4.025 -6.674 -7.463 1.00 90.31 376 LEU A CA 1
ATOM 2995 C C . LEU A 1 376 ? 2.758 -7.521 -7.364 1.00 90.31 376 LEU A C 1
ATOM 2997 O O . LEU A 1 376 ? 1.694 -7.049 -7.756 1.00 90.31 376 LEU A O 1
ATOM 3001 N N . ASP A 1 377 ? 2.854 -8.742 -6.840 1.00 87.62 377 ASP A N 1
ATOM 3002 C CA . ASP A 1 377 ? 1.705 -9.633 -6.669 1.00 87.62 377 ASP A CA 1
ATOM 3003 C C . ASP A 1 377 ? 0.655 -8.998 -5.744 1.00 87.62 377 ASP A C 1
ATOM 3005 O O . ASP A 1 377 ? -0.511 -8.899 -6.132 1.00 87.62 377 ASP A O 1
ATOM 3009 N N . LYS A 1 378 ? 1.068 -8.438 -4.595 1.00 90.31 378 LYS A N 1
ATOM 3010 C CA . LYS A 1 378 ? 0.178 -7.669 -3.704 1.00 90.31 378 LYS A CA 1
ATOM 3011 C C . LYS A 1 378 ? -0.523 -6.526 -4.443 1.00 90.31 378 LYS A C 1
ATOM 3013 O O . LYS A 1 378 ? -1.741 -6.371 -4.321 1.00 90.31 378 LYS A O 1
ATOM 3018 N N . ALA A 1 379 ? 0.228 -5.726 -5.204 1.00 92.06 379 ALA A N 1
ATOM 3019 C CA . ALA A 1 379 ? -0.325 -4.597 -5.949 1.00 92.06 379 ALA A CA 1
ATOM 3020 C C . ALA A 1 379 ? -1.357 -5.067 -6.983 1.00 92.06 379 ALA A C 1
ATOM 3022 O O . ALA A 1 379 ? -2.513 -4.649 -6.944 1.00 92.06 379 ALA A O 1
ATOM 3023 N N . LEU A 1 380 ? -0.967 -5.982 -7.870 1.00 91.00 380 LEU A N 1
ATOM 3024 C CA . LEU A 1 380 ? -1.808 -6.480 -8.957 1.00 91.00 380 LEU A CA 1
ATOM 3025 C C . LEU A 1 380 ? -3.077 -7.169 -8.433 1.00 91.00 380 LEU A C 1
ATOM 3027 O O . LEU A 1 380 ? -4.165 -6.945 -8.971 1.00 91.00 380 LEU A O 1
ATOM 3031 N N . ARG A 1 381 ? -2.979 -7.939 -7.342 1.00 90.69 381 ARG A N 1
ATOM 3032 C CA . ARG A 1 381 ? -4.135 -8.594 -6.711 1.00 90.69 381 ARG A CA 1
ATOM 3033 C C . ARG A 1 381 ? -5.154 -7.612 -6.153 1.00 90.69 381 ARG A C 1
ATOM 3035 O O . ARG A 1 381 ? -6.344 -7.874 -6.289 1.00 90.69 381 ARG A O 1
ATOM 3042 N N . VAL A 1 382 ? -4.738 -6.472 -5.592 1.00 93.88 382 VAL A N 1
ATOM 3043 C CA . VAL A 1 382 ? -5.693 -5.436 -5.144 1.00 93.88 382 VAL A CA 1
ATOM 3044 C C . VAL A 1 382 ? -6.498 -4.896 -6.328 1.00 93.88 382 VAL A C 1
ATOM 3046 O O . VAL A 1 382 ? -7.710 -4.707 -6.219 1.00 93.88 382 VAL A O 1
ATOM 3049 N N . PHE A 1 383 ? -5.854 -4.681 -7.476 1.00 95.25 383 PHE A N 1
ATOM 3050 C CA . PHE A 1 383 ? -6.537 -4.202 -8.680 1.00 95.25 383 PHE A CA 1
ATOM 3051 C C . PHE A 1 383 ? -7.499 -5.253 -9.235 1.00 95.25 383 PHE A C 1
ATOM 3053 O O . PHE A 1 383 ? -8.645 -4.923 -9.541 1.00 95.25 383 PHE A O 1
ATOM 3060 N N . LYS A 1 384 ? -7.076 -6.521 -9.296 1.00 92.81 384 LYS A N 1
ATOM 3061 C CA . LYS A 1 384 ? -7.941 -7.635 -9.708 1.00 92.81 384 LYS A CA 1
ATOM 3062 C C . LYS A 1 384 ? -9.142 -7.808 -8.782 1.00 92.81 384 LYS A C 1
ATOM 3064 O O . LYS A 1 384 ? -10.269 -7.900 -9.256 1.00 92.81 384 LYS A O 1
ATOM 3069 N N . PHE A 1 385 ? -8.920 -7.745 -7.474 1.00 93.00 385 PHE A N 1
ATOM 3070 C CA . PHE A 1 385 ? -9.980 -7.816 -6.474 1.00 93.00 385 PHE A CA 1
ATOM 3071 C C . PHE A 1 385 ? -11.032 -6.712 -6.672 1.00 93.00 385 PHE A C 1
ATOM 3073 O O . PHE A 1 385 ? -12.231 -6.986 -6.697 1.00 93.00 385 PHE A O 1
ATOM 3080 N N . VAL A 1 386 ? -10.603 -5.460 -6.879 1.00 95.38 386 VAL A N 1
ATOM 3081 C CA . VAL A 1 386 ? -11.531 -4.348 -7.149 1.00 95.38 386 VAL A CA 1
ATOM 3082 C C . VAL A 1 386 ? -12.253 -4.529 -8.486 1.00 95.38 386 VAL A C 1
ATOM 3084 O O . VAL A 1 386 ? -13.451 -4.262 -8.551 1.00 95.38 386 VAL A O 1
ATOM 3087 N N . TRP A 1 387 ? -11.564 -4.995 -9.532 1.00 94.19 387 TRP A N 1
ATOM 3088 C CA . TRP A 1 387 ? -12.159 -5.278 -10.843 1.00 94.19 387 TRP A CA 1
ATOM 3089 C C . TRP A 1 387 ? -13.303 -6.295 -10.754 1.00 94.19 387 TRP A C 1
ATOM 3091 O O . TRP A 1 387 ? -14.397 -6.048 -11.269 1.00 94.19 387 TRP A O 1
ATOM 3101 N N . GLU A 1 388 ? -13.063 -7.407 -10.059 1.00 93.06 388 GLU A N 1
ATOM 3102 C CA . GLU A 1 388 ? -14.026 -8.496 -9.881 1.00 93.06 388 GLU A CA 1
ATOM 3103 C C . GLU A 1 388 ? -15.238 -8.048 -9.059 1.00 93.06 388 GLU A C 1
ATOM 3105 O O . GLU A 1 388 ? -16.378 -8.228 -9.489 1.00 93.06 388 GLU A O 1
ATOM 3110 N N . ILE A 1 389 ? -15.019 -7.384 -7.918 1.00 93.62 389 ILE A N 1
ATOM 3111 C CA . ILE A 1 389 ? -16.123 -6.907 -7.069 1.00 93.62 389 ILE A CA 1
ATOM 3112 C C . ILE A 1 389 ? -16.930 -5.803 -7.758 1.00 93.62 389 ILE A C 1
ATOM 3114 O O . ILE A 1 389 ? -18.150 -5.729 -7.598 1.00 93.62 389 ILE A O 1
ATOM 3118 N N . ALA A 1 390 ? -16.279 -4.944 -8.543 1.00 94.19 390 ALA A N 1
ATOM 3119 C CA . ALA A 1 390 ? -16.961 -3.926 -9.334 1.00 94.19 390 ALA A CA 1
ATOM 3120 C C . ALA A 1 390 ? -17.846 -4.521 -10.443 1.00 94.19 390 ALA A C 1
ATOM 3122 O O . ALA A 1 390 ? -18.591 -3.770 -11.081 1.00 94.19 390 ALA A O 1
ATOM 3123 N N . GLY A 1 391 ? -17.770 -5.834 -10.697 1.00 92.12 391 GLY A N 1
ATOM 3124 C CA . GLY A 1 391 ? -18.489 -6.490 -11.784 1.00 92.12 391 GLY A CA 1
ATOM 3125 C C . GLY A 1 391 ? -18.097 -5.911 -13.140 1.00 92.12 391 GLY A C 1
ATOM 3126 O O . GLY A 1 391 ? -18.958 -5.690 -13.995 1.00 92.12 391 GLY A O 1
ATOM 3127 N N . MET A 1 392 ? -16.816 -5.568 -13.310 1.00 90.31 392 MET A N 1
ATOM 3128 C CA . MET A 1 392 ? -16.302 -5.068 -14.581 1.00 90.31 392 MET A CA 1
ATOM 3129 C C . MET A 1 392 ? -16.467 -6.144 -15.658 1.00 90.31 392 MET A C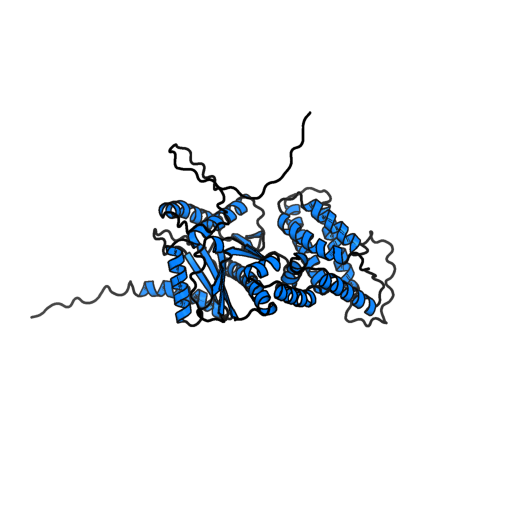 1
ATOM 3131 O O . MET A 1 392 ? -16.261 -7.333 -15.416 1.00 90.31 392 MET A O 1
ATOM 3135 N N . LYS A 1 393 ? -16.879 -5.730 -16.858 1.00 89.00 393 LYS A N 1
ATOM 3136 C CA . LYS A 1 393 ? -17.045 -6.655 -17.982 1.00 89.00 393 LYS A CA 1
ATOM 3137 C C . LYS A 1 393 ? -15.675 -7.059 -18.518 1.00 89.00 393 LYS A C 1
ATOM 3139 O O . LYS A 1 393 ? -14.833 -6.196 -18.739 1.00 89.00 393 LYS A O 1
ATOM 3144 N N . GLY A 1 394 ? -15.505 -8.346 -18.804 1.00 85.12 394 GLY A N 1
ATOM 3145 C CA . GLY A 1 394 ? -14.260 -8.900 -19.328 1.00 85.12 394 GLY A CA 1
ATOM 3146 C C . GLY A 1 394 ? -13.288 -9.364 -18.241 1.00 85.12 394 GLY A C 1
ATOM 3147 O O . GLY A 1 394 ? -13.452 -9.081 -17.054 1.00 85.12 394 GLY A O 1
ATOM 3148 N N . VAL A 1 395 ? -12.282 -10.121 -18.664 1.00 85.56 395 VAL A N 1
ATOM 3149 C CA . VAL A 1 395 ? -11.248 -10.691 -17.795 1.00 85.56 395 VAL A CA 1
ATOM 3150 C C . VAL A 1 395 ? -10.082 -9.714 -17.694 1.00 85.56 395 VAL A C 1
ATOM 3152 O O . VAL A 1 395 ? -9.605 -9.231 -18.720 1.00 85.56 395 VAL A O 1
ATOM 3155 N N . LEU A 1 396 ? -9.622 -9.440 -16.471 1.00 86.69 396 LEU A N 1
ATOM 3156 C CA . LEU A 1 396 ? -8.406 -8.667 -16.222 1.00 86.69 396 LEU A CA 1
ATOM 3157 C C . LEU A 1 396 ? -7.212 -9.616 -16.056 1.00 86.69 396 LEU A C 1
ATOM 3159 O O . LEU A 1 396 ? -7.059 -10.259 -15.019 1.00 86.69 396 LEU A O 1
ATOM 3163 N N . GLU A 1 397 ? -6.379 -9.697 -17.085 1.00 85.81 397 GLU A N 1
ATOM 3164 C CA . GLU A 1 397 ? -5.078 -10.361 -17.066 1.00 85.81 397 GLU A CA 1
ATOM 3165 C C . GLU A 1 397 ? -4.049 -9.453 -16.378 1.00 85.81 397 GLU A C 1
ATOM 3167 O O . GLU A 1 397 ? -4.035 -8.234 -16.567 1.00 85.81 397 GLU A O 1
ATOM 3172 N N . LEU A 1 398 ? -3.182 -10.048 -15.561 1.00 85.69 398 LEU A N 1
ATOM 3173 C CA . LEU A 1 398 ? -2.179 -9.333 -14.775 1.00 85.69 398 LEU A CA 1
ATOM 3174 C C . LEU A 1 398 ? -0.785 -9.589 -15.341 1.00 85.69 398 LEU A C 1
ATOM 3176 O O . LEU A 1 398 ? -0.438 -10.733 -15.627 1.00 85.69 398 LEU A O 1
ATOM 3180 N N . GLN A 1 399 ? 0.016 -8.530 -15.452 1.00 84.06 399 GLN A N 1
ATOM 3181 C CA . GLN A 1 399 ? 1.388 -8.582 -15.936 1.00 84.06 399 GLN A CA 1
ATOM 3182 C C . GLN A 1 399 ? 2.327 -7.794 -15.016 1.00 84.06 399 GLN A C 1
ATOM 3184 O O . GLN A 1 399 ? 2.293 -6.565 -14.957 1.00 84.06 399 GLN A O 1
ATOM 3189 N N . GLY A 1 400 ? 3.193 -8.503 -14.296 1.00 85.12 400 GLY A N 1
ATOM 3190 C CA . GLY A 1 400 ? 4.237 -7.890 -13.468 1.00 85.12 400 GLY A CA 1
ATOM 3191 C C . GLY A 1 400 ? 5.580 -7.852 -14.191 1.00 85.12 400 GLY A C 1
ATOM 3192 O O . GLY A 1 400 ? 5.968 -8.864 -14.764 1.00 85.12 400 GLY A O 1
ATOM 3193 N N . HIS A 1 401 ? 6.300 -6.727 -14.136 1.00 85.44 401 HIS A N 1
ATOM 3194 C CA . HIS A 1 401 ? 7.635 -6.567 -14.721 1.00 85.44 401 HIS A CA 1
ATOM 3195 C C . HIS A 1 401 ? 8.690 -6.222 -13.668 1.00 85.44 401 HIS A C 1
ATOM 3197 O O . HIS A 1 401 ? 8.662 -5.147 -13.070 1.00 85.44 401 HIS A O 1
ATOM 3203 N N . LEU A 1 402 ? 9.678 -7.095 -13.488 1.00 87.44 402 LEU A N 1
ATOM 3204 C CA . LEU A 1 402 ? 10.864 -6.784 -12.686 1.00 87.44 402 LEU A CA 1
ATOM 3205 C C . LEU A 1 402 ? 11.929 -6.150 -13.582 1.00 87.44 402 LEU A C 1
ATOM 3207 O O . LEU A 1 402 ? 12.351 -6.768 -14.556 1.00 87.44 402 LEU A O 1
ATOM 3211 N N . CYS A 1 403 ? 12.338 -4.924 -13.263 1.00 86.75 403 CYS A N 1
ATOM 3212 C CA . CYS A 1 403 ? 13.321 -4.140 -14.003 1.00 86.75 403 CYS A CA 1
ATOM 3213 C C . CYS A 1 403 ? 14.637 -4.117 -13.226 1.00 86.75 403 CYS A C 1
ATOM 3215 O O . CYS A 1 403 ? 14.746 -3.422 -12.214 1.00 86.75 403 CYS A O 1
ATOM 3217 N N . ILE A 1 404 ? 15.636 -4.858 -13.706 1.00 83.44 404 ILE A N 1
ATOM 3218 C CA . ILE A 1 404 ? 16.948 -4.949 -13.053 1.00 83.44 404 ILE A CA 1
ATOM 3219 C C . ILE A 1 404 ? 18.001 -4.271 -13.936 1.00 83.44 404 ILE A C 1
ATOM 3221 O O . ILE A 1 404 ? 18.240 -4.768 -15.044 1.00 83.44 404 ILE A O 1
ATOM 3225 N N . PRO A 1 405 ? 18.634 -3.168 -13.491 1.00 74.19 405 PRO A N 1
ATOM 3226 C CA . PRO A 1 405 ? 19.772 -2.580 -14.187 1.00 74.19 405 PRO A CA 1
ATOM 3227 C C . PRO A 1 405 ? 20.951 -3.564 -14.157 1.00 74.19 405 PRO A C 1
ATOM 3229 O O . PRO A 1 405 ? 21.466 -3.903 -13.095 1.00 74.19 405 PRO A O 1
ATOM 3232 N N . SER A 1 406 ? 21.377 -4.068 -15.314 1.00 63.50 406 SER A N 1
ATOM 3233 C CA . SER A 1 406 ? 22.509 -4.994 -15.413 1.00 63.50 406 SER A CA 1
ATOM 3234 C C . SER A 1 406 ? 23.836 -4.248 -15.313 1.00 63.50 406 SER A C 1
ATOM 3236 O O . SER A 1 406 ? 24.060 -3.239 -15.981 1.00 63.50 406 SER A O 1
ATOM 3238 N N . ILE A 1 407 ? 24.750 -4.820 -14.533 1.00 53.50 407 ILE A N 1
ATOM 3239 C CA . ILE A 1 407 ? 26.100 -4.304 -14.271 1.00 53.50 407 ILE A CA 1
ATOM 3240 C C . ILE A 1 407 ? 27.107 -4.785 -15.348 1.00 53.50 407 ILE A C 1
ATOM 3242 O O . ILE A 1 407 ? 28.289 -4.449 -15.302 1.00 53.50 407 ILE A O 1
ATOM 3246 N N . SER A 1 408 ? 26.684 -5.569 -16.352 1.00 42.84 408 SER A N 1
ATOM 3247 C CA . SER A 1 408 ? 27.630 -6.150 -17.319 1.00 42.84 408 SER A CA 1
ATOM 3248 C C . SER A 1 408 ? 28.208 -5.094 -18.283 1.00 42.84 408 SER A C 1
ATOM 3250 O O . SER A 1 408 ? 27.532 -4.553 -19.154 1.00 42.84 408 SER A O 1
ATOM 3252 N N . GLY A 1 409 ? 29.494 -4.777 -18.104 1.00 36.91 409 GLY A N 1
ATOM 3253 C CA . GLY A 1 409 ? 30.214 -3.690 -18.776 1.00 36.91 409 GLY A CA 1
ATOM 3254 C C . GLY A 1 409 ? 30.554 -3.917 -20.253 1.00 36.91 409 GLY A C 1
ATOM 3255 O O . GLY A 1 409 ? 31.727 -3.898 -20.618 1.00 36.91 409 GLY A O 1
ATOM 3256 N N . LYS A 1 410 ? 29.561 -4.105 -21.131 1.00 32.75 410 LYS A N 1
ATOM 3257 C CA . LYS A 1 410 ? 29.783 -4.086 -22.590 1.00 32.75 410 LYS A CA 1
ATOM 3258 C C . LYS A 1 410 ? 28.826 -3.135 -23.292 1.00 32.75 410 LYS A C 1
ATOM 3260 O O . LYS A 1 410 ? 27.638 -3.403 -23.281 1.00 32.75 410 LYS A O 1
ATOM 3265 N N . ASN A 1 411 ? 29.398 -2.082 -23.888 1.00 33.19 411 ASN A N 1
ATOM 3266 C CA . ASN A 1 411 ? 28.875 -0.887 -24.592 1.00 33.19 411 ASN A CA 1
ATOM 3267 C C . ASN A 1 411 ? 27.693 -1.028 -25.589 1.00 33.19 411 ASN A C 1
ATOM 3269 O O . ASN A 1 411 ? 27.668 -0.322 -26.591 1.00 33.19 411 ASN A O 1
ATOM 3273 N N . TYR A 1 412 ? 26.697 -1.884 -25.363 1.00 35.12 412 TYR A N 1
ATOM 3274 C CA . TYR A 1 412 ? 25.535 -1.985 -26.246 1.00 35.12 412 TYR A CA 1
ATOM 3275 C C . TYR A 1 412 ? 24.237 -2.096 -25.451 1.00 35.12 412 TYR A C 1
ATOM 3277 O O . TYR A 1 412 ? 24.028 -3.078 -24.738 1.00 35.12 412 TYR A O 1
ATOM 3285 N N . LEU A 1 413 ? 23.357 -1.097 -25.639 1.00 37.91 413 LEU A N 1
ATOM 3286 C CA . LEU A 1 413 ? 22.057 -0.864 -24.974 1.00 37.91 413 LEU A CA 1
ATOM 3287 C C . LEU A 1 413 ? 21.137 -2.103 -24.844 1.00 37.91 413 LEU A C 1
ATOM 3289 O O . LEU A 1 413 ? 20.219 -2.114 -24.025 1.00 37.91 413 LEU A O 1
ATOM 3293 N N . ASN A 1 414 ? 21.427 -3.174 -25.584 1.00 29.83 414 ASN A N 1
ATOM 3294 C CA . ASN A 1 414 ? 20.620 -4.385 -25.717 1.00 29.83 414 ASN A CA 1
ATOM 3295 C C . ASN A 1 414 ? 20.864 -5.456 -24.625 1.00 29.83 414 ASN A C 1
ATOM 3297 O O . ASN A 1 414 ? 19.983 -6.283 -24.368 1.00 29.83 414 ASN A O 1
ATOM 3301 N N . HIS A 1 415 ? 22.004 -5.445 -23.918 1.00 30.16 415 HIS A N 1
ATOM 3302 C CA . HIS A 1 415 ? 22.332 -6.474 -22.906 1.00 30.16 415 HIS A CA 1
ATOM 3303 C C . HIS A 1 415 ? 22.029 -6.076 -21.450 1.00 30.16 415 HIS A C 1
ATOM 3305 O O . HIS A 1 415 ? 22.255 -6.869 -20.539 1.00 30.16 415 HIS A O 1
ATOM 3311 N N . TYR A 1 416 ? 21.469 -4.886 -21.209 1.00 39.66 416 TYR A N 1
ATOM 3312 C CA . TYR A 1 416 ? 21.561 -4.257 -19.886 1.00 39.66 416 TYR A CA 1
ATOM 3313 C C . TYR A 1 416 ? 20.386 -4.441 -18.926 1.00 39.66 416 TYR A C 1
ATOM 3315 O O . TYR A 1 416 ? 20.384 -3.829 -17.865 1.00 39.66 416 TYR A O 1
ATOM 3323 N N . TRP A 1 417 ? 19.380 -5.243 -19.265 1.00 42.72 417 TRP A N 1
ATOM 3324 C CA . TRP A 1 417 ? 18.181 -5.367 -18.431 1.00 42.72 417 TRP A CA 1
ATOM 3325 C C . TRP A 1 417 ? 17.692 -6.810 -18.376 1.00 42.72 417 TRP A C 1
ATOM 3327 O O . TRP A 1 417 ? 17.479 -7.420 -19.432 1.00 42.72 417 TRP A O 1
ATOM 3337 N N . LYS A 1 418 ? 17.500 -7.343 -17.162 1.00 47.19 418 LYS A N 1
ATOM 3338 C CA . LYS A 1 418 ? 16.723 -8.571 -16.928 1.00 47.19 418 LYS A CA 1
ATOM 3339 C C . LYS A 1 418 ? 15.281 -8.129 -16.690 1.00 47.19 418 LYS A C 1
ATOM 3341 O O . LYS A 1 418 ? 15.020 -7.386 -15.749 1.00 47.19 418 LYS A O 1
ATOM 3346 N N . TYR A 1 419 ? 14.394 -8.536 -17.595 1.00 48.34 419 TYR A N 1
ATOM 3347 C CA . TYR A 1 419 ? 12.954 -8.312 -17.511 1.00 48.34 419 TYR A CA 1
ATOM 3348 C C . TYR A 1 419 ? 12.289 -9.644 -17.205 1.00 48.34 419 TYR A C 1
ATOM 3350 O O . TYR A 1 419 ? 12.262 -10.521 -18.065 1.00 48.34 419 TYR A O 1
ATOM 3358 N N . ILE A 1 420 ? 11.756 -9.793 -15.996 1.00 53.81 420 ILE A N 1
ATOM 3359 C CA . ILE A 1 420 ? 10.930 -10.951 -15.646 1.00 53.81 420 ILE A CA 1
ATOM 3360 C C . ILE A 1 420 ? 9.482 -10.507 -15.772 1.00 53.81 420 ILE A C 1
ATOM 3362 O O . ILE A 1 420 ? 9.072 -9.570 -15.091 1.00 53.81 420 ILE A O 1
ATOM 3366 N N . THR A 1 421 ? 8.751 -11.153 -16.678 1.00 51.09 421 THR A N 1
ATOM 3367 C CA . THR A 1 421 ? 7.322 -10.920 -16.881 1.00 51.09 421 THR A CA 1
ATOM 3368 C C . THR A 1 421 ? 6.548 -12.062 -16.236 1.00 51.09 421 THR A C 1
ATOM 3370 O O . THR A 1 421 ? 6.781 -13.219 -16.579 1.00 51.09 421 THR A O 1
ATOM 3373 N N . ILE A 1 422 ? 5.646 -11.744 -15.313 1.00 54.28 422 ILE A N 1
ATOM 3374 C CA . ILE A 1 422 ? 4.788 -12.722 -14.633 1.00 54.28 422 ILE A CA 1
ATOM 3375 C C . ILE A 1 422 ? 3.366 -12.534 -15.148 1.00 54.28 422 ILE A C 1
ATOM 3377 O O . ILE A 1 422 ? 2.845 -11.425 -15.054 1.00 54.28 422 ILE A O 1
ATOM 3381 N N . VAL A 1 423 ? 2.770 -13.600 -15.689 1.00 48.69 423 VAL A N 1
ATOM 3382 C CA . VAL A 1 423 ? 1.375 -13.631 -16.155 1.00 48.69 423 VAL A CA 1
ATOM 3383 C C . VAL A 1 423 ? 0.569 -14.583 -15.273 1.00 48.69 423 VAL A C 1
ATOM 3385 O O . VAL A 1 423 ? 1.086 -15.606 -14.818 1.00 48.69 423 VAL A O 1
ATOM 3388 N N . ASP A 1 424 ? -0.684 -14.222 -15.009 1.00 38.94 424 ASP A N 1
ATOM 3389 C CA . ASP A 1 424 ? -1.612 -14.995 -14.182 1.00 38.94 424 ASP A CA 1
ATOM 3390 C C . ASP A 1 424 ? -1.820 -16.427 -14.726 1.00 38.94 424 ASP A C 1
ATOM 3392 O O . ASP A 1 424 ? -1.978 -16.620 -15.932 1.00 38.94 424 ASP A O 1
ATOM 3396 N N . GLY A 1 425 ? -1.798 -17.432 -13.840 1.00 39.44 425 GLY A N 1
ATOM 3397 C CA . GLY A 1 425 ? -1.898 -18.861 -14.186 1.00 39.44 425 GLY A CA 1
ATOM 3398 C C . GLY A 1 425 ? -0.642 -19.719 -13.956 1.00 39.44 425 GLY A C 1
ATOM 3399 O O . GLY A 1 425 ? -0.728 -20.933 -14.103 1.00 39.44 425 GLY A O 1
ATOM 3400 N N . CYS A 1 426 ? 0.497 -19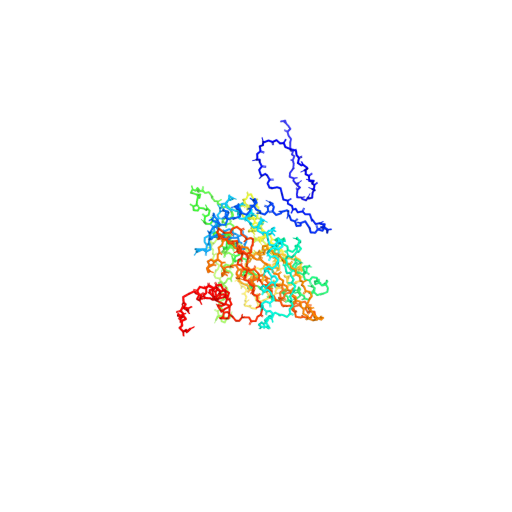.143 -13.555 1.00 33.19 426 CYS A N 1
ATOM 3401 C CA . CYS A 1 426 ? 1.633 -19.932 -13.058 1.00 33.19 426 CYS A CA 1
ATOM 3402 C C . CYS A 1 426 ? 1.426 -20.259 -11.574 1.00 33.19 426 CYS A C 1
ATOM 3404 O O . CYS A 1 426 ? 1.374 -19.366 -10.727 1.00 33.19 426 CYS A O 1
ATOM 3406 N N . SER A 1 427 ? 1.329 -21.547 -11.249 1.00 30.30 427 SER A N 1
ATOM 3407 C CA . SER A 1 427 ? 1.478 -22.026 -9.872 1.00 30.30 427 SER A CA 1
ATOM 3408 C C . SER A 1 427 ? 2.840 -21.587 -9.303 1.00 30.30 427 SER A C 1
ATOM 3410 O O . SER A 1 427 ? 3.795 -21.396 -10.056 1.00 30.30 427 SER A O 1
ATOM 3412 N N . SER A 1 428 ? 2.973 -21.456 -7.977 1.00 35.28 428 SER A N 1
ATOM 3413 C CA . SER A 1 428 ? 4.244 -21.105 -7.303 1.00 35.28 428 SER A CA 1
ATOM 3414 C C . SER A 1 428 ? 5.432 -21.990 -7.725 1.00 35.28 428 SER A C 1
ATOM 3416 O O . SER A 1 428 ? 6.582 -21.558 -7.691 1.00 35.28 428 SER A O 1
ATOM 3418 N N . THR A 1 429 ? 5.146 -23.208 -8.182 1.00 29.94 429 THR A N 1
ATOM 3419 C CA . THR A 1 429 ? 6.076 -24.191 -8.748 1.00 29.94 429 THR A CA 1
ATOM 3420 C C . THR A 1 429 ? 6.480 -23.941 -10.208 1.00 29.94 429 THR A C 1
ATOM 3422 O O . THR A 1 429 ? 7.591 -24.291 -10.597 1.00 29.94 429 THR A O 1
ATOM 3425 N N . GLU A 1 430 ? 5.642 -23.307 -11.030 1.00 32.62 430 GLU A N 1
ATOM 3426 C CA . GLU A 1 430 ? 5.953 -22.987 -12.436 1.00 32.62 430 GLU A CA 1
ATOM 3427 C C . GLU A 1 430 ? 6.759 -21.694 -12.587 1.00 32.62 430 GLU A C 1
ATOM 3429 O O . GLU A 1 430 ? 7.511 -21.539 -13.551 1.00 32.62 430 GLU A O 1
ATOM 3434 N N . THR A 1 431 ? 6.696 -20.800 -11.600 1.00 38.41 431 THR A N 1
ATOM 3435 C CA . THR A 1 431 ? 7.515 -19.582 -11.538 1.00 38.41 431 THR A CA 1
ATOM 3436 C C . THR A 1 431 ? 9.013 -19.901 -11.436 1.00 38.41 431 THR A C 1
ATOM 3438 O O . THR A 1 431 ? 9.827 -19.229 -12.071 1.00 38.41 431 THR A O 1
ATOM 3441 N N . HIS A 1 432 ? 9.385 -20.990 -10.747 1.00 35.22 432 HIS A N 1
ATOM 3442 C CA . HIS A 1 432 ? 10.760 -21.515 -10.742 1.00 35.22 432 HIS A CA 1
ATOM 3443 C C . HIS A 1 432 ? 11.235 -21.942 -12.140 1.00 35.22 432 HIS A C 1
ATOM 3445 O O . HIS A 1 432 ? 12.407 -21.761 -12.476 1.00 35.22 432 HIS A O 1
ATOM 3451 N N . ASN A 1 433 ? 10.330 -22.455 -12.980 1.00 33.28 433 ASN A N 1
ATOM 3452 C CA . ASN A 1 433 ? 10.654 -22.844 -14.350 1.00 33.28 433 ASN A CA 1
ATOM 3453 C C . ASN A 1 433 ? 10.728 -21.640 -15.296 1.00 33.28 433 ASN A C 1
ATOM 3455 O O . ASN A 1 433 ? 11.568 -21.658 -16.181 1.00 33.28 433 ASN A O 1
ATOM 3459 N N . VAL A 1 434 ? 9.950 -20.568 -15.093 1.00 39.91 434 VAL A N 1
ATOM 3460 C CA . VAL A 1 434 ? 10.068 -19.325 -15.892 1.00 39.91 434 VAL A CA 1
ATOM 3461 C C . VAL A 1 434 ? 11.368 -18.567 -15.576 1.00 39.91 434 VAL A C 1
ATOM 3463 O O . VAL A 1 434 ? 11.992 -17.999 -16.476 1.00 39.91 434 VAL A O 1
ATOM 3466 N N . ILE A 1 435 ? 11.825 -18.599 -14.317 1.00 39.50 435 ILE A N 1
ATOM 3467 C CA . ILE A 1 435 ? 13.134 -18.052 -13.920 1.00 39.50 435 ILE A CA 1
ATOM 3468 C C . ILE A 1 435 ? 14.274 -18.885 -14.539 1.00 39.50 435 ILE A C 1
ATOM 3470 O O . ILE A 1 435 ? 15.168 -18.303 -15.152 1.00 39.50 435 ILE A O 1
ATOM 3474 N N . ARG A 1 436 ? 14.194 -20.227 -14.498 1.00 32.50 436 ARG A N 1
ATOM 3475 C CA . ARG A 1 436 ? 15.178 -21.123 -15.146 1.00 32.50 436 ARG A CA 1
ATOM 3476 C C . ARG A 1 436 ? 15.146 -21.091 -16.678 1.00 32.50 436 ARG A C 1
ATOM 3478 O O . ARG A 1 436 ? 16.201 -21.154 -17.299 1.00 32.50 436 ARG A O 1
ATOM 3485 N N . GLN A 1 437 ? 13.977 -20.963 -17.307 1.00 36.19 437 GLN A N 1
ATOM 3486 C CA . GLN A 1 437 ? 13.847 -20.952 -18.771 1.00 36.19 437 GLN A CA 1
ATOM 3487 C C . GLN A 1 437 ? 14.488 -19.704 -19.401 1.00 36.19 437 GLN A C 1
ATOM 3489 O O . GLN A 1 437 ? 15.126 -19.797 -20.453 1.00 36.19 437 GLN A O 1
ATOM 3494 N N . ASN A 1 438 ? 14.414 -18.557 -18.715 1.00 34.56 438 ASN A N 1
ATOM 3495 C CA . ASN A 1 438 ? 15.124 -17.338 -19.114 1.00 34.56 438 ASN A CA 1
ATOM 3496 C C . ASN A 1 438 ? 16.657 -17.433 -18.920 1.00 34.56 438 ASN A C 1
ATOM 3498 O O . ASN A 1 438 ? 17.408 -16.725 -19.595 1.00 34.56 438 ASN A O 1
ATOM 3502 N N . GLU A 1 439 ? 17.142 -18.327 -18.051 1.00 35.25 439 GLU A N 1
ATOM 3503 C CA . GLU A 1 439 ? 18.574 -18.638 -17.878 1.00 35.25 439 GLU A CA 1
ATOM 3504 C C . GLU A 1 439 ? 19.093 -19.648 -18.920 1.00 35.25 439 GLU A C 1
ATOM 3506 O O . GLU A 1 439 ? 20.232 -19.546 -19.383 1.00 35.25 439 GLU A O 1
ATOM 3511 N N . THR A 1 440 ? 18.259 -20.582 -19.389 1.00 28.78 440 THR A N 1
ATOM 3512 C CA . THR A 1 440 ? 18.637 -21.513 -20.470 1.00 28.78 440 THR A CA 1
ATOM 3513 C C . THR A 1 440 ? 18.729 -20.842 -21.841 1.00 28.78 440 THR A C 1
ATOM 3515 O O . THR A 1 440 ? 19.659 -21.142 -22.589 1.00 28.78 440 THR A O 1
ATOM 3518 N N . LEU A 1 441 ? 17.880 -19.850 -22.143 1.00 29.06 441 LEU A N 1
ATOM 3519 C CA . LEU A 1 441 ? 17.952 -19.099 -23.411 1.00 29.06 441 LEU A CA 1
ATOM 3520 C C . LEU A 1 441 ? 19.244 -18.275 -23.561 1.00 29.06 441 LEU A C 1
ATOM 3522 O O . LEU A 1 441 ? 19.699 -18.026 -24.676 1.00 29.06 441 LEU A O 1
ATOM 3526 N N . THR A 1 442 ? 19.879 -17.893 -22.449 1.00 34.09 442 THR A N 1
ATOM 3527 C CA . THR A 1 442 ? 21.181 -17.202 -22.455 1.00 34.09 442 THR A CA 1
ATOM 3528 C C . THR A 1 442 ? 22.375 -18.161 -22.491 1.00 34.09 442 THR A C 1
ATOM 3530 O O . THR A 1 442 ? 23.480 -17.750 -22.853 1.00 34.09 442 THR A O 1
ATOM 3533 N N . THR A 1 443 ? 22.163 -19.444 -22.186 1.00 31.25 443 THR A N 1
ATOM 3534 C CA . THR A 1 443 ? 23.226 -20.459 -22.148 1.00 31.25 443 THR A CA 1
ATOM 3535 C C . THR A 1 443 ? 23.301 -21.265 -23.452 1.00 31.25 443 THR A C 1
ATOM 3537 O O . THR A 1 443 ? 24.400 -21.526 -23.943 1.00 31.25 443 THR A O 1
ATOM 3540 N N . GLU A 1 444 ? 22.171 -21.566 -24.101 1.00 28.42 444 GLU A N 1
ATOM 3541 C CA . GLU A 1 444 ? 22.156 -22.323 -25.367 1.00 28.42 444 GLU A CA 1
ATOM 3542 C C . GLU A 1 444 ? 22.671 -21.517 -26.575 1.00 28.42 444 GLU A C 1
ATOM 3544 O O . GLU A 1 444 ? 23.307 -22.080 -27.468 1.00 28.42 444 GLU A O 1
ATOM 3549 N N . GLN A 1 445 ? 22.553 -20.183 -26.563 1.00 31.12 445 GLN A N 1
ATOM 3550 C CA . GLN A 1 445 ? 23.200 -19.328 -27.576 1.00 31.12 445 GLN A CA 1
ATOM 3551 C C . GLN A 1 445 ? 24.738 -19.279 -27.445 1.00 31.12 445 GLN A C 1
ATOM 3553 O O . GLN A 1 445 ? 25.439 -18.887 -28.384 1.00 31.12 445 GLN A O 1
ATOM 3558 N N . ARG A 1 446 ? 25.289 -19.723 -26.305 1.00 30.39 446 ARG A N 1
ATOM 3559 C CA . ARG A 1 446 ? 26.738 -19.839 -26.078 1.00 30.39 446 ARG A CA 1
ATOM 3560 C C . ARG A 1 446 ? 27.328 -21.139 -26.627 1.00 30.39 446 ARG A C 1
ATOM 3562 O O . ARG A 1 446 ? 28.498 -21.147 -26.993 1.00 30.39 446 ARG A O 1
ATOM 3569 N N . LEU A 1 447 ? 26.537 -22.209 -26.723 1.00 29.38 447 LEU A N 1
ATOM 3570 C CA . LEU A 1 447 ? 27.018 -23.520 -27.177 1.00 29.38 447 LEU A CA 1
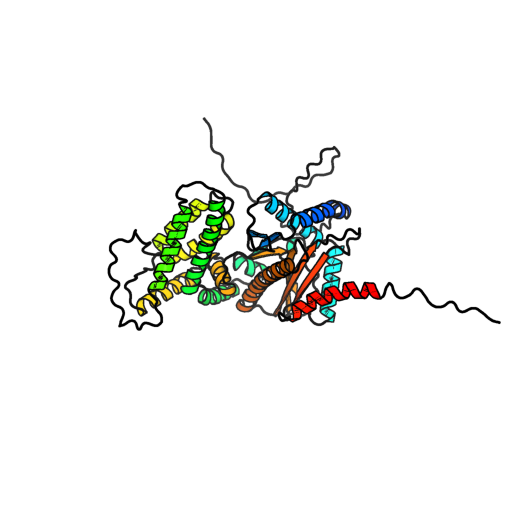ATOM 3571 C C . LEU A 1 447 ? 26.935 -23.694 -28.701 1.00 29.38 447 LEU A C 1
ATOM 3573 O O . LEU A 1 447 ? 27.799 -24.344 -29.282 1.00 29.38 447 LEU A O 1
ATOM 3577 N N . HIS A 1 448 ? 25.995 -23.027 -29.378 1.00 29.86 448 HIS A N 1
ATOM 3578 C CA . HIS A 1 448 ? 25.891 -23.098 -30.843 1.00 29.86 448 HIS A CA 1
ATOM 3579 C C . HIS A 1 448 ? 26.840 -22.163 -31.618 1.00 29.86 448 HIS A C 1
ATOM 3581 O O . HIS A 1 448 ? 26.945 -22.287 -32.836 1.00 29.86 448 HIS A O 1
ATOM 3587 N N . SER A 1 449 ? 27.573 -21.268 -30.942 1.00 30.33 449 SER A N 1
ATOM 3588 C CA . SER A 1 449 ? 28.535 -20.343 -31.573 1.00 30.33 449 SER A CA 1
ATOM 3589 C C . SER A 1 449 ? 30.015 -20.710 -31.368 1.00 30.33 449 SER A C 1
ATOM 3591 O O . SER A 1 449 ? 30.884 -20.027 -31.908 1.00 30.33 449 SER A O 1
ATOM 3593 N N . GLN A 1 450 ? 30.326 -21.796 -30.646 1.00 30.67 450 GLN A N 1
ATOM 3594 C CA . GLN A 1 450 ? 31.711 -22.253 -30.411 1.00 30.67 450 GLN A CA 1
ATOM 3595 C C . GLN A 1 450 ? 32.033 -23.667 -30.925 1.00 30.67 450 GLN A C 1
ATOM 3597 O O . GLN A 1 450 ? 33.181 -24.094 -30.837 1.00 30.67 450 GLN A O 1
ATOM 3602 N N . GLY A 1 451 ? 31.078 -24.375 -31.531 1.00 30.62 451 GLY A N 1
ATOM 3603 C CA . GLY A 1 451 ? 31.289 -25.712 -32.096 1.00 30.62 451 GLY A CA 1
ATOM 3604 C C . GLY A 1 451 ? 31.163 -25.745 -33.615 1.00 30.62 451 GLY A C 1
ATOM 3605 O O . GLY A 1 451 ? 30.250 -26.387 -34.106 1.00 30.62 451 GLY A O 1
ATOM 3606 N N . ASN A 1 452 ? 32.009 -25.012 -34.348 1.00 30.11 452 ASN A N 1
ATOM 3607 C CA . ASN A 1 452 ? 32.237 -25.199 -35.794 1.00 30.11 452 ASN A CA 1
ATOM 3608 C C . ASN A 1 452 ? 33.548 -24.519 -36.230 1.00 30.11 452 ASN A C 1
ATOM 3610 O O . ASN A 1 452 ? 33.606 -23.668 -37.112 1.00 30.11 452 ASN A O 1
ATOM 3614 N N . ALA A 1 453 ? 34.634 -24.898 -35.577 1.00 33.56 453 ALA A N 1
ATOM 3615 C CA . ALA A 1 453 ? 35.969 -24.819 -36.142 1.00 33.56 453 ALA A CA 1
ATOM 3616 C C . ALA A 1 453 ? 36.645 -26.133 -35.754 1.00 33.56 453 ALA A C 1
ATOM 3618 O O . ALA A 1 453 ? 36.408 -26.607 -34.649 1.00 33.56 453 ALA A O 1
ATOM 3619 N N . TRP A 1 454 ? 37.471 -26.688 -36.640 1.00 30.75 454 TRP A N 1
ATOM 3620 C CA . TRP A 1 454 ? 38.157 -27.984 -36.512 1.00 30.75 454 TRP A CA 1
ATOM 3621 C C . TRP A 1 454 ? 37.340 -29.204 -36.961 1.00 30.75 454 TRP A C 1
ATOM 3623 O O . TRP A 1 454 ? 36.829 -29.959 -36.149 1.00 30.75 454 TRP A O 1
ATOM 3633 N N . HIS A 1 455 ? 37.240 -29.398 -38.282 1.00 29.38 455 HIS A N 1
ATOM 3634 C CA . HIS A 1 455 ? 37.683 -30.616 -38.990 1.00 29.38 455 HIS A CA 1
ATOM 3635 C C . HIS A 1 455 ? 37.088 -30.671 -40.406 1.00 29.38 455 HIS A C 1
ATOM 3637 O O . HIS A 1 455 ? 35.955 -31.088 -40.569 1.00 29.38 455 HIS A O 1
ATOM 3643 N N . THR A 1 456 ? 37.883 -30.304 -41.420 1.00 28.48 456 THR A N 1
ATOM 3644 C CA . THR A 1 456 ? 37.972 -31.012 -42.719 1.00 28.48 456 THR A CA 1
ATOM 3645 C C . THR A 1 456 ? 39.072 -30.365 -43.558 1.00 28.48 456 THR A C 1
ATOM 3647 O O . THR A 1 456 ? 38.834 -29.446 -44.336 1.00 28.48 456 THR A O 1
ATOM 3650 N N . ALA A 1 457 ? 40.299 -30.853 -43.394 1.00 30.02 457 ALA A N 1
ATOM 3651 C CA . ALA A 1 457 ? 41.300 -30.815 -44.450 1.00 30.02 457 ALA A CA 1
ATOM 3652 C C . ALA A 1 457 ? 41.450 -32.259 -44.942 1.00 30.02 457 ALA A C 1
ATOM 3654 O O . ALA A 1 457 ? 41.967 -33.105 -44.216 1.00 30.02 457 ALA A O 1
ATOM 3655 N N . GLN A 1 458 ? 40.951 -32.552 -46.143 1.00 30.11 458 GLN A N 1
ATOM 3656 C CA . GLN A 1 458 ? 41.362 -33.729 -46.907 1.00 30.11 458 GLN A CA 1
ATOM 3657 C C . GLN A 1 458 ? 42.264 -33.270 -48.062 1.00 30.11 458 GLN A C 1
ATOM 3659 O O 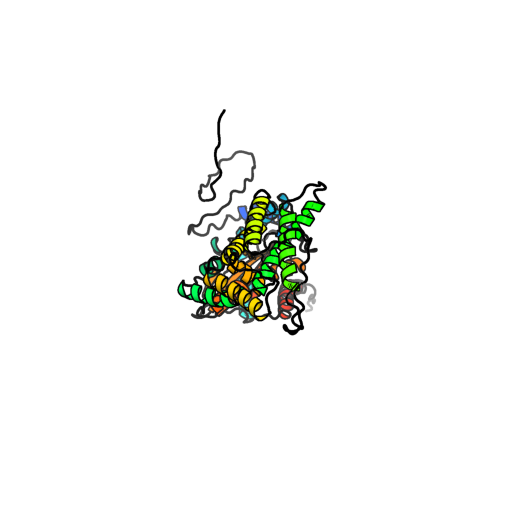. GLN A 1 458 ? 41.959 -32.255 -48.697 1.00 30.11 458 GLN A O 1
ATOM 3664 N N . PRO A 1 459 ? 43.368 -33.981 -48.345 1.00 32.91 459 PRO A N 1
ATOM 3665 C CA . PRO A 1 459 ? 44.252 -33.662 -49.454 1.00 32.91 459 PRO A CA 1
ATOM 3666 C C . PRO A 1 459 ? 43.692 -34.194 -50.781 1.00 32.91 459 PRO A C 1
ATOM 3668 O O . PRO A 1 459 ? 43.101 -35.272 -50.846 1.00 32.91 459 PRO A O 1
ATOM 3671 N N . LYS A 1 460 ? 43.922 -33.428 -51.851 1.00 32.03 460 LYS A N 1
ATOM 3672 C CA . LYS A 1 460 ? 43.698 -33.841 -53.240 1.00 32.03 460 LYS A CA 1
ATOM 3673 C C . LYS A 1 460 ? 44.694 -34.932 -53.641 1.00 32.03 460 LYS A C 1
ATOM 3675 O O . LYS A 1 460 ? 45.895 -34.760 -53.446 1.00 32.03 460 LYS A O 1
ATOM 3680 N N . ALA A 1 461 ? 44.190 -35.977 -54.288 1.00 31.69 461 ALA A N 1
ATOM 3681 C CA . ALA A 1 461 ? 44.961 -36.881 -55.132 1.00 31.69 461 ALA A CA 1
ATOM 3682 C C . ALA A 1 461 ? 44.126 -37.240 -56.371 1.00 31.69 461 ALA A C 1
ATOM 3684 O O . ALA A 1 461 ? 43.273 -38.122 -56.316 1.00 31.69 461 ALA A O 1
ATOM 3685 N N . THR A 1 462 ? 44.308 -36.490 -57.457 1.00 37.03 462 THR A N 1
ATOM 3686 C CA . THR A 1 462 ? 44.647 -36.962 -58.816 1.00 37.03 462 THR A CA 1
ATOM 3687 C C . THR A 1 462 ? 44.863 -35.760 -59.721 1.00 37.03 462 THR A C 1
ATOM 3689 O O . THR A 1 462 ? 44.083 -34.786 -59.602 1.00 37.03 462 THR A O 1
#

Organism: NCBI:txid444605

Radius of gyration: 27.56 Å; chains: 1; bounding box: 70×80×102 Å

pLDDT: mean 71.51, std 24.43, range [22.41, 96.44]

Foldseek 3Di:
DDDDDDDDDDDDDDDDDDDDDDDDDDPPDDDDDDPDPDPDPQDDPVVCVVCLVVLLVLLVVQPQWDCFLNFIARLVVRDTDPDPVNVVSRVVNLVVLLSLCLHPLNLVVLQVVLVVCVVVVQDQFRDSWSNDSVLQAKDWFQALVVLCVQVVQDPVLLVLLLLVLLLPLLQLVLLLLLVLQLLVVVLVVVVVVVVVDPDDDPLVLNVLSVLSNVLSVVLVVLCPPPDDQVPDDQPDPPPDDDPRQFFLLSNLVSLVVNLVSCVVPPVCVQSNLLSVLSSQLSVQLRPQGDDSRDTPVVVVVSSVVSSVSRSVPQHNGRSNSVQSVCCVVPVHRGTQIFSRQIHWDDGPDPAEIEGETEDEFSDPDPSRVVSRVVSQVSVQVVSQSSCVSSVPGHDYKYWYWYWYQASDPDPDSNPGTDIQIDIPPDDPVCSVVSVVVVVVVVVVVVVVVPPPDDDDDDDDDD

Sequence (462 aa):
MMVYGHVQKFLTGAKCFEYKRNRVTHLNLRLFHSSGETQEEVLPIEWYEKVFPKITELTHQLKHVDMIDGRLVNVNDGSVIVDEYIQNKMHTLKSLVRFFVGSPSVQQKVSENVKGLLVDGKCRNPGVSFSKSSEREPMVVDSLAKVSNYLNVSAQQRKVVRFTICQQVTQHRIWRAALEEILNELKSEMDLLNYNCLGQGNNMGYQIVSSCLKFLSDMDTSSDHDSTSWMRLAPAKRVGCPPSCGDWEDVLEMFHDLIQCLKSEKWSVHHVGKLEAMKEGLSQIKDVSIDKSLGYKDVQHQENLVQKKLSNTLGHSSRCLFTLLLYYLYGHVRDIEVDIRGGIYGGGGESAFLLSMGRILTSDEEEMVWSGMKQLDKALRVFKFVWEIAGMKGVLELQGHLCIPSISGKNYLNHYWKYITIVDGCSSTETHNVIRQNETLTTEQRLHSQGNAWHTAQPKAT